Protein AF-A0A5E4BGQ8-F1 (afdb_monomer_lite)

Secondary structure (DSSP, 8-state):
-PPPPPP-TTT-----PPP-------------------------------------------------------------------------------------------HHHHHHHHHHHHHSPP---SS---EEEEEEETTTTEEEEEEE-SS---S--BSSHHHHHHHHGGGGTTTTTSS---------------------HHHHHHHSPP-TTHHHHHHHHHHHHHHHHHHHHHHHHHHHHHHHHHHTTS-HHHHHHHHHHHHHHHHHHHHHHHHHHHHHHHHHHHHHHHHHHHHHHHHHHHHHHHHHSSS--HHHHHHHHHHHHHHHHHHHHHHHHHHHHHHHH-HHHHHHHHHHHHHHHHHHHHHHHHHHHGGGGSHHHHHHHHHHH--

Sequence (395 aa):
MLLPCGIDKFRGVEFVCCPLAEESDSIDSADAEEDDSDVWWGGADTDYADGSEDKVVEVAEEEEVADVEEEEADDDEDVEDGDEGEEEAEEPYEEATERTTSIATTTTTTTESVEEVVREVCSEQAETGPCRAMISRWYFDVTEGKCAPFFYGGCGGNRNNFDSEEYCLAVCGSVMSQSLFKTTREPLPQDPVKIPTTAASTPDAVDKYLETPGDENEHAHFQKAKERLEAKHRERMSQVMREWEEAERQAKNLPKADKKAVIQHFQEKVESLEQEAANERQQLVETHMARVEAMLNDRRRLALENYITALQAVPPRPRHVFTMLKKYVRAEQKDRQHTLKHFEHVRMVDPKKAAQIRSQVMTHLRVIYERMNQSLSLLYNVPAVAEEIQDEVGK

Radius of gyration: 34.0 Å; chains: 1; bounding box: 89×80×83 Å

Organism: Marmota monax (NCBI:txid9995)

InterPro domains:
  IPR002223 Pancreatic trypsin inhibitor Kunitz domain [PF00014] (121-172)
  IPR002223 Pancreatic trypsin inhibitor Kunitz domain [PR00759] (119-133)
  IPR002223 Pancreatic trypsin inhibitor Kunitz domain [PR00759] (147-157)
  IPR002223 Pancreatic trypsin inhibitor Kunitz domain [PR00759] (157-172)
  IPR002223 Pancreatic trypsin inhibitor Kunitz domain [PS50279] (122-172)
  IPR002223 Pancreatic trypsin inhibitor Kunitz domain [SM00131] (120-173)
  IPR008154 Amyloidogenic glycoprotein, extracellular [PS51869] (1-20)
  IPR008155 Amyloidogenic glycoprotein [PR00203] (8-26)
  IPR008155 Amyloidogenic glycoprotein [PR00203] (213-236)
  IPR008155 Amyloidogenic glycoprotein [PTHR23103] (1-393)
  IPR011178 Amyloidogenic glycoprotein, copper-binding [PF12924] (1-19)
  IPR019744 Amyloidogenic glycoprotein, copper-binding domain conserved site [PS00319] (12-19)
  IPR020901 Proteinase inhibitor I2, Kunitz, conserved site [PS00280] (150-168)
  IPR024329 Amyloidogenic glycoprotein, E2 domain [PF12925] (198-379)
  IPR024329 Amyloidogenic glycoprotein, E2 domain [PS51870] (205-395)
  IPR036176 E2 domain superfamily [G3DSA:1.20.120.770] (194-395)
  IPR036176 E2 domain superfamily [SSF109843] (206-393)
  IPR036669 Amyloidogenic glycoprotein, copper-binding domain superfamily [G3DSA:3.30.1490.140] (1-20)
  IPR036669 Amyloidogenic glycoprotein, copper-binding domain superfamily [SSF89811] (1-19)
  IPR036880 Pancreatic trypsin inhibitor Kunitz domain superfamily [G3DSA:4.10.410.10] (108-179)

Structure (mmCIF, N/CA/C/O backbone):
data_AF-A0A5E4BGQ8-F1
#
_entry.id   AF-A0A5E4BGQ8-F1
#
loop_
_atom_site.group_PDB
_atom_site.id
_atom_site.type_symbol
_atom_site.label_atom_id
_atom_site.label_alt_id
_atom_site.label_comp_id
_atom_site.label_asym_id
_atom_site.label_entity_id
_atom_site.label_seq_id
_atom_site.pdbx_PDB_ins_code
_atom_site.Cartn_x
_atom_site.Cartn_y
_atom_site.Cartn_z
_atom_site.occupancy
_atom_site.B_iso_or_equiv
_atom_site.auth_seq_id
_atom_site.auth_comp_id
_atom_site.auth_asym_id
_atom_site.auth_atom_id
_atom_site.pdbx_PDB_model_num
ATOM 1 N N . MET A 1 1 ? 27.228 -48.451 -10.404 1.00 36.00 1 MET A N 1
ATOM 2 C CA . MET A 1 1 ? 25.841 -48.486 -9.902 1.00 36.00 1 MET A CA 1
ATOM 3 C C . MET A 1 1 ? 25.795 -47.482 -8.771 1.00 36.00 1 MET A C 1
ATOM 5 O O . MET A 1 1 ? 26.422 -47.729 -7.752 1.00 36.00 1 MET A O 1
ATOM 9 N N . LEU A 1 2 ? 25.242 -46.300 -9.030 1.00 33.12 2 LEU A N 1
ATOM 10 C CA . LEU A 1 2 ? 25.243 -45.179 -8.091 1.00 33.12 2 LEU A CA 1
ATOM 11 C C . LEU A 1 2 ? 23.911 -45.204 -7.338 1.00 33.12 2 LEU A C 1
ATOM 13 O O . LEU A 1 2 ? 22.858 -45.283 -7.967 1.00 33.12 2 LEU A O 1
ATOM 17 N N . LEU A 1 3 ? 23.987 -45.244 -6.009 1.00 39.06 3 LEU A N 1
ATOM 18 C CA . LEU A 1 3 ? 22.837 -45.244 -5.107 1.00 39.06 3 LEU A CA 1
ATOM 19 C C . LEU A 1 3 ? 22.325 -43.803 -4.919 1.00 39.06 3 LEU A C 1
ATOM 21 O O . LEU A 1 3 ? 23.148 -42.887 -4.871 1.00 39.06 3 LEU A O 1
ATOM 25 N N . PRO A 1 4 ? 21.005 -43.588 -4.798 1.00 42.09 4 PRO A N 1
ATOM 26 C CA . PRO A 1 4 ? 20.438 -42.266 -4.554 1.00 42.09 4 PRO A CA 1
ATOM 27 C C . PRO A 1 4 ? 20.708 -41.805 -3.113 1.00 42.09 4 PRO A C 1
ATOM 29 O O . PRO A 1 4 ? 20.345 -42.490 -2.157 1.00 42.09 4 PRO A O 1
ATOM 32 N N . CYS A 1 5 ? 21.319 -40.630 -2.954 1.00 49.31 5 CYS A N 1
ATOM 33 C CA . CYS A 1 5 ? 21.232 -39.848 -1.722 1.00 49.31 5 CYS A CA 1
ATOM 34 C C . CYS A 1 5 ? 19.892 -39.086 -1.711 1.00 49.31 5 CYS A C 1
ATOM 36 O O . CYS A 1 5 ? 19.361 -38.740 -2.763 1.00 49.31 5 CYS A O 1
ATOM 38 N N . GLY A 1 6 ? 19.298 -38.928 -0.527 1.00 45.50 6 GLY A N 1
ATOM 39 C CA . GLY A 1 6 ? 17.898 -38.537 -0.334 1.00 45.50 6 GLY A CA 1
ATOM 40 C C . GLY A 1 6 ? 17.442 -37.237 -1.015 1.00 45.50 6 GLY A C 1
ATOM 41 O O . GLY A 1 6 ? 18.224 -36.344 -1.325 1.00 45.50 6 GLY A O 1
ATOM 42 N N . ILE A 1 7 ? 16.126 -37.160 -1.225 1.00 43.09 7 ILE A N 1
ATOM 43 C CA . ILE A 1 7 ? 15.408 -36.089 -1.926 1.00 43.09 7 ILE A CA 1
ATOM 44 C C . ILE A 1 7 ? 15.270 -34.855 -1.021 1.00 43.09 7 ILE A C 1
ATOM 46 O O . ILE A 1 7 ? 14.636 -34.931 0.032 1.00 43.09 7 ILE A O 1
ATOM 50 N N . ASP A 1 8 ? 15.779 -33.705 -1.468 1.00 41.66 8 ASP A N 1
ATOM 51 C CA . ASP A 1 8 ? 15.462 -32.395 -0.889 1.00 41.66 8 ASP A CA 1
ATOM 52 C C . ASP A 1 8 ? 14.042 -31.969 -1.319 1.00 41.66 8 ASP A C 1
ATOM 54 O O . ASP A 1 8 ? 13.762 -31.704 -2.494 1.00 41.66 8 ASP A O 1
ATOM 58 N N . LYS A 1 9 ? 13.111 -31.943 -0.358 1.00 49.38 9 LYS A N 1
ATOM 59 C CA . LYS A 1 9 ? 11.667 -31.733 -0.569 1.00 49.38 9 LYS A CA 1
ATOM 60 C C . LYS A 1 9 ? 11.264 -30.304 -0.959 1.00 49.38 9 LYS A C 1
ATOM 62 O O . LYS A 1 9 ? 10.068 -30.046 -1.072 1.00 49.38 9 LYS A O 1
ATOM 67 N N . PHE A 1 10 ? 12.197 -29.383 -1.209 1.00 40.59 10 PHE A N 1
ATOM 68 C CA . PHE A 1 10 ? 11.840 -27.977 -1.449 1.00 40.59 10 PHE A CA 1
ATOM 69 C C . PHE A 1 10 ? 12.275 -27.359 -2.781 1.00 40.59 10 PHE A C 1
ATOM 71 O O . PHE A 1 10 ? 11.951 -26.193 -3.015 1.00 40.59 10 PHE A O 1
ATOM 78 N N . ARG A 1 11 ? 12.940 -28.087 -3.692 1.00 52.50 11 ARG A N 1
ATOM 79 C CA . ARG A 1 11 ? 13.394 -27.478 -4.966 1.00 52.50 11 ARG A CA 1
ATOM 80 C C . ARG A 1 11 ? 13.118 -28.243 -6.258 1.00 52.50 11 ARG A C 1
ATOM 82 O O . ARG A 1 11 ? 13.281 -27.648 -7.316 1.00 52.50 11 ARG A O 1
ATOM 89 N N . GLY A 1 12 ? 12.645 -29.490 -6.219 1.00 43.31 12 GLY A N 1
ATOM 90 C CA . GLY A 1 12 ? 12.194 -30.194 -7.433 1.00 43.31 12 GLY A CA 1
ATOM 91 C C . GLY A 1 12 ? 13.244 -30.321 -8.552 1.00 43.31 12 GLY A C 1
ATOM 92 O O . GLY A 1 12 ? 12.871 -30.424 -9.716 1.00 43.31 12 GLY A O 1
ATOM 93 N N . VAL A 1 13 ? 14.537 -30.305 -8.218 1.00 41.59 13 VAL A N 1
ATOM 94 C CA . VAL A 1 13 ? 15.643 -30.577 -9.149 1.00 41.59 13 VAL A CA 1
ATOM 95 C C . VAL A 1 13 ? 16.567 -31.630 -8.537 1.00 41.59 13 VAL A C 1
ATOM 97 O O . VAL A 1 13 ? 17.021 -31.476 -7.407 1.00 41.59 13 VAL A O 1
ATOM 100 N N . GLU A 1 14 ? 16.805 -32.719 -9.272 1.00 42.28 14 GLU A N 1
ATOM 101 C CA . GLU A 1 14 ? 17.726 -33.798 -8.894 1.00 42.28 14 GLU A CA 1
ATOM 102 C C . GLU A 1 14 ? 19.177 -33.327 -9.079 1.00 42.28 14 GLU A C 1
ATOM 104 O O . GLU A 1 14 ? 19.568 -32.924 -10.177 1.00 42.28 14 GLU A O 1
ATOM 109 N N . PHE A 1 15 ? 19.993 -33.380 -8.023 1.00 46.91 15 PHE A N 1
ATOM 110 C CA . PHE A 1 15 ? 21.430 -33.116 -8.116 1.00 46.91 15 PHE A CA 1
ATOM 111 C C . PHE A 1 15 ? 22.209 -34.432 -8.191 1.00 46.91 15 PHE A C 1
ATOM 113 O O . PHE A 1 15 ? 22.036 -35.320 -7.359 1.00 46.91 15 PHE A O 1
ATOM 120 N N . VAL A 1 16 ? 23.105 -34.538 -9.174 1.00 42.72 16 VAL A N 1
ATOM 121 C CA . VAL A 1 16 ? 24.110 -35.606 -9.257 1.00 42.72 16 VAL A CA 1
ATOM 122 C C . VAL A 1 16 ? 25.410 -35.064 -8.666 1.00 42.72 16 VAL A C 1
ATOM 124 O O . VAL A 1 16 ? 26.068 -34.230 -9.286 1.00 42.72 16 VAL A O 1
ATOM 127 N N . CYS A 1 17 ? 25.786 -35.515 -7.469 1.00 46.47 17 CYS A N 1
ATOM 128 C CA . CYS A 1 17 ? 27.054 -35.136 -6.843 1.00 46.47 17 CYS A CA 1
ATOM 129 C C . CYS A 1 17 ? 28.195 -36.066 -7.288 1.00 46.47 17 CYS A C 1
ATOM 131 O O . CYS A 1 17 ? 28.048 -37.289 -7.288 1.00 46.47 17 CYS A O 1
ATOM 133 N N . CYS A 1 18 ? 29.348 -35.484 -7.626 1.00 33.97 18 CYS A N 1
ATOM 134 C CA . CYS A 1 18 ? 30.615 -36.198 -7.805 1.00 33.97 18 CYS A CA 1
ATOM 135 C C . CYS A 1 18 ? 31.445 -36.040 -6.515 1.00 33.97 18 CYS A C 1
ATOM 137 O O . CYS A 1 18 ? 31.516 -34.917 -6.011 1.00 33.97 18 CYS A O 1
ATOM 139 N N . PRO A 1 19 ? 32.053 -37.102 -5.953 1.00 40.84 19 PRO A N 1
ATOM 140 C CA . PRO A 1 19 ? 32.795 -36.992 -4.704 1.00 40.84 19 PRO A CA 1
ATOM 141 C C . PRO A 1 19 ? 34.157 -36.343 -4.965 1.00 40.84 19 PRO A C 1
ATOM 143 O O . PRO A 1 19 ? 34.898 -36.792 -5.843 1.00 40.84 19 PRO A O 1
ATOM 146 N N . LEU A 1 20 ? 34.497 -35.309 -4.196 1.00 36.44 20 LEU A N 1
ATOM 147 C CA . LEU A 1 20 ? 35.867 -34.814 -4.109 1.00 36.44 20 LEU A CA 1
ATOM 148 C C . LEU A 1 20 ? 36.442 -35.094 -2.725 1.00 36.44 20 LEU A C 1
ATOM 150 O O . LEU A 1 20 ? 35.739 -35.068 -1.719 1.00 36.44 20 LEU A O 1
ATOM 154 N N . ALA A 1 21 ? 37.716 -35.463 -2.787 1.00 35.91 21 ALA A N 1
ATOM 155 C CA . ALA A 1 21 ? 38.532 -36.133 -1.798 1.00 35.91 21 ALA A CA 1
ATOM 156 C C . ALA A 1 21 ? 38.685 -35.377 -0.475 1.00 35.91 21 ALA A C 1
ATOM 158 O O . ALA A 1 21 ? 38.695 -34.149 -0.434 1.00 35.91 21 ALA A O 1
ATOM 159 N N . GLU A 1 22 ? 38.856 -36.176 0.574 1.00 43.31 22 GLU A N 1
ATOM 160 C CA . GLU A 1 22 ? 39.355 -35.785 1.886 1.00 43.31 22 GLU A CA 1
ATOM 161 C C . GLU A 1 22 ? 40.684 -35.034 1.763 1.00 43.31 22 GLU A C 1
ATOM 163 O O . GLU A 1 22 ? 41.605 -35.556 1.141 1.00 43.31 22 GLU A O 1
ATOM 168 N N . GLU A 1 23 ? 40.806 -33.885 2.425 1.00 35.41 23 GLU A N 1
ATOM 169 C CA . GLU A 1 23 ? 42.034 -33.523 3.134 1.00 35.41 23 GLU A CA 1
ATOM 170 C C . GLU A 1 23 ? 41.662 -32.857 4.462 1.00 35.41 23 GLU A C 1
ATOM 172 O O . GLU A 1 23 ? 40.690 -32.107 4.574 1.00 35.41 23 GLU A O 1
ATOM 177 N N . SER A 1 24 ? 42.411 -33.269 5.474 1.00 34.94 24 SER A N 1
ATOM 178 C CA . SER A 1 24 ? 42.235 -33.077 6.900 1.00 34.94 24 SER A CA 1
ATOM 179 C C . SER A 1 24 ? 42.974 -31.839 7.420 1.00 34.94 24 SER A C 1
ATOM 181 O O . SER A 1 24 ? 43.669 -31.152 6.677 1.00 34.94 24 SER A O 1
ATOM 183 N N . ASP A 1 25 ? 42.852 -31.658 8.738 1.00 31.17 25 ASP A N 1
ATOM 184 C CA . ASP A 1 25 ? 43.680 -30.852 9.650 1.00 31.17 25 ASP A CA 1
ATOM 185 C C . ASP A 1 25 ? 43.107 -29.452 9.944 1.00 31.17 25 ASP A C 1
ATOM 187 O O . ASP A 1 25 ? 43.221 -28.509 9.171 1.00 31.17 25 ASP A O 1
ATOM 191 N N . SER A 1 26 ? 42.277 -29.316 10.983 1.00 34.16 26 SER A N 1
ATOM 192 C CA . SER A 1 26 ? 42.630 -29.230 12.415 1.00 34.16 26 SER A CA 1
ATOM 193 C C . SER A 1 26 ? 43.251 -27.886 12.809 1.00 34.16 26 SER A C 1
ATOM 195 O O . SER A 1 26 ? 44.460 -27.695 12.692 1.00 34.16 26 SER A O 1
ATOM 197 N N . ILE A 1 27 ? 42.437 -27.001 13.387 1.00 33.19 27 ILE A N 1
ATOM 198 C CA . ILE A 1 27 ? 42.808 -26.283 14.609 1.00 33.19 27 ILE A CA 1
ATOM 199 C C . ILE A 1 27 ? 41.553 -25.813 15.345 1.00 33.19 27 ILE A C 1
ATOM 201 O O . ILE A 1 27 ? 40.497 -25.611 14.755 1.00 33.19 27 ILE A O 1
ATOM 205 N N . ASP A 1 28 ? 41.719 -25.773 16.655 1.00 31.06 28 ASP A N 1
ATOM 206 C CA . ASP A 1 28 ? 40.750 -26.001 17.711 1.00 31.06 28 ASP A CA 1
ATOM 207 C C . ASP A 1 28 ? 40.367 -24.697 18.430 1.00 31.06 28 ASP A C 1
ATOM 209 O O . ASP A 1 28 ? 41.135 -23.733 18.430 1.00 31.06 28 ASP A O 1
ATOM 213 N N . SER A 1 29 ? 39.247 -24.793 19.148 1.00 32.50 29 SER A N 1
ATOM 214 C CA . SER A 1 29 ? 38.906 -24.093 20.391 1.00 32.50 29 SER A CA 1
ATOM 215 C C . SER A 1 29 ? 38.140 -22.757 20.351 1.00 32.50 29 SER A C 1
ATOM 217 O O . SER A 1 29 ? 38.711 -21.718 20.041 1.00 32.50 29 SER A O 1
ATOM 219 N N . ALA A 1 30 ? 36.894 -22.862 20.856 1.00 34.12 30 ALA A N 1
ATOM 220 C CA . ALA A 1 30 ? 36.157 -21.973 21.781 1.00 34.12 30 ALA A CA 1
ATOM 221 C C . ALA A 1 30 ? 35.859 -20.522 21.315 1.00 34.12 30 ALA A C 1
ATOM 223 O O . ALA A 1 30 ? 36.729 -19.833 20.809 1.00 34.12 30 ALA A O 1
ATOM 224 N N . ASP A 1 31 ? 34.643 -19.978 21.398 1.00 31.62 31 ASP A N 1
ATOM 225 C CA . ASP A 1 31 ? 33.715 -19.943 22.530 1.00 31.62 31 ASP A CA 1
ATOM 226 C C . ASP A 1 31 ? 32.269 -19.625 22.075 1.00 31.62 31 ASP A C 1
ATOM 228 O O . ASP A 1 31 ? 32.004 -19.351 20.906 1.00 31.62 31 ASP A O 1
ATOM 232 N N . ALA A 1 32 ? 31.373 -19.723 23.055 1.00 35.25 32 ALA A N 1
ATOM 233 C CA . ALA A 1 32 ? 29.913 -19.668 23.087 1.00 35.25 32 ALA A CA 1
ATOM 234 C C . ALA A 1 32 ? 29.130 -18.724 22.142 1.00 35.25 32 ALA A C 1
ATOM 236 O O . ALA A 1 32 ? 29.510 -17.594 21.854 1.00 35.25 32 ALA A O 1
ATOM 237 N N . GLU A 1 33 ? 27.956 -19.248 21.778 1.00 40.81 33 GLU A N 1
ATOM 238 C CA . GLU A 1 33 ? 26.688 -18.606 21.408 1.00 40.81 33 GLU A CA 1
ATOM 239 C C . GLU A 1 33 ? 26.503 -17.153 21.901 1.00 40.81 33 GLU A C 1
ATOM 241 O O . GLU A 1 33 ? 26.445 -16.925 23.105 1.00 40.81 33 GLU A O 1
ATOM 246 N N . GLU A 1 34 ? 26.249 -16.225 20.971 1.00 32.72 34 GLU A N 1
ATOM 247 C CA . GLU A 1 34 ? 25.263 -15.150 21.144 1.00 32.72 34 GLU A CA 1
ATOM 248 C C . GLU A 1 34 ? 24.466 -14.988 19.835 1.00 32.72 34 GLU A C 1
ATOM 250 O O . GLU A 1 34 ? 24.994 -14.751 18.745 1.00 32.72 34 GLU A O 1
ATOM 255 N N . ASP A 1 35 ? 23.167 -15.226 19.979 1.00 40.03 35 ASP A N 1
ATOM 256 C CA . ASP A 1 35 ? 22.080 -15.043 19.029 1.00 40.03 35 ASP A CA 1
ATOM 257 C C . ASP A 1 35 ? 21.809 -13.542 18.840 1.00 40.03 35 ASP A C 1
ATOM 259 O O . ASP A 1 35 ? 21.082 -12.947 19.628 1.00 40.03 35 ASP A O 1
ATOM 263 N N . ASP A 1 36 ? 22.370 -12.931 17.792 1.00 33.00 36 ASP A N 1
ATOM 264 C CA . ASP A 1 36 ? 22.017 -11.567 17.373 1.00 33.00 36 ASP A CA 1
ATOM 265 C C . ASP A 1 36 ? 21.218 -11.592 16.066 1.00 33.00 36 ASP A C 1
ATOM 267 O O . ASP A 1 36 ? 21.704 -11.418 14.941 1.00 33.00 36 ASP A O 1
ATOM 271 N N . SER A 1 37 ? 19.916 -11.804 16.242 1.00 38.00 37 SER A N 1
ATOM 272 C CA . SER A 1 37 ? 18.874 -11.544 15.255 1.00 38.00 37 SER A CA 1
ATOM 273 C C . SER A 1 37 ? 18.657 -10.035 15.052 1.00 38.00 37 SER A C 1
ATOM 275 O O . SER A 1 37 ? 17.580 -9.490 15.293 1.00 38.00 37 SER A O 1
ATOM 277 N N . ASP A 1 38 ? 19.666 -9.344 14.521 1.00 30.58 38 ASP A N 1
ATOM 278 C CA . ASP A 1 38 ? 19.574 -7.916 14.213 1.00 30.58 38 ASP A CA 1
ATOM 279 C C . ASP A 1 38 ? 18.863 -7.661 12.877 1.00 30.58 38 ASP A C 1
ATOM 281 O O . ASP A 1 38 ? 19.432 -7.551 11.783 1.00 30.58 38 ASP A O 1
ATOM 285 N N . VAL A 1 39 ? 17.540 -7.537 12.987 1.00 38.78 39 VAL A N 1
ATOM 286 C CA . VAL A 1 39 ? 16.639 -7.005 11.965 1.00 38.78 39 VAL A CA 1
ATOM 287 C C . VAL A 1 39 ? 16.984 -5.531 11.712 1.00 38.78 39 VAL A C 1
ATOM 289 O O . VAL A 1 39 ? 16.407 -4.608 12.285 1.00 38.78 39 VAL A O 1
ATOM 292 N N . TRP A 1 40 ? 17.931 -5.318 10.800 1.00 35.72 40 TRP A N 1
ATOM 293 C CA . TRP A 1 40 ? 18.399 -4.009 10.349 1.00 35.72 40 TRP A CA 1
ATOM 294 C C . TRP A 1 40 ? 17.282 -3.190 9.673 1.00 35.72 40 TRP A C 1
ATOM 296 O O . TRP A 1 40 ? 16.975 -3.357 8.484 1.00 35.72 40 TRP A O 1
ATOM 306 N N . TRP A 1 41 ? 16.690 -2.252 10.416 1.00 35.88 41 TRP A N 1
ATOM 307 C CA . TRP A 1 41 ? 15.905 -1.140 9.875 1.00 35.88 41 TRP A CA 1
ATOM 308 C C . TRP A 1 41 ? 16.836 0.053 9.647 1.00 35.88 41 TRP A C 1
ATOM 310 O O . TRP A 1 41 ? 17.026 0.898 10.516 1.00 35.88 41 TRP A O 1
ATOM 320 N N . GLY A 1 42 ? 17.457 0.081 8.466 1.00 31.19 42 GLY A N 1
ATOM 321 C CA . GLY A 1 42 ? 18.442 1.089 8.083 1.00 31.19 42 GLY A CA 1
ATOM 322 C C . GLY A 1 42 ? 17.895 2.514 8.128 1.00 31.19 42 GLY A C 1
ATOM 323 O O . GLY A 1 42 ? 17.027 2.887 7.336 1.00 31.19 42 GLY A O 1
ATOM 324 N N . GLY A 1 43 ? 18.459 3.299 9.045 1.00 27.58 43 GLY A N 1
ATOM 325 C CA . GLY A 1 43 ? 18.489 4.750 8.982 1.00 27.58 43 GLY A CA 1
ATOM 326 C C . GLY A 1 43 ? 19.486 5.258 7.934 1.00 27.58 43 GLY A C 1
ATOM 327 O O . GLY A 1 43 ? 20.404 4.549 7.533 1.00 27.58 43 GLY A O 1
ATOM 328 N N . ALA A 1 44 ? 19.217 6.494 7.510 1.00 31.94 44 ALA A N 1
ATOM 329 C CA . ALA A 1 44 ? 20.051 7.471 6.811 1.00 31.94 44 ALA A CA 1
ATOM 330 C C . ALA A 1 44 ? 21.339 6.974 6.124 1.00 31.94 44 ALA A C 1
ATOM 332 O O . ALA A 1 44 ? 22.361 6.740 6.767 1.00 31.94 44 ALA A O 1
ATOM 333 N N . ASP A 1 45 ? 21.314 6.980 4.789 1.00 33.19 45 ASP A N 1
ATOM 334 C CA . ASP A 1 45 ? 22.516 7.109 3.970 1.00 33.19 45 ASP A CA 1
ATOM 335 C C . ASP A 1 45 ? 23.260 8.397 4.384 1.00 33.19 45 ASP A C 1
ATOM 337 O O . ASP A 1 45 ? 22.800 9.510 4.123 1.00 33.19 45 ASP A O 1
ATOM 341 N N . THR A 1 46 ? 24.401 8.265 5.063 1.00 34.06 46 THR A N 1
ATOM 342 C CA . THR A 1 46 ? 25.374 9.355 5.178 1.00 34.06 46 THR A CA 1
ATOM 343 C C . THR A 1 46 ? 26.273 9.314 3.955 1.00 34.06 46 THR A C 1
ATOM 345 O O . THR A 1 46 ? 27.087 8.401 3.795 1.00 34.06 46 THR A O 1
ATOM 348 N N . ASP A 1 47 ? 26.108 10.310 3.093 1.00 33.78 47 ASP A N 1
ATOM 349 C CA . ASP A 1 47 ? 26.997 10.562 1.974 1.00 33.78 47 ASP A CA 1
ATOM 350 C C . ASP A 1 47 ? 28.434 10.800 2.457 1.00 33.78 47 ASP A C 1
ATOM 352 O O . ASP A 1 47 ? 28.707 11.582 3.369 1.00 33.78 47 ASP A O 1
ATOM 356 N N . TYR A 1 48 ? 29.351 10.109 1.786 1.00 31.19 48 TYR A N 1
ATOM 357 C CA . TYR A 1 48 ? 30.791 10.316 1.824 1.00 31.19 48 TYR A CA 1
ATOM 358 C C . TYR A 1 48 ? 31.156 11.796 1.618 1.00 31.19 48 TYR A C 1
ATOM 360 O O . TYR A 1 48 ? 30.885 12.365 0.559 1.00 31.19 48 TYR A O 1
ATOM 368 N N . ALA A 1 49 ? 31.879 12.376 2.576 1.00 33.22 49 ALA A N 1
ATOM 369 C CA . ALA A 1 49 ? 32.736 13.533 2.350 1.00 33.22 49 ALA A CA 1
ATOM 370 C C . ALA A 1 49 ? 34.098 13.315 3.028 1.00 33.22 49 ALA A C 1
ATOM 372 O O . ALA A 1 49 ? 34.196 12.864 4.165 1.00 33.22 49 ALA A O 1
ATOM 373 N N . ASP A 1 50 ? 35.120 13.597 2.234 1.00 28.66 50 ASP A N 1
ATOM 374 C CA . ASP A 1 50 ? 36.552 13.343 2.361 1.00 28.66 50 ASP A CA 1
ATOM 375 C C . ASP A 1 50 ? 37.303 14.502 3.059 1.00 28.66 50 ASP A C 1
ATOM 377 O O . ASP A 1 50 ? 36.906 15.661 2.932 1.00 28.66 50 ASP A O 1
ATOM 381 N N . GLY A 1 51 ? 38.420 14.160 3.720 1.00 31.45 51 GLY A N 1
ATOM 382 C CA . GLY A 1 51 ? 39.463 15.041 4.278 1.00 31.45 51 GLY A CA 1
ATOM 383 C C . GLY A 1 51 ? 39.240 15.513 5.728 1.00 31.45 51 GLY A C 1
ATOM 384 O O . GLY A 1 51 ? 38.143 15.909 6.091 1.00 31.45 51 GLY A O 1
ATOM 385 N N . SER A 1 52 ? 40.211 15.581 6.642 1.00 29.31 52 SER A N 1
ATOM 386 C CA . SER A 1 52 ? 41.659 15.345 6.631 1.00 29.31 52 SER A CA 1
ATOM 387 C C . SER A 1 52 ? 42.197 15.614 8.060 1.00 29.31 52 SER A C 1
ATOM 389 O O . SER A 1 52 ? 41.650 16.466 8.754 1.00 29.31 52 SER A O 1
ATOM 391 N N . GLU A 1 53 ? 43.308 14.961 8.422 1.00 31.67 53 GLU A N 1
ATOM 392 C CA . GLU A 1 53 ? 44.318 15.343 9.444 1.00 31.67 53 GLU A CA 1
ATOM 393 C C . GLU A 1 53 ? 44.064 15.077 10.953 1.00 31.67 53 GLU A C 1
ATOM 395 O O . GLU A 1 53 ? 43.479 15.867 11.685 1.00 31.67 53 GLU A O 1
ATOM 400 N N . ASP A 1 54 ? 44.627 13.951 11.414 1.00 29.50 54 ASP A N 1
ATOM 401 C CA . ASP A 1 54 ? 45.779 13.863 12.339 1.00 29.50 54 ASP A CA 1
ATOM 402 C C . ASP A 1 54 ? 45.783 14.710 13.637 1.00 29.50 54 ASP A C 1
ATOM 404 O O . ASP A 1 54 ? 46.133 15.893 13.621 1.00 29.50 54 ASP A O 1
ATOM 408 N N . LYS A 1 55 ? 45.556 14.064 14.798 1.00 30.11 55 LYS A N 1
ATOM 409 C CA . LYS A 1 55 ? 46.462 14.202 15.957 1.00 30.11 55 LYS A CA 1
ATOM 410 C C . LYS A 1 55 ? 46.239 13.179 17.077 1.00 30.11 55 LYS A C 1
ATOM 412 O O . LYS A 1 55 ? 45.158 13.037 17.635 1.00 30.11 55 LYS A O 1
ATOM 417 N N . VAL A 1 56 ? 47.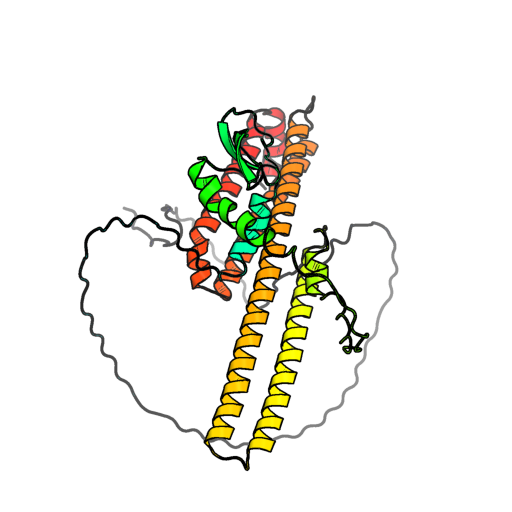360 12.555 17.407 1.00 28.38 56 VAL A N 1
ATOM 418 C CA . VAL A 1 56 ? 47.716 11.664 18.517 1.00 28.38 56 VAL A CA 1
ATOM 419 C C . VAL A 1 56 ? 47.511 12.325 19.894 1.00 28.38 56 VAL A C 1
ATOM 421 O O . VAL A 1 56 ? 47.688 13.540 19.998 1.00 28.38 56 VAL A O 1
ATOM 424 N N . VAL A 1 57 ? 47.211 11.524 20.933 1.00 28.86 57 VAL A N 1
ATOM 425 C CA . VAL A 1 57 ? 47.945 11.383 22.227 1.00 28.86 57 VAL A CA 1
ATOM 426 C C . VAL A 1 57 ? 47.093 10.597 23.253 1.00 28.86 57 VAL A C 1
ATOM 428 O O . VAL A 1 57 ? 45.992 11.016 23.589 1.00 28.86 57 VAL A O 1
ATOM 431 N N . GLU A 1 58 ? 47.636 9.430 23.640 1.00 28.61 58 GLU A N 1
ATOM 432 C CA . GLU A 1 58 ? 47.833 8.792 24.972 1.00 28.61 58 GLU A CA 1
ATOM 433 C C . GLU A 1 58 ? 47.033 9.245 26.219 1.00 28.61 58 GLU A C 1
ATOM 435 O O . GLU A 1 58 ? 46.621 10.394 26.286 1.00 28.61 58 GLU A O 1
ATOM 440 N N . VAL A 1 59 ? 46.887 8.535 27.354 1.00 26.73 59 VAL A N 1
ATOM 441 C CA . VAL A 1 59 ? 47.097 7.185 27.966 1.00 26.73 59 VAL A CA 1
ATOM 442 C C . VAL A 1 59 ? 46.529 7.345 29.413 1.00 26.73 59 VAL A C 1
ATOM 444 O O . VAL A 1 59 ? 46.361 8.480 29.863 1.00 26.73 59 VAL A O 1
ATOM 447 N N . ALA A 1 60 ? 46.342 6.230 30.137 1.00 30.14 60 ALA A N 1
ATOM 448 C CA . ALA A 1 60 ? 46.194 6.064 31.602 1.00 30.14 60 ALA A CA 1
ATOM 449 C C . ALA A 1 60 ? 44.742 6.075 32.112 1.00 30.14 60 ALA A C 1
ATOM 451 O O . ALA A 1 60 ? 44.053 7.084 32.007 1.00 30.14 60 ALA A O 1
ATOM 452 N N . GLU A 1 61 ? 44.149 4.932 32.472 1.00 29.84 61 GLU A N 1
ATOM 453 C CA . GLU A 1 61 ? 44.443 3.975 33.569 1.00 29.84 61 GLU A CA 1
ATOM 454 C C . GLU A 1 61 ? 43.959 4.426 34.960 1.00 29.84 61 GLU A C 1
ATOM 456 O O . GLU A 1 61 ? 44.081 5.588 35.341 1.00 29.84 61 GLU A O 1
ATOM 461 N N . GLU A 1 62 ? 43.495 3.399 35.684 1.00 31.23 62 GLU A N 1
ATOM 462 C CA . GLU A 1 62 ? 43.316 3.237 37.137 1.00 31.23 62 GLU A CA 1
ATOM 463 C C . GLU A 1 62 ? 41.897 3.393 37.729 1.00 31.23 62 GLU A C 1
ATOM 465 O O . GLU A 1 62 ? 41.399 4.477 38.021 1.00 31.23 62 GLU A O 1
ATOM 470 N N . GLU A 1 63 ? 41.260 2.216 37.834 1.00 34.22 63 GLU A N 1
ATOM 471 C CA . GLU A 1 63 ? 40.571 1.603 38.987 1.00 34.22 63 GLU A CA 1
ATOM 472 C C . GLU A 1 63 ? 40.268 2.432 40.249 1.00 34.22 63 GLU A C 1
ATOM 474 O O . GLU A 1 63 ? 41.130 3.134 40.756 1.00 34.22 63 GLU A O 1
ATOM 479 N N . GLU A 1 64 ? 39.099 2.170 40.856 1.00 33.53 64 GLU A N 1
ATOM 480 C CA . GLU A 1 64 ? 38.993 1.801 42.281 1.00 33.53 64 GLU A CA 1
ATOM 481 C C . GLU A 1 64 ? 37.730 0.954 42.559 1.00 33.53 64 GLU A C 1
ATOM 483 O O . GLU A 1 64 ? 36.684 1.094 41.924 1.00 33.53 64 GLU A O 1
ATOM 488 N N . VAL A 1 65 ? 37.901 0.060 43.531 1.00 32.06 65 VAL A N 1
ATOM 489 C CA . VAL A 1 65 ? 37.060 -1.039 44.029 1.00 32.06 65 VAL A CA 1
ATOM 490 C C . VAL A 1 65 ? 36.172 -0.625 45.216 1.00 32.06 65 VAL A C 1
ATOM 492 O O . VAL A 1 65 ? 36.551 0.268 45.968 1.00 32.06 65 VAL A O 1
ATOM 495 N N . ALA A 1 66 ? 35.059 -1.337 45.458 1.00 33.47 66 ALA A N 1
ATOM 496 C CA . ALA A 1 66 ? 34.556 -1.634 46.813 1.00 33.47 66 ALA A CA 1
ATOM 497 C C . ALA A 1 66 ? 33.453 -2.718 46.810 1.00 33.47 66 ALA A C 1
ATOM 499 O O . ALA A 1 66 ? 32.341 -2.483 46.338 1.00 33.47 66 ALA A O 1
ATOM 500 N N . ASP A 1 67 ? 33.793 -3.867 47.399 1.00 30.08 67 ASP A N 1
ATOM 501 C CA . ASP A 1 67 ? 32.928 -4.936 47.920 1.00 30.08 67 ASP A CA 1
ATOM 502 C C . ASP A 1 67 ? 31.864 -4.452 48.916 1.00 30.08 67 ASP A C 1
ATOM 504 O O . ASP A 1 67 ? 32.171 -3.594 49.744 1.00 30.08 67 ASP A O 1
ATOM 508 N N . VAL A 1 68 ? 30.698 -5.119 48.934 1.00 35.00 68 VAL A N 1
ATOM 509 C CA . VAL A 1 68 ? 30.058 -5.650 50.160 1.00 35.00 68 VAL A CA 1
ATOM 510 C C . VAL A 1 68 ? 29.247 -6.908 49.796 1.00 35.00 68 VAL A C 1
ATOM 512 O O . VAL A 1 68 ? 28.305 -6.837 49.008 1.00 35.00 68 VAL A O 1
ATOM 515 N N . GLU A 1 69 ? 29.632 -8.034 50.397 1.00 36.19 69 GLU A N 1
ATOM 516 C CA . GLU A 1 69 ? 28.932 -9.326 50.454 1.00 36.19 69 GLU A CA 1
ATOM 517 C C . GLU A 1 69 ? 27.703 -9.281 51.392 1.00 36.19 69 GLU A C 1
ATOM 519 O O . GLU A 1 69 ? 27.694 -8.509 52.350 1.00 36.19 69 GLU A O 1
ATOM 524 N N . GLU A 1 70 ? 26.686 -10.113 51.127 1.00 33.78 70 GLU A N 1
ATOM 525 C CA . GLU A 1 70 ? 26.135 -11.146 52.045 1.00 33.78 70 GLU A CA 1
ATOM 526 C C . GLU A 1 70 ? 24.784 -11.701 51.515 1.00 33.78 70 GLU A C 1
ATOM 528 O O . GLU A 1 70 ? 23.743 -11.053 51.604 1.00 33.78 70 GLU A O 1
ATOM 533 N N . GLU A 1 71 ? 24.857 -12.857 50.842 1.00 35.50 71 GLU A N 1
ATOM 534 C CA . GLU A 1 71 ? 24.376 -14.190 51.277 1.00 35.50 71 GLU A CA 1
ATOM 535 C C . GLU A 1 71 ? 22.956 -14.381 51.890 1.00 35.50 71 GLU A C 1
ATOM 537 O O . GLU A 1 71 ? 22.632 -13.890 52.970 1.00 35.50 71 GLU A O 1
ATOM 542 N N . GLU A 1 72 ? 22.214 -15.264 51.197 1.00 35.25 72 GLU A N 1
ATOM 543 C CA . GLU A 1 72 ? 21.371 -16.394 51.651 1.00 35.25 72 GLU A CA 1
ATOM 544 C C . GLU A 1 72 ? 20.024 -16.201 52.380 1.00 35.25 72 GLU A C 1
ATOM 546 O O . GLU A 1 72 ? 19.936 -15.677 53.492 1.00 35.25 72 GLU A O 1
ATOM 551 N N . ALA A 1 73 ? 18.974 -16.811 51.803 1.00 33.91 73 ALA A N 1
ATOM 552 C CA . ALA A 1 73 ? 18.285 -17.962 52.411 1.00 33.91 73 ALA A CA 1
ATOM 553 C C . ALA A 1 73 ? 17.229 -18.577 51.465 1.00 33.91 73 ALA A C 1
ATOM 555 O O . ALA A 1 73 ? 16.331 -17.886 50.975 1.00 33.91 73 ALA A O 1
ATOM 556 N N . ASP A 1 74 ? 17.365 -19.890 51.295 1.00 36.22 74 ASP A N 1
ATOM 557 C CA . ASP A 1 74 ? 16.498 -20.879 50.650 1.00 36.22 74 ASP A CA 1
ATOM 558 C C . ASP A 1 74 ? 15.038 -20.909 51.152 1.00 36.22 74 ASP A C 1
ATOM 560 O O . ASP A 1 74 ? 14.756 -20.569 52.302 1.00 36.22 74 ASP A O 1
ATOM 564 N N . ASP A 1 75 ? 14.120 -21.397 50.309 1.00 33.75 75 ASP A N 1
ATOM 565 C CA . ASP A 1 75 ? 13.397 -22.652 50.595 1.00 33.75 75 ASP A CA 1
ATOM 566 C C . ASP A 1 75 ? 12.604 -23.123 49.357 1.00 33.75 75 ASP A C 1
ATOM 568 O O . ASP A 1 75 ? 11.773 -22.397 48.797 1.00 33.75 75 ASP A O 1
ATOM 572 N N . ASP A 1 76 ? 12.903 -24.360 48.964 1.00 41.25 76 ASP A N 1
ATOM 573 C CA . ASP A 1 76 ? 12.211 -25.211 47.997 1.00 41.25 76 ASP A CA 1
ATOM 574 C C . ASP A 1 76 ? 10.797 -25.612 48.478 1.00 41.25 76 ASP A C 1
ATOM 576 O O . ASP A 1 76 ? 10.474 -25.522 49.659 1.00 41.25 76 ASP A O 1
ATOM 580 N N . GLU A 1 77 ? 9.945 -26.097 47.569 1.00 37.44 77 GLU A N 1
ATOM 581 C CA . GLU A 1 77 ? 9.462 -27.491 47.619 1.00 37.44 77 GLU A CA 1
ATOM 582 C C . GLU A 1 77 ? 8.639 -27.849 46.363 1.00 37.44 77 GLU A C 1
ATOM 584 O O . GLU A 1 77 ? 7.681 -27.173 45.971 1.00 37.44 77 GLU A O 1
ATOM 589 N N . ASP A 1 78 ? 9.059 -28.964 45.767 1.00 41.88 78 ASP A N 1
ATOM 590 C CA . ASP A 1 78 ? 8.522 -29.695 44.623 1.00 41.88 78 ASP A CA 1
ATOM 591 C C . ASP A 1 78 ? 7.175 -30.390 44.877 1.00 41.88 78 ASP A C 1
ATOM 593 O O . ASP A 1 78 ? 6.890 -30.830 45.990 1.00 41.88 78 ASP A O 1
ATOM 597 N N . VAL A 1 79 ? 6.425 -30.655 43.795 1.00 39.97 79 VAL A N 1
ATOM 598 C CA . VAL A 1 79 ? 5.558 -31.846 43.665 1.00 39.97 79 VAL A CA 1
ATOM 599 C C . VAL A 1 79 ? 5.560 -32.330 42.199 1.00 39.97 79 VAL A C 1
ATOM 601 O O . VAL A 1 79 ? 4.885 -31.743 41.352 1.00 39.97 79 VAL A O 1
ATOM 604 N N . GLU A 1 80 ? 6.296 -33.415 41.910 1.00 43.31 80 GLU A N 1
ATOM 605 C CA . GLU A 1 80 ? 6.022 -34.373 40.811 1.00 43.31 80 GLU A CA 1
ATOM 606 C C . GLU A 1 80 ? 4.782 -35.242 41.174 1.00 43.31 80 GLU A C 1
ATOM 608 O O . GLU A 1 80 ? 4.341 -35.232 42.320 1.00 43.31 80 GLU A O 1
ATOM 613 N N . ASP A 1 81 ? 4.123 -36.068 40.360 1.00 40.12 81 ASP A N 1
ATOM 614 C CA . ASP A 1 81 ? 4.400 -36.773 39.102 1.00 40.12 81 ASP A CA 1
ATOM 615 C C . ASP A 1 81 ? 3.052 -37.376 38.614 1.00 40.12 81 ASP A C 1
ATOM 617 O O . ASP A 1 81 ? 2.100 -37.457 39.404 1.00 40.12 81 ASP A O 1
ATOM 621 N N . GLY A 1 82 ? 2.985 -37.911 37.387 1.00 32.31 82 GLY A N 1
ATOM 622 C CA . GLY A 1 82 ? 2.123 -39.078 37.132 1.00 32.31 82 GLY A CA 1
ATOM 623 C C . GLY A 1 82 ? 1.409 -39.209 35.780 1.00 32.31 82 GLY A C 1
ATOM 624 O O . GLY A 1 82 ? 0.203 -38.985 35.707 1.00 32.31 82 GLY A O 1
ATOM 625 N N . ASP A 1 83 ? 2.152 -39.730 34.798 1.00 34.72 83 ASP A N 1
ATOM 626 C CA . ASP A 1 83 ? 1.846 -40.967 34.039 1.00 34.72 83 ASP A CA 1
ATOM 627 C C . ASP A 1 83 ? 0.893 -40.979 32.805 1.00 34.72 83 ASP A C 1
ATOM 629 O O . ASP A 1 83 ? -0.324 -40.822 32.888 1.00 34.72 83 ASP A O 1
ATOM 633 N N . GLU A 1 84 ? 1.562 -41.202 31.662 1.00 36.59 84 GLU A N 1
ATOM 634 C CA . GLU A 1 84 ? 1.349 -42.028 30.448 1.00 36.59 84 GLU A CA 1
ATOM 635 C C . GLU A 1 84 ? -0.036 -42.466 29.901 1.00 36.59 84 GLU A C 1
ATOM 637 O O . GLU A 1 84 ? -0.945 -42.899 30.606 1.00 36.59 84 GLU A O 1
ATOM 642 N N . GLY A 1 85 ? -0.114 -42.509 28.554 1.00 31.61 85 GLY A N 1
ATOM 643 C CA . GLY A 1 85 ? -1.048 -43.357 27.797 1.00 31.61 85 GLY A CA 1
ATOM 644 C C . GLY A 1 85 ? -1.329 -42.908 26.351 1.00 31.61 85 GLY A C 1
ATOM 645 O O . GLY A 1 85 ? -2.277 -42.164 26.113 1.00 31.61 85 GLY A O 1
ATOM 646 N N . GLU A 1 86 ? -0.531 -43.380 25.385 1.00 36.88 86 GLU A N 1
ATOM 647 C CA . GLU A 1 86 ? -0.838 -43.386 23.938 1.00 36.88 86 GLU A CA 1
ATOM 648 C C . GLU A 1 86 ? -2.097 -44.219 23.632 1.00 36.88 86 GLU A C 1
ATOM 650 O O . GLU A 1 86 ? -2.259 -45.242 24.279 1.00 36.88 86 GLU A O 1
ATOM 655 N N . GLU A 1 87 ? -2.900 -43.864 22.613 1.00 33.41 87 GLU A N 1
ATOM 656 C CA . GLU A 1 87 ? -3.408 -44.792 21.572 1.00 33.41 87 GLU A CA 1
ATOM 657 C C . GLU A 1 87 ? -3.887 -43.997 20.332 1.00 33.41 87 GLU A C 1
ATOM 659 O O . GLU A 1 87 ? -4.741 -43.110 20.416 1.00 33.41 87 GLU A O 1
ATOM 664 N N . GLU A 1 88 ? -3.321 -44.333 19.167 1.00 33.62 88 GLU A N 1
ATOM 665 C CA . GLU A 1 88 ? -3.827 -43.986 17.835 1.00 33.62 88 GLU A CA 1
ATOM 666 C C . GLU A 1 88 ? -5.154 -44.700 17.536 1.00 33.62 88 GLU A C 1
ATOM 668 O O . GLU A 1 88 ? -5.316 -45.887 17.818 1.00 33.62 88 GLU A O 1
ATOM 673 N N . ALA A 1 89 ? -6.047 -44.016 16.819 1.00 34.03 89 ALA A N 1
ATOM 674 C CA . ALA A 1 89 ? -7.037 -44.663 15.966 1.00 34.03 89 ALA A CA 1
ATOM 675 C C . ALA A 1 89 ? -7.271 -43.802 14.714 1.00 34.03 89 ALA A C 1
ATOM 677 O O . ALA A 1 89 ? -7.895 -42.740 14.773 1.00 34.03 89 ALA A O 1
ATOM 678 N N . GLU A 1 90 ? -6.739 -44.269 13.584 1.00 34.09 90 GLU A N 1
ATOM 679 C CA . GLU A 1 90 ? -7.185 -43.886 12.242 1.00 34.09 90 GLU A CA 1
ATOM 680 C C . GLU A 1 90 ? -8.644 -44.298 12.013 1.00 34.09 90 GLU A C 1
ATOM 682 O O . GLU A 1 90 ? -9.075 -45.267 12.626 1.00 34.09 90 GLU A O 1
ATOM 687 N N . GLU A 1 91 ? -9.362 -43.602 11.116 1.00 32.25 91 GLU A N 1
ATOM 688 C CA . GLU A 1 91 ? -10.532 -44.061 10.327 1.00 32.25 91 GLU A CA 1
ATOM 689 C C . GLU A 1 91 ? -10.963 -42.911 9.359 1.00 32.25 91 GLU A C 1
ATOM 691 O O . GLU A 1 91 ? -10.565 -41.760 9.555 1.00 32.25 91 GLU A O 1
ATOM 696 N N . PRO A 1 92 ? -11.670 -43.175 8.240 1.00 35.53 92 PRO A N 1
ATOM 697 C CA . PRO A 1 92 ? -11.063 -43.142 6.909 1.00 35.53 92 PRO A CA 1
ATOM 698 C C . PRO A 1 92 ? -11.627 -42.059 5.970 1.00 35.53 92 PRO A C 1
ATOM 700 O O . PRO A 1 92 ? -12.664 -41.437 6.192 1.00 35.53 92 PRO A O 1
ATOM 703 N N . TYR A 1 93 ? -10.910 -41.895 4.860 1.00 28.08 93 TYR A N 1
ATOM 704 C CA . TYR A 1 93 ? -11.262 -41.130 3.668 1.00 28.08 93 TYR A CA 1
ATOM 705 C C . TYR A 1 93 ? -12.578 -41.616 3.029 1.00 28.08 93 TYR A C 1
ATOM 707 O O . TYR A 1 93 ? -12.744 -42.805 2.781 1.00 28.08 93 TYR A O 1
ATOM 715 N N . GLU A 1 94 ? -13.462 -40.687 2.655 1.00 31.92 94 GLU A N 1
ATOM 716 C CA . GLU A 1 94 ? -14.450 -40.914 1.594 1.00 31.92 94 GLU A CA 1
ATOM 717 C C . GLU A 1 94 ? -14.389 -39.781 0.564 1.00 31.92 94 GLU A C 1
ATOM 719 O O . GLU A 1 94 ? -14.410 -38.586 0.868 1.00 31.92 94 GLU A O 1
ATOM 724 N N . GLU A 1 95 ? -14.263 -40.219 -0.681 1.00 32.56 95 GLU A N 1
ATOM 725 C CA . GLU A 1 95 ? -14.129 -39.463 -1.913 1.00 32.56 95 GLU A CA 1
ATOM 726 C C . GLU A 1 95 ? -15.500 -38.932 -2.360 1.00 32.56 95 GLU A C 1
ATOM 728 O O . GLU A 1 95 ? -16.438 -39.701 -2.565 1.00 32.56 95 GLU A O 1
ATOM 733 N N . ALA A 1 96 ? -15.627 -37.615 -2.546 1.00 31.66 96 ALA A N 1
ATOM 734 C CA . ALA A 1 96 ? -16.823 -37.004 -3.120 1.00 31.66 96 ALA A CA 1
ATOM 735 C C . ALA A 1 96 ? -16.464 -36.130 -4.329 1.00 31.66 96 ALA A C 1
ATOM 737 O O . ALA A 1 96 ? -15.957 -35.016 -4.228 1.00 31.66 96 ALA A O 1
ATOM 738 N N . THR A 1 97 ? -16.763 -36.726 -5.476 1.00 33.75 97 THR A N 1
ATOM 739 C CA . THR A 1 97 ? -16.941 -36.216 -6.836 1.00 33.75 97 THR A CA 1
ATOM 740 C C . THR A 1 97 ? -17.196 -34.715 -7.030 1.00 33.75 97 THR A C 1
ATOM 742 O O . THR A 1 97 ? -18.006 -34.088 -6.347 1.00 33.75 97 THR A O 1
ATOM 745 N N . GLU A 1 98 ? -16.574 -34.223 -8.101 1.00 42.38 98 GLU A N 1
ATOM 746 C CA . GLU A 1 98 ? -16.735 -32.955 -8.814 1.00 42.38 98 GLU A CA 1
ATOM 747 C C . GLU A 1 98 ? -18.123 -32.293 -8.709 1.00 42.38 98 GLU A C 1
ATOM 749 O O . GLU A 1 98 ? -19.143 -32.839 -9.136 1.00 42.38 98 GLU A O 1
ATOM 754 N N . ARG A 1 99 ? -18.147 -31.034 -8.248 1.00 34.06 99 ARG A N 1
ATOM 755 C CA . ARG A 1 99 ? -19.280 -30.129 -8.469 1.00 34.06 99 ARG A CA 1
ATOM 756 C C . ARG A 1 99 ? -18.795 -28.736 -8.847 1.00 34.06 99 ARG A C 1
ATOM 758 O O . ARG A 1 99 ? -18.362 -27.939 -8.018 1.00 34.06 99 ARG A O 1
ATOM 765 N N . THR A 1 100 ? -18.902 -28.457 -10.140 1.00 44.31 100 THR A N 1
ATOM 766 C CA . THR A 1 100 ? -18.810 -27.130 -10.748 1.00 44.31 100 THR A CA 1
ATOM 767 C C . THR A 1 100 ? -19.678 -26.137 -9.978 1.00 44.31 100 THR A C 1
ATOM 769 O O . THR A 1 100 ? -20.899 -26.301 -9.932 1.00 44.31 100 THR A O 1
ATOM 772 N N . THR A 1 101 ? -19.066 -25.104 -9.400 1.00 33.28 101 THR A N 1
ATOM 773 C CA . THR A 1 101 ? -19.802 -23.997 -8.783 1.00 33.28 101 THR A CA 1
ATOM 774 C C . THR A 1 101 ? -19.248 -22.681 -9.309 1.00 33.28 101 THR A C 1
ATOM 776 O O . THR A 1 101 ? -18.113 -22.294 -9.050 1.00 33.28 101 THR A O 1
ATOM 779 N N . SER A 1 102 ? -20.080 -22.042 -10.121 1.00 38.66 102 SER A N 1
ATOM 780 C CA . SER A 1 102 ? -19.998 -20.668 -10.592 1.00 38.66 102 SER A CA 1
ATOM 781 C C . SER A 1 102 ? -19.816 -19.690 -9.431 1.00 38.66 102 SER A C 1
ATOM 783 O O . SER A 1 102 ? -20.593 -19.699 -8.477 1.00 38.66 102 SER A O 1
ATOM 785 N N . ILE A 1 103 ? -18.801 -18.835 -9.545 1.00 34.53 103 ILE A N 1
ATOM 786 C CA . ILE A 1 103 ? -18.513 -17.750 -8.608 1.00 34.53 103 ILE A CA 1
ATOM 787 C C . ILE A 1 103 ? -19.580 -16.667 -8.801 1.00 34.53 103 ILE A C 1
ATOM 789 O O . ILE A 1 103 ? -19.566 -15.941 -9.792 1.00 34.53 103 ILE A O 1
ATOM 793 N N . ALA A 1 104 ? -20.514 -16.578 -7.856 1.00 35.69 104 ALA A N 1
ATOM 794 C CA . ALA A 1 104 ? -21.308 -15.382 -7.623 1.00 35.69 104 ALA A CA 1
ATOM 795 C C . ALA A 1 104 ? -20.608 -14.582 -6.519 1.00 35.69 104 ALA A C 1
ATOM 797 O O . ALA A 1 104 ? -20.523 -15.024 -5.374 1.00 35.69 104 ALA A O 1
ATOM 798 N N . THR A 1 105 ? -20.059 -13.428 -6.883 1.00 36.03 105 THR A N 1
ATOM 799 C CA . THR A 1 105 ? -19.410 -12.493 -5.964 1.00 36.03 105 THR A CA 1
ATOM 800 C C . THR A 1 105 ? -20.481 -11.820 -5.107 1.00 36.03 105 THR A C 1
ATOM 802 O O . THR A 1 105 ? -21.167 -10.912 -5.566 1.00 36.03 105 THR A O 1
ATOM 805 N N . THR A 1 106 ? -20.662 -12.268 -3.866 1.00 40.50 106 THR A N 1
ATOM 806 C CA . THR A 1 106 ? -21.490 -11.570 -2.874 1.00 40.50 106 THR A CA 1
ATOM 807 C C . THR A 1 106 ? -20.606 -10.658 -2.032 1.00 40.50 106 THR A C 1
ATOM 809 O O . THR A 1 106 ? -19.958 -11.110 -1.092 1.00 40.50 106 THR A O 1
ATOM 812 N N . THR A 1 107 ? -20.578 -9.370 -2.368 1.00 46.41 107 THR A N 1
ATOM 813 C CA . THR A 1 107 ? -20.111 -8.304 -1.473 1.00 46.41 107 THR A CA 1
ATOM 814 C C . THR A 1 107 ? -21.262 -7.886 -0.565 1.00 46.41 107 THR A C 1
ATOM 816 O O . THR A 1 107 ? -22.222 -7.257 -1.008 1.00 46.41 107 THR A O 1
ATOM 819 N N . THR A 1 108 ? -21.178 -8.260 0.708 1.00 41.44 108 THR A N 1
ATOM 820 C CA . THR A 1 108 ? -21.976 -7.691 1.796 1.00 41.44 108 THR A CA 1
ATOM 821 C C . THR A 1 108 ? -21.389 -6.338 2.185 1.00 41.44 108 THR A C 1
ATOM 823 O O . THR A 1 108 ? -20.377 -6.292 2.880 1.00 41.44 108 THR A O 1
ATOM 826 N N . THR A 1 109 ? -22.032 -5.251 1.760 1.00 42.50 109 THR A N 1
ATOM 827 C CA . THR A 1 109 ? -21.749 -3.896 2.250 1.00 42.50 109 THR A CA 1
ATOM 828 C C . THR A 1 109 ? -23.045 -3.295 2.785 1.00 42.50 109 THR A C 1
ATOM 830 O O . THR A 1 109 ? -24.102 -3.406 2.164 1.00 42.50 109 THR A O 1
ATOM 833 N N . THR A 1 110 ? -22.959 -2.715 3.978 1.00 44.03 110 THR A N 1
ATOM 834 C CA . THR A 1 110 ? -24.007 -1.970 4.682 1.00 44.03 110 THR A CA 1
ATOM 835 C C . THR A 1 110 ? -24.702 -0.960 3.760 1.00 44.03 110 THR A C 1
ATOM 837 O O . THR A 1 110 ? -24.066 -0.234 3.005 1.00 44.03 110 THR A O 1
ATOM 840 N N . THR A 1 111 ? -26.033 -0.915 3.808 1.00 55.19 111 THR A N 1
ATOM 841 C CA . THR A 1 111 ? -26.892 -0.219 2.830 1.00 55.19 111 THR A CA 1
ATOM 842 C C . THR A 1 111 ? -26.739 1.306 2.794 1.00 55.19 111 THR A C 1
ATOM 844 O O . THR A 1 111 ? -27.219 1.929 1.855 1.00 55.19 111 THR A O 1
ATOM 847 N N . GLU A 1 112 ? -26.067 1.912 3.775 1.00 51.88 112 GLU A N 1
ATOM 848 C CA . GLU A 1 112 ? -25.865 3.366 3.850 1.00 51.88 112 GLU A CA 1
ATOM 849 C C . GLU A 1 112 ? -24.655 3.840 3.020 1.00 51.88 112 GLU A C 1
ATOM 851 O O . GLU A 1 112 ? -24.709 4.903 2.409 1.00 51.88 112 GLU A O 1
ATOM 856 N N . SER A 1 113 ? -23.606 3.016 2.882 1.00 63.34 113 SER A N 1
ATOM 857 C CA . SER A 1 113 ? -22.420 3.346 2.071 1.00 63.34 113 SER A CA 1
ATOM 858 C C . SER A 1 113 ? -22.589 3.015 0.585 1.00 63.34 113 SER A C 1
ATOM 860 O O . SER A 1 113 ? -21.948 3.622 -0.270 1.00 63.34 113 SER A O 1
ATOM 862 N N . VAL A 1 114 ? -23.491 2.090 0.241 1.00 67.56 114 VAL A N 1
ATOM 863 C CA . VAL A 1 114 ? -23.751 1.715 -1.159 1.00 67.56 114 VAL A CA 1
ATOM 864 C C . VAL A 1 114 ? -24.441 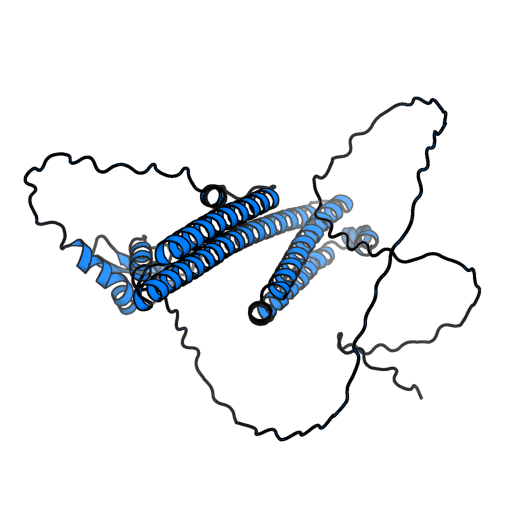2.852 -1.920 1.00 67.56 114 VAL A C 1
ATOM 866 O O . VAL A 1 114 ? -24.079 3.123 -3.061 1.00 67.56 114 VAL A O 1
ATOM 869 N N . GLU A 1 115 ? -25.391 3.560 -1.301 1.00 75.38 115 GLU A N 1
ATOM 870 C CA . GLU A 1 115 ? -26.090 4.670 -1.965 1.00 75.38 115 GLU A CA 1
ATOM 871 C C . GLU A 1 115 ? -25.183 5.880 -2.219 1.00 75.38 115 GLU A C 1
ATOM 873 O O . GLU A 1 115 ? -25.352 6.578 -3.220 1.00 75.38 115 GLU A O 1
ATOM 878 N N . GLU A 1 116 ? -24.218 6.138 -1.335 1.00 76.81 116 GLU A N 1
ATOM 879 C CA . GLU A 1 116 ? -23.260 7.232 -1.496 1.00 76.81 116 GLU A CA 1
ATOM 880 C C . GLU A 1 116 ? -22.260 6.949 -2.618 1.00 76.81 116 GLU A C 1
ATOM 882 O O . GLU A 1 116 ? -22.110 7.775 -3.516 1.00 76.81 116 GLU A O 1
ATOM 887 N N . VAL A 1 117 ? -21.695 5.740 -2.658 1.00 80.50 117 VAL A N 1
ATOM 888 C CA . VAL A 1 117 ? -20.796 5.314 -3.741 1.00 80.50 117 VAL A CA 1
ATOM 889 C C . VAL A 1 117 ? -21.516 5.309 -5.091 1.00 80.50 117 VAL A C 1
ATOM 891 O O . VAL A 1 117 ? -20.964 5.754 -6.096 1.00 80.50 117 VAL A O 1
ATOM 894 N N . VAL A 1 118 ? -22.767 4.842 -5.138 1.00 86.19 118 VAL A N 1
ATOM 895 C CA . VAL A 1 118 ? -23.572 4.880 -6.369 1.00 86.19 118 VAL A CA 1
ATOM 896 C C . VAL A 1 118 ? -23.832 6.324 -6.798 1.00 86.19 118 VAL A C 1
ATOM 898 O O . VAL A 1 118 ? -23.731 6.632 -7.981 1.00 86.19 118 VAL A O 1
ATOM 901 N N . ARG A 1 119 ? -24.111 7.235 -5.860 1.00 86.44 119 ARG A N 1
ATOM 902 C CA . ARG A 1 119 ? -24.300 8.658 -6.166 1.00 86.44 119 ARG A CA 1
ATOM 903 C C . ARG A 1 119 ? -23.038 9.292 -6.739 1.00 86.44 119 ARG A C 1
ATOM 905 O O . ARG A 1 119 ? -23.152 10.023 -7.716 1.00 86.44 119 ARG A O 1
ATOM 912 N N . GLU A 1 120 ? -21.872 9.002 -6.169 1.00 86.19 120 GLU A N 1
ATOM 913 C CA . GLU A 1 120 ? -20.588 9.485 -6.684 1.00 86.19 120 GLU A CA 1
ATOM 914 C C . GLU A 1 120 ? -20.367 9.000 -8.116 1.00 86.19 120 GLU A C 1
ATOM 916 O O . GLU A 1 120 ? -20.241 9.828 -9.015 1.00 86.19 120 GLU A O 1
ATOM 921 N N . VAL A 1 121 ? -20.465 7.688 -8.355 1.00 90.62 121 VAL A N 1
ATOM 922 C CA . VAL A 1 121 ? -20.288 7.080 -9.684 1.00 90.62 121 VAL A CA 1
ATOM 923 C C . VAL A 1 121 ? -21.264 7.653 -10.709 1.00 90.62 121 VAL A C 1
ATOM 925 O O . VAL A 1 121 ? -20.865 8.062 -11.793 1.00 90.62 121 VAL A O 1
ATOM 928 N N . CYS A 1 122 ? -22.549 7.717 -10.374 1.00 92.50 122 CYS A N 1
ATOM 929 C CA . CYS A 1 122 ? -23.583 8.186 -11.292 1.00 92.50 122 CYS A CA 1
ATOM 930 C C . CYS A 1 122 ? -23.539 9.703 -11.524 1.00 92.50 122 CYS A C 1
ATOM 932 O O . CYS A 1 122 ? -24.236 10.194 -12.408 1.00 92.50 122 CYS A O 1
ATOM 934 N N . SER A 1 123 ? -22.755 10.450 -10.737 1.00 90.94 123 SER A N 1
ATOM 935 C CA . SER A 1 123 ? -22.614 11.902 -10.874 1.00 90.94 123 SER A CA 1
ATOM 936 C C . SER A 1 123 ? -21.462 12.355 -11.773 1.00 90.94 123 SER A C 1
ATOM 938 O O . SER A 1 123 ? -21.398 13.530 -12.141 1.00 90.94 123 SER A O 1
ATOM 940 N N . GLU A 1 124 ? -20.569 11.441 -12.154 1.00 91.06 124 GLU A N 1
ATOM 941 C CA . GLU A 1 124 ? -19.415 11.756 -12.995 1.00 91.06 124 GLU A CA 1
ATOM 942 C C . GLU A 1 124 ? -19.801 11.942 -14.474 1.00 91.06 124 GLU A C 1
ATOM 944 O O . GLU A 1 124 ? -20.811 11.428 -14.946 1.00 91.06 124 GLU A O 1
ATOM 949 N N . GLN A 1 125 ? -18.987 12.662 -15.250 1.00 92.19 125 GLN A N 1
ATOM 950 C CA . GLN A 1 125 ? -19.175 12.781 -16.706 1.00 92.19 125 GLN A CA 1
ATOM 951 C C . GLN A 1 125 ? -18.606 11.563 -17.438 1.00 92.19 125 GLN A C 1
ATOM 953 O O . GLN A 1 125 ? -17.673 10.948 -16.947 1.00 92.19 125 GLN A O 1
ATOM 958 N N . ALA A 1 126 ? -19.091 11.232 -18.635 1.00 91.94 126 ALA A N 1
ATOM 959 C CA . ALA A 1 126 ? -18.531 10.120 -19.409 1.00 91.94 126 ALA A CA 1
ATOM 960 C C . ALA A 1 126 ? -17.045 10.345 -19.756 1.00 91.94 126 ALA A C 1
ATOM 962 O O . ALA A 1 126 ? -16.697 11.366 -20.354 1.00 91.94 126 ALA A O 1
ATOM 963 N N . GLU A 1 127 ? -16.176 9.374 -19.456 1.00 95.75 127 GLU A N 1
ATOM 964 C CA . GLU A 1 127 ? -14.746 9.462 -19.770 1.00 95.75 127 GLU A CA 1
ATOM 965 C C . GLU A 1 127 ? -14.310 8.391 -20.784 1.00 95.75 127 GLU A C 1
ATOM 967 O O . GLU A 1 127 ? -14.309 7.191 -20.507 1.00 95.75 127 GLU A O 1
ATOM 972 N N . THR A 1 128 ? -13.881 8.822 -21.977 1.00 94.19 128 THR A N 1
ATOM 973 C CA . THR A 1 128 ? -13.376 7.914 -23.024 1.00 94.19 128 THR A CA 1
ATOM 974 C C . THR A 1 128 ? -12.080 7.206 -22.611 1.00 94.19 128 THR A C 1
ATOM 976 O O . THR A 1 128 ? -11.843 6.079 -23.041 1.00 94.19 128 THR A O 1
ATOM 979 N N . GLY A 1 129 ? -11.258 7.815 -21.756 1.00 92.50 129 GLY A N 1
ATOM 980 C CA . GLY A 1 129 ? -9.952 7.282 -21.365 1.00 92.50 129 GLY A CA 1
ATOM 981 C C . GLY A 1 129 ? -8.867 7.446 -22.448 1.00 92.50 129 GLY A C 1
ATOM 982 O O . GLY A 1 129 ? -9.139 7.930 -23.549 1.00 92.50 129 GLY A O 1
ATOM 983 N N . PRO A 1 130 ? -7.605 7.079 -22.146 1.00 91.62 130 PRO A N 1
ATOM 984 C CA . PRO A 1 130 ? -6.449 7.370 -23.005 1.00 91.62 130 PRO A CA 1
ATOM 985 C C . PRO A 1 130 ? -6.293 6.431 -24.215 1.00 91.62 130 PRO A C 1
ATOM 987 O O . PRO A 1 130 ? -5.550 6.744 -25.150 1.00 91.62 130 PRO A O 1
ATOM 990 N N . CYS A 1 131 ? -6.961 5.276 -24.212 1.00 94.06 131 CYS A N 1
ATOM 991 C CA . CYS A 1 131 ? -6.942 4.348 -25.343 1.00 94.06 131 CYS A CA 1
ATOM 992 C C . CYS A 1 131 ? -7.874 4.807 -26.481 1.00 94.06 131 CYS A C 1
ATOM 994 O O . CYS A 1 131 ? -8.734 5.662 -26.304 1.00 94.06 131 CYS A O 1
ATOM 996 N N . ARG A 1 132 ? -7.682 4.259 -27.689 1.00 92.00 132 ARG A N 1
ATOM 997 C CA . ARG A 1 132 ? -8.342 4.730 -28.927 1.00 92.00 132 ARG A CA 1
ATOM 998 C C . ARG A 1 132 ? -9.290 3.710 -29.570 1.00 92.00 132 ARG A C 1
ATOM 1000 O O . ARG A 1 132 ? -9.547 3.795 -30.770 1.00 92.00 132 ARG A O 1
ATOM 1007 N N . ALA A 1 133 ? -9.780 2.728 -28.816 1.00 90.38 133 ALA A N 1
ATOM 1008 C CA . ALA A 1 133 ? -10.846 1.856 -29.305 1.00 90.38 133 ALA A CA 1
ATOM 1009 C C . ALA A 1 133 ? -12.180 2.626 -29.380 1.00 90.38 133 ALA A C 1
ATOM 1011 O O . ALA A 1 133 ? -12.385 3.602 -28.666 1.00 90.38 133 ALA A O 1
ATOM 1012 N N . MET A 1 134 ? -13.092 2.195 -30.251 1.00 92.00 134 MET A N 1
ATOM 1013 C CA . MET A 1 134 ? -14.457 2.729 -30.326 1.00 92.00 134 MET A CA 1
ATOM 1014 C C . MET A 1 134 ? -15.426 1.696 -29.758 1.00 92.00 134 MET A C 1
ATOM 1016 O O . MET A 1 134 ? -16.072 0.961 -30.503 1.00 92.00 134 MET A O 1
ATOM 1020 N N . ILE A 1 135 ? -15.484 1.595 -28.430 1.00 93.44 135 ILE A N 1
ATOM 1021 C CA . ILE A 1 135 ? -16.381 0.663 -27.740 1.00 93.44 135 ILE A CA 1
ATOM 1022 C C . ILE A 1 135 ? -17.627 1.433 -27.310 1.00 93.44 135 ILE A C 1
ATOM 1024 O O . ILE A 1 135 ? -17.525 2.363 -26.517 1.00 93.44 135 ILE A O 1
ATOM 1028 N N . SER A 1 136 ? -18.797 1.061 -27.831 1.00 95.19 136 SER A N 1
ATOM 1029 C CA . SER A 1 136 ? -20.067 1.663 -27.406 1.00 95.19 136 SER A CA 1
ATOM 1030 C C . SER A 1 136 ? -20.359 1.282 -25.956 1.00 95.19 136 SER A C 1
ATOM 1032 O O . SER A 1 136 ? -20.403 0.096 -25.628 1.00 95.19 136 SER A O 1
ATOM 1034 N N . ARG A 1 137 ? -20.545 2.284 -25.101 1.00 96.44 137 ARG A N 1
ATOM 1035 C CA . ARG A 1 137 ? -20.878 2.158 -23.678 1.00 96.44 137 ARG A CA 1
ATOM 1036 C C . ARG A 1 137 ? -21.971 3.155 -23.317 1.00 96.44 137 ARG A C 1
ATOM 1038 O O . ARG A 1 137 ? -22.317 4.007 -24.129 1.00 96.44 137 ARG A O 1
ATOM 1045 N N . TRP A 1 138 ? -22.506 3.042 -22.113 1.00 96.50 138 TRP A N 1
ATOM 1046 C CA . TRP A 1 138 ? -23.560 3.901 -21.584 1.00 96.50 138 TRP A CA 1
ATOM 1047 C C . TRP A 1 138 ? -23.066 4.622 -20.338 1.00 96.50 138 TRP A C 1
ATOM 1049 O O . TRP A 1 138 ? -22.365 4.027 -19.528 1.00 96.50 138 TRP A O 1
ATOM 1059 N N . TYR A 1 139 ? -23.421 5.889 -20.179 1.00 95.62 139 TYR A N 1
ATOM 1060 C CA . TYR A 1 139 ? -23.175 6.653 -18.957 1.00 95.62 139 TYR A CA 1
ATOM 1061 C C . TYR A 1 139 ? -24.480 7.301 -18.503 1.00 95.62 139 TYR A C 1
ATOM 1063 O O . TYR A 1 139 ? -25.370 7.548 -19.320 1.00 95.62 139 TYR A O 1
ATOM 1071 N N . PHE A 1 140 ? -24.607 7.573 -17.212 1.00 95.75 140 PHE A N 1
ATOM 1072 C CA . PHE A 1 140 ? -25.747 8.282 -16.656 1.00 95.75 140 PHE A CA 1
ATOM 1073 C C . PHE A 1 140 ? -25.533 9.792 -16.747 1.00 95.75 140 PHE A C 1
ATOM 1075 O O . PHE A 1 140 ? -24.574 10.321 -16.189 1.00 95.75 140 PHE A O 1
ATOM 1082 N N . ASP A 1 141 ? -26.435 10.490 -17.431 1.00 91.81 141 ASP A N 1
ATOM 1083 C CA . ASP A 1 141 ? -26.454 11.945 -17.463 1.00 91.81 141 ASP A CA 1
ATOM 1084 C C . ASP A 1 141 ? -27.363 12.469 -16.347 1.00 91.81 141 ASP A C 1
ATOM 1086 O O . ASP A 1 141 ? -28.589 12.354 -16.412 1.00 91.81 141 ASP A O 1
ATOM 1090 N N . VAL A 1 142 ? -26.762 13.070 -15.319 1.00 87.06 142 VAL A N 1
ATOM 1091 C CA . VAL A 1 142 ? -27.492 13.648 -14.178 1.00 87.06 142 VAL A CA 1
ATOM 1092 C C . VAL A 1 142 ? -28.403 14.798 -14.604 1.00 87.06 142 VAL A C 1
ATOM 1094 O O . VAL A 1 142 ? -29.446 15.018 -13.991 1.00 87.06 142 VAL A O 1
ATOM 1097 N N . THR A 1 143 ? -28.021 15.547 -15.642 1.00 84.38 143 THR A N 1
ATOM 1098 C CA . THR A 1 143 ? -28.774 16.726 -16.087 1.00 84.38 143 THR A CA 1
ATOM 1099 C C . THR A 1 143 ? -30.048 16.333 -16.821 1.00 84.38 143 THR A C 1
ATOM 1101 O O . THR A 1 143 ? -31.094 16.948 -16.612 1.00 84.38 143 THR A O 1
ATOM 1104 N N . GLU A 1 144 ? -29.981 15.275 -17.630 1.00 83.69 144 GLU A N 1
ATOM 1105 C CA . GLU A 1 144 ? -31.128 14.743 -18.371 1.00 83.69 144 GLU A CA 1
ATOM 1106 C C . GLU A 1 144 ? -31.856 13.617 -17.615 1.00 83.69 144 GLU A C 1
ATOM 1108 O O . GLU A 1 144 ? -32.954 13.221 -18.009 1.00 83.69 144 GLU A O 1
ATOM 1113 N N . GLY A 1 145 ? -31.269 13.116 -16.523 1.00 85.44 145 GLY A N 1
ATOM 1114 C CA . GLY A 1 145 ? -31.819 12.053 -15.681 1.00 85.44 145 GLY A CA 1
ATOM 1115 C C . GLY A 1 145 ? -31.962 10.710 -16.399 1.00 85.44 145 GLY A C 1
ATOM 1116 O O . GLY A 1 145 ? -32.856 9.933 -16.061 1.00 85.44 145 GLY A O 1
ATOM 1117 N N . LYS A 1 146 ? -31.137 10.447 -17.418 1.00 91.31 146 LYS A N 1
ATOM 1118 C CA . LYS A 1 146 ? -31.221 9.250 -18.268 1.00 91.31 146 LYS A CA 1
ATOM 1119 C C . LYS A 1 146 ? -29.834 8.747 -18.657 1.00 91.31 146 LYS A C 1
ATOM 1121 O O . LYS A 1 146 ? -28.857 9.489 -18.609 1.00 91.31 146 LYS A O 1
ATOM 1126 N N . CYS A 1 147 ? -29.767 7.496 -19.092 1.00 94.06 147 CYS A N 1
ATOM 1127 C CA . CYS A 1 147 ? -28.546 6.926 -19.643 1.00 94.06 147 CYS A CA 1
ATOM 1128 C C . CYS A 1 147 ? -28.384 7.308 -21.117 1.00 94.06 147 CYS A C 1
ATOM 1130 O O . CYS A 1 147 ? -29.342 7.255 -21.886 1.00 94.06 147 CYS A O 1
ATOM 1132 N N . ALA A 1 148 ? -27.173 7.695 -21.510 1.00 94.69 148 ALA A N 1
ATOM 1133 C CA . ALA A 1 148 ? -26.833 8.081 -22.874 1.00 94.69 148 ALA A CA 1
ATOM 1134 C C . ALA A 1 148 ? -25.616 7.285 -23.382 1.00 94.69 148 ALA A C 1
ATOM 1136 O O . ALA A 1 148 ? -24.731 6.936 -22.593 1.00 94.69 148 ALA A O 1
ATOM 1137 N N . PRO A 1 149 ? -25.550 6.970 -24.689 1.00 94.50 149 PRO A N 1
ATOM 1138 C CA . PRO A 1 149 ? -24.430 6.231 -25.249 1.00 94.50 149 PRO A CA 1
ATOM 1139 C C . PRO A 1 149 ? -23.202 7.133 -25.437 1.00 94.50 149 PRO A C 1
ATOM 1141 O O . PRO A 1 149 ? -23.314 8.285 -25.857 1.00 94.50 149 PRO A O 1
ATOM 1144 N N . PHE A 1 150 ? -22.013 6.585 -25.200 1.00 95.81 150 PHE A N 1
ATOM 1145 C CA . PHE A 1 150 ? -20.727 7.222 -25.481 1.00 95.81 150 PHE A CA 1
ATOM 1146 C C . PHE A 1 150 ? -19.697 6.203 -25.989 1.00 95.81 150 PHE A C 1
ATOM 1148 O O . PHE A 1 150 ? -19.894 4.989 -25.896 1.00 95.81 150 PHE A O 1
ATOM 1155 N N . PHE A 1 151 ? -18.584 6.693 -26.542 1.00 96.38 151 PHE A N 1
ATOM 1156 C CA . PHE A 1 151 ? -17.476 5.838 -26.970 1.00 96.38 151 PHE A CA 1
ATOM 1157 C C . PHE A 1 151 ? -16.394 5.767 -25.896 1.00 96.38 151 PHE A C 1
ATOM 1159 O O . PHE A 1 151 ? -15.777 6.775 -25.542 1.00 96.38 151 PHE A O 1
ATOM 1166 N N . TYR A 1 152 ? -16.136 4.550 -25.432 1.00 96.12 152 TYR A N 1
ATOM 1167 C CA . TYR A 1 152 ? -15.054 4.214 -24.527 1.00 96.12 152 TYR A CA 1
ATOM 1168 C C . TYR A 1 152 ? -13.824 3.719 -25.295 1.00 96.12 152 TYR A C 1
ATOM 1170 O O . TYR A 1 152 ? -13.913 2.846 -26.162 1.00 96.12 152 TYR A O 1
ATOM 1178 N N . GLY A 1 153 ? -12.667 4.257 -24.919 1.00 92.94 153 GLY A N 1
ATOM 1179 C CA . GLY A 1 153 ? -11.358 4.028 -25.518 1.00 92.94 153 GLY A CA 1
ATOM 1180 C C . GLY A 1 153 ? -10.790 2.631 -25.291 1.00 92.94 153 GLY A C 1
ATOM 1181 O O . GLY A 1 153 ? -9.824 2.260 -25.955 1.00 92.94 153 GLY A O 1
ATOM 1182 N N . GLY A 1 154 ? -11.374 1.844 -24.383 1.00 90.69 154 GLY A N 1
ATOM 1183 C CA . GLY A 1 154 ? -10.961 0.469 -24.081 1.00 90.69 154 GLY A CA 1
ATOM 1184 C C . GLY A 1 154 ? -9.936 0.327 -22.954 1.00 90.69 154 GLY A C 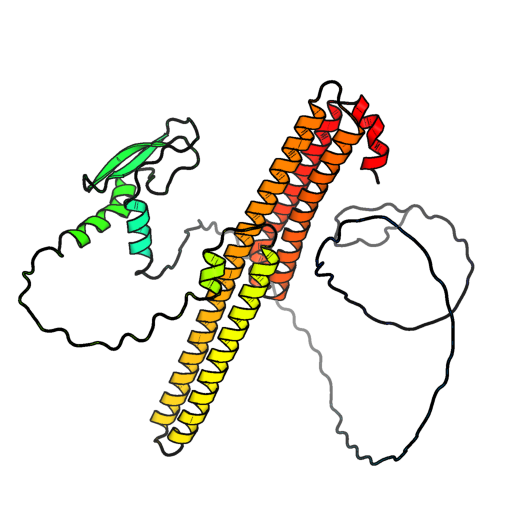1
ATOM 1185 O O . GLY A 1 154 ? -9.573 -0.797 -22.622 1.00 90.69 154 GLY A O 1
ATOM 1186 N N . CYS A 1 155 ? -9.484 1.429 -22.354 1.00 90.56 155 CYS A N 1
ATOM 1187 C CA . CYS A 1 155 ? -8.707 1.409 -21.116 1.00 90.56 155 CYS A CA 1
ATOM 1188 C C . CYS A 1 155 ? -8.904 2.705 -20.318 1.00 90.56 155 CYS A C 1
ATOM 1190 O O . CYS A 1 155 ? -9.199 3.751 -20.901 1.00 90.56 155 CYS A O 1
ATOM 1192 N N . GLY A 1 156 ? -8.709 2.637 -18.998 1.00 90.94 156 GLY A N 1
ATOM 1193 C CA . GLY A 1 156 ? -8.885 3.775 -18.090 1.00 90.94 156 GLY A CA 1
ATOM 1194 C C . GLY A 1 156 ? -10.339 4.238 -18.001 1.00 90.94 156 GLY A C 1
ATOM 1195 O O . GLY A 1 156 ? -11.248 3.412 -18.090 1.00 90.94 156 GLY A O 1
ATOM 1196 N N . GLY A 1 157 ? -10.539 5.550 -17.871 1.00 90.94 157 GLY A N 1
ATOM 1197 C CA . GLY A 1 157 ? -11.854 6.155 -17.686 1.00 90.94 157 GLY A CA 1
ATOM 1198 C C . GLY A 1 157 ? -12.380 5.997 -16.261 1.00 90.94 157 GLY A C 1
ATOM 1199 O O . GLY A 1 157 ? -11.754 5.360 -15.410 1.00 90.94 157 GLY A O 1
ATOM 1200 N N . ASN A 1 158 ? -13.554 6.562 -16.027 1.00 93.19 158 ASN A N 1
ATOM 1201 C CA . ASN A 1 158 ? -14.215 6.547 -14.735 1.00 93.19 158 ASN A CA 1
ATOM 1202 C C . ASN A 1 158 ? -15.335 5.497 -14.663 1.00 93.19 158 ASN A C 1
ATOM 1204 O O . ASN A 1 158 ? -15.532 4.696 -15.584 1.00 93.19 158 ASN A O 1
ATOM 1208 N N . ARG A 1 159 ? -16.029 5.445 -13.521 1.00 93.56 159 ARG A N 1
ATOM 1209 C CA . ARG A 1 159 ? -16.971 4.359 -13.211 1.00 93.56 159 ARG A CA 1
ATOM 1210 C C . ARG A 1 159 ? -18.369 4.588 -13.778 1.00 93.56 159 ARG A C 1
ATOM 1212 O O . ARG A 1 159 ? -19.151 3.638 -13.798 1.00 93.56 159 ARG A O 1
ATOM 1219 N N . ASN A 1 160 ? -18.672 5.785 -14.285 1.00 94.50 160 ASN A N 1
ATOM 1220 C CA . ASN A 1 160 ? -19.899 6.060 -15.035 1.00 94.50 160 ASN A CA 1
ATOM 1221 C C . ASN A 1 160 ? -19.822 5.478 -16.462 1.00 94.50 160 ASN A C 1
ATOM 1223 O O . ASN A 1 160 ? -19.848 6.190 -17.466 1.00 94.50 160 ASN A O 1
ATOM 1227 N N . ASN A 1 161 ? -19.629 4.162 -16.547 1.00 95.19 161 ASN A N 1
ATOM 1228 C CA . ASN A 1 161 ? -19.353 3.431 -17.775 1.00 95.19 161 ASN A CA 1
ATOM 1229 C C . ASN A 1 161 ? -19.967 2.030 -17.695 1.00 95.19 161 ASN A C 1
ATOM 1231 O O . ASN A 1 161 ? -19.426 1.123 -17.063 1.00 95.19 161 ASN A O 1
ATOM 1235 N N . PHE A 1 162 ? -21.092 1.861 -18.376 1.00 95.56 162 PHE A N 1
ATOM 1236 C CA . PHE A 1 162 ? -21.917 0.664 -18.363 1.00 95.56 162 PHE A CA 1
ATOM 1237 C C . PHE A 1 162 ? -21.947 0.007 -19.747 1.00 95.56 162 PHE A C 1
ATOM 1239 O O . PHE A 1 162 ? -21.801 0.654 -20.786 1.00 95.56 162 PHE A O 1
ATOM 1246 N N . ASP A 1 163 ? -22.120 -1.308 -19.772 1.00 92.12 163 ASP A N 1
ATOM 1247 C CA . ASP A 1 163 ? -22.187 -2.120 -20.989 1.00 92.12 163 ASP A CA 1
ATOM 1248 C C . ASP A 1 163 ? -23.556 -2.060 -21.689 1.00 92.12 163 ASP A C 1
ATOM 1250 O O . ASP A 1 163 ? -23.637 -2.282 -22.898 1.00 92.12 163 ASP A O 1
ATOM 1254 N N . SER A 1 164 ? -24.610 -1.706 -20.953 1.00 93.38 164 SER A N 1
ATOM 1255 C CA . SER A 1 164 ? -25.998 -1.641 -21.416 1.00 93.38 164 SER A CA 1
ATOM 1256 C C . SER A 1 164 ? -26.763 -0.464 -20.798 1.00 93.38 164 SER A C 1
ATOM 1258 O O . SER A 1 164 ? -26.432 0.015 -19.708 1.00 93.38 164 SER A O 1
ATOM 1260 N N . GLU A 1 165 ? -27.797 0.004 -21.503 1.00 92.00 165 GLU A N 1
ATOM 1261 C CA . GLU A 1 165 ? -28.677 1.084 -21.038 1.00 92.00 165 GLU A CA 1
ATOM 1262 C C . GLU A 1 165 ? -29.459 0.643 -19.796 1.00 92.00 165 GLU A C 1
ATOM 1264 O O . GLU A 1 165 ? -29.577 1.385 -18.821 1.00 92.00 165 GLU A O 1
ATOM 1269 N N . GLU A 1 166 ? -29.936 -0.603 -19.804 1.00 89.75 166 GLU A N 1
ATOM 1270 C CA . GLU A 1 166 ? -30.728 -1.191 -18.731 1.00 89.75 166 GLU A CA 1
ATOM 1271 C C . GLU A 1 166 ? -29.927 -1.294 -17.432 1.00 89.75 166 GLU A C 1
ATOM 1273 O O . GLU A 1 166 ? -30.448 -0.982 -16.360 1.00 89.75 166 GLU A O 1
ATOM 1278 N N . TYR A 1 167 ? -28.651 -1.685 -17.519 1.00 89.00 167 TYR A N 1
ATOM 1279 C CA . TYR A 1 167 ? -27.779 -1.767 -16.350 1.00 89.00 167 TYR A CA 1
ATOM 1280 C C . TYR A 1 167 ? -27.463 -0.379 -15.783 1.00 89.00 167 TYR A C 1
ATOM 1282 O O . TYR A 1 167 ? -27.554 -0.172 -14.574 1.00 89.00 167 TYR A O 1
ATOM 1290 N N . CYS A 1 168 ? -27.197 0.599 -16.652 1.00 92.81 168 CYS A N 1
ATOM 1291 C CA . CYS A 1 168 ? -27.010 1.990 -16.250 1.00 92.81 168 CYS A CA 1
ATOM 1292 C C . CYS A 1 168 ? -28.240 2.547 -15.502 1.00 92.81 168 CYS A C 1
ATOM 1294 O O . CYS A 1 168 ? -28.105 3.145 -14.432 1.00 92.81 168 CYS A O 1
ATOM 1296 N N . LEU A 1 169 ? -29.454 2.298 -16.008 1.00 90.38 169 LEU A N 1
ATOM 1297 C CA . LEU A 1 169 ? -30.694 2.743 -15.361 1.00 90.38 169 LEU A CA 1
ATOM 1298 C C . LEU A 1 169 ? -30.968 2.004 -14.047 1.00 90.38 169 LEU A C 1
ATOM 1300 O O . LEU A 1 169 ? -31.465 2.615 -13.102 1.00 90.38 169 LEU A O 1
ATOM 1304 N N . ALA A 1 170 ? -30.636 0.716 -13.958 1.00 87.69 170 ALA A N 1
ATOM 1305 C CA . ALA A 1 170 ? -30.795 -0.057 -12.730 1.00 87.69 170 ALA A CA 1
ATOM 1306 C C . ALA A 1 170 ? -29.879 0.447 -11.601 1.00 87.69 170 ALA A C 1
ATOM 1308 O O . ALA A 1 170 ? -30.300 0.484 -10.446 1.00 87.69 170 ALA A O 1
ATOM 1309 N N . VAL A 1 171 ? -28.652 0.862 -11.937 1.00 87.94 171 VAL A N 1
ATOM 1310 C CA . VAL A 1 171 ? -27.665 1.367 -10.971 1.00 87.94 171 VAL A CA 1
ATOM 1311 C C . VAL A 1 171 ? -27.948 2.825 -10.600 1.00 87.94 171 VAL A C 1
ATOM 1313 O O . VAL A 1 171 ? -28.005 3.160 -9.420 1.00 87.94 171 VAL A O 1
ATOM 1316 N N . CYS A 1 172 ? -28.183 3.695 -11.584 1.00 90.12 172 CYS A N 1
ATOM 1317 C CA . CYS A 1 172 ? -28.251 5.142 -11.367 1.00 90.12 172 CYS A CA 1
ATOM 1318 C C . CYS A 1 172 ? -29.671 5.719 -11.289 1.00 90.12 172 CYS A C 1
ATOM 1320 O O . CYS A 1 172 ? -29.868 6.819 -10.769 1.00 90.12 172 CYS A O 1
ATOM 1322 N N . GLY A 1 173 ? -30.690 4.992 -11.753 1.00 83.19 173 GLY A N 1
ATOM 1323 C CA . GLY A 1 173 ? -32.058 5.509 -11.867 1.00 83.19 173 GLY A CA 1
ATOM 1324 C C . GLY A 1 173 ? -32.717 5.873 -10.531 1.00 83.19 173 GLY A C 1
ATOM 1325 O O . GLY A 1 173 ? -33.543 6.783 -10.480 1.00 83.19 173 GLY A O 1
ATOM 1326 N N . SER A 1 174 ? -32.327 5.222 -9.428 1.00 73.94 174 SER A N 1
ATOM 1327 C CA . SER A 1 174 ? -32.884 5.488 -8.089 1.00 73.94 174 SER A CA 1
ATOM 1328 C C . SER A 1 174 ? -32.358 6.791 -7.459 1.00 73.94 174 SER A C 1
ATOM 1330 O O . SER A 1 174 ? -33.051 7.427 -6.659 1.00 73.94 174 SER A O 1
ATOM 1332 N N . VAL A 1 175 ? -31.169 7.252 -7.873 1.00 67.31 175 VAL A N 1
ATOM 1333 C CA . VAL A 1 175 ? -30.473 8.421 -7.297 1.00 67.31 175 VAL A CA 1
ATOM 1334 C C . VAL A 1 175 ? -31.276 9.722 -7.495 1.00 67.31 175 VAL A C 1
ATOM 1336 O O . VAL A 1 175 ? -31.230 10.623 -6.657 1.00 67.31 175 VAL A O 1
ATOM 1339 N N . MET A 1 176 ? -32.106 9.800 -8.543 1.00 62.69 176 MET A N 1
ATOM 1340 C CA . MET A 1 176 ? -32.952 10.968 -8.836 1.00 62.69 176 MET A CA 1
ATOM 1341 C C . MET A 1 176 ? -34.294 10.976 -8.085 1.00 62.69 176 MET A C 1
ATOM 1343 O O . MET A 1 176 ? -34.858 12.048 -7.854 1.00 62.69 176 MET A O 1
ATOM 1347 N N . SER A 1 177 ? -34.795 9.820 -7.630 1.00 57.44 177 SER A N 1
ATOM 1348 C CA . SER A 1 177 ? -36.075 9.747 -6.903 1.00 57.44 177 SER A CA 1
ATOM 1349 C C . SER A 1 177 ? -36.006 10.399 -5.517 1.00 57.44 177 SER A C 1
ATOM 1351 O O . SER A 1 177 ? -37.039 10.801 -4.979 1.00 57.44 177 SER A O 1
ATOM 1353 N N . GLN A 1 178 ? -34.811 10.514 -4.932 1.00 55.66 178 GLN A N 1
ATOM 1354 C CA . GLN A 1 178 ? -34.624 11.046 -3.579 1.00 55.66 178 GLN A CA 1
ATOM 1355 C C . GLN A 1 178 ? -34.302 12.556 -3.547 1.00 55.66 178 GLN A C 1
ATOM 1357 O O . GLN A 1 178 ? -34.492 13.202 -2.517 1.00 55.66 178 GLN A O 1
ATOM 1362 N N . SER A 1 179 ? -33.877 13.150 -4.671 1.00 54.78 179 SER A N 1
ATOM 1363 C CA . SER A 1 179 ? -33.509 14.577 -4.757 1.00 54.78 179 SER A CA 1
ATOM 1364 C C . SER A 1 179 ? -34.710 15.510 -5.010 1.00 54.78 179 SER A C 1
ATOM 1366 O O . SER A 1 179 ? -34.744 16.643 -4.533 1.00 54.78 179 SER A O 1
ATOM 1368 N N . LEU A 1 180 ? -35.767 15.023 -5.672 1.00 49.88 180 LEU A N 1
ATOM 1369 C CA . LEU A 1 180 ? -36.953 15.825 -6.023 1.00 49.88 180 LEU A CA 1
ATOM 1370 C C . LEU A 1 180 ? -37.979 16.027 -4.885 1.00 49.88 180 LEU A C 1
ATOM 1372 O O . LEU A 1 180 ? -38.902 16.822 -5.044 1.00 49.88 180 LEU A O 1
ATOM 1376 N N . PHE A 1 181 ? -37.829 15.365 -3.731 1.00 45.41 181 PHE A N 1
ATOM 1377 C CA . PHE A 1 181 ? -38.795 15.447 -2.618 1.00 45.41 181 PHE A CA 1
ATOM 1378 C C . PHE A 1 181 ? -38.425 16.427 -1.487 1.00 45.41 181 PHE A C 1
ATOM 1380 O O . PHE A 1 181 ? -39.219 16.609 -0.564 1.00 45.41 181 PHE A O 1
ATOM 1387 N N . LYS A 1 182 ? -37.263 17.098 -1.532 1.00 44.22 182 LYS A N 1
ATOM 1388 C CA . LYS A 1 182 ? -36.823 18.013 -0.453 1.00 44.22 182 LYS A CA 1
ATOM 1389 C C . LYS A 1 182 ? -37.161 19.501 -0.652 1.00 44.22 182 LYS A C 1
ATOM 1391 O O . LYS A 1 182 ? -36.886 20.287 0.249 1.00 44.22 182 LYS A O 1
ATOM 1396 N N . THR A 1 183 ? -37.807 19.912 -1.747 1.00 40.53 183 THR A N 1
ATOM 1397 C CA . THR A 1 183 ? -37.915 21.351 -2.100 1.00 40.53 183 THR A CA 1
ATOM 1398 C C . THR A 1 183 ? -39.247 22.039 -1.762 1.00 40.53 183 THR A C 1
ATOM 1400 O O . THR A 1 183 ? -39.461 23.181 -2.154 1.00 40.53 183 THR A O 1
ATOM 1403 N N . THR A 1 184 ? -40.146 21.422 -0.992 1.00 40.41 184 THR A N 1
ATOM 1404 C CA . THR A 1 184 ? -41.384 22.091 -0.535 1.00 40.41 184 THR A CA 1
ATOM 1405 C C . THR A 1 184 ? -41.564 21.990 0.972 1.00 40.41 184 THR A C 1
ATOM 1407 O O . THR A 1 184 ? -42.345 21.175 1.456 1.00 40.41 184 THR A O 1
ATOM 1410 N N . ARG A 1 185 ? -40.875 22.858 1.721 1.00 37.00 185 ARG A N 1
ATOM 1411 C CA . ARG A 1 185 ? -41.408 23.438 2.962 1.00 37.00 185 ARG A CA 1
ATOM 1412 C C . ARG A 1 185 ? -40.740 24.783 3.255 1.00 37.00 185 ARG A C 1
ATOM 1414 O O . ARG A 1 185 ? -39.527 24.896 3.361 1.00 37.00 185 ARG A O 1
ATOM 1421 N N . GLU A 1 186 ? -41.601 25.783 3.322 1.00 32.47 186 GLU A N 1
ATOM 1422 C CA . GLU A 1 186 ? -41.387 27.196 3.625 1.00 32.47 186 GLU A CA 1
ATOM 1423 C C . GLU A 1 186 ? -40.820 27.405 5.049 1.00 32.47 186 GLU A C 1
ATOM 1425 O O . GLU A 1 186 ? -41.259 26.702 5.965 1.00 32.47 186 GLU A O 1
ATOM 1430 N N . PRO A 1 187 ? -39.871 28.337 5.281 1.00 39.75 187 PRO A N 1
ATOM 1431 C CA . PRO A 1 187 ? -39.315 28.565 6.611 1.00 39.75 187 PRO A CA 1
ATOM 1432 C C . PRO A 1 187 ? -40.044 29.701 7.350 1.00 39.75 187 PRO A C 1
ATOM 1434 O O . PRO A 1 187 ? -40.114 30.832 6.871 1.00 39.75 187 PRO A O 1
ATOM 1437 N N . LEU A 1 188 ? -40.520 29.410 8.563 1.00 30.62 188 LEU A N 1
ATOM 1438 C CA . LEU A 1 188 ? -40.857 30.404 9.591 1.00 30.62 188 LEU A CA 1
ATOM 1439 C C . LEU A 1 188 ? -39.825 30.334 10.737 1.00 30.62 188 LEU A C 1
ATOM 1441 O O . LEU A 1 188 ? -39.241 29.274 10.968 1.00 30.62 188 LEU A O 1
ATOM 1445 N N . PRO A 1 189 ? -39.567 31.459 11.426 1.00 52.06 189 PRO A N 1
ATOM 1446 C CA . PRO A 1 189 ? -38.321 31.709 12.138 1.00 52.06 189 PRO A CA 1
ATOM 1447 C C . PRO A 1 189 ? -38.347 31.129 13.550 1.00 52.06 189 PRO A C 1
ATOM 1449 O O . PRO A 1 189 ? -39.325 31.315 14.274 1.00 52.06 189 PRO A O 1
ATOM 1452 N N . GLN A 1 190 ? -37.255 30.482 13.961 1.00 34.00 190 GLN A N 1
ATOM 1453 C CA . GLN A 1 190 ? -37.001 30.181 15.369 1.00 34.00 190 GLN A CA 1
ATOM 1454 C C . GLN A 1 190 ? -35.546 30.472 15.733 1.00 34.00 190 GLN A C 1
ATOM 1456 O O . GLN A 1 190 ? -34.618 30.215 14.968 1.00 34.00 190 GLN A O 1
ATOM 1461 N N . ASP A 1 191 ? -35.427 31.086 16.904 1.00 33.72 191 ASP A N 1
ATOM 1462 C CA . ASP A 1 191 ? -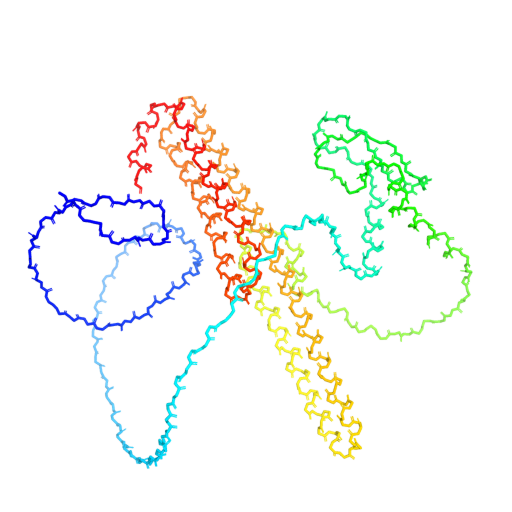34.254 31.690 17.517 1.00 33.72 191 ASP A CA 1
ATOM 1463 C C . ASP A 1 191 ? -33.039 30.753 17.656 1.00 33.72 191 ASP A C 1
ATOM 1465 O O . ASP A 1 191 ? -33.190 29.533 17.764 1.00 33.72 191 ASP A O 1
ATOM 1469 N N . PRO A 1 192 ? -31.812 31.307 17.723 1.00 38.53 192 PRO A N 1
ATOM 1470 C CA . PRO A 1 192 ? -30.600 30.514 17.853 1.00 38.53 192 PRO A CA 1
ATOM 1471 C C . PRO A 1 192 ? -30.484 29.933 19.266 1.00 38.53 192 PRO A C 1
ATOM 1473 O O . PRO A 1 192 ? -30.008 30.583 20.201 1.00 38.53 192 PRO A O 1
ATOM 1476 N N . VAL A 1 193 ? -30.870 28.667 19.418 1.00 32.66 193 VAL A N 1
ATOM 1477 C CA . VAL A 1 193 ? -30.460 27.857 20.567 1.00 32.66 193 VAL A CA 1
ATOM 1478 C C . VAL A 1 193 ? -29.010 27.438 20.345 1.00 32.66 193 VAL A C 1
ATOM 1480 O O . VAL A 1 193 ? -28.682 26.693 19.424 1.00 32.66 193 VAL A O 1
ATOM 1483 N N . LYS A 1 194 ? -28.132 27.957 21.205 1.00 41.88 194 LYS A N 1
ATOM 1484 C CA . LYS A 1 194 ? -26.729 27.559 21.323 1.00 41.88 194 LYS A CA 1
ATOM 1485 C C . LYS A 1 194 ? -26.654 26.067 21.645 1.00 41.88 194 LYS A C 1
ATOM 1487 O O . LYS A 1 194 ? -26.904 25.668 22.779 1.00 41.88 194 LYS A O 1
ATOM 1492 N N . ILE A 1 195 ? -26.277 25.269 20.657 1.00 30.80 195 ILE A N 1
ATOM 1493 C CA . ILE A 1 195 ? -25.736 23.930 20.882 1.00 30.80 195 ILE A CA 1
ATOM 1494 C C . ILE A 1 195 ? -24.254 24.126 21.234 1.00 30.80 195 ILE A C 1
ATOM 1496 O O . ILE A 1 195 ? -23.572 24.885 20.537 1.00 30.80 195 ILE A O 1
ATOM 1500 N N . PRO A 1 196 ? -23.740 23.519 22.316 1.00 32.16 196 PRO A N 1
ATOM 1501 C CA . PRO A 1 196 ? -22.320 23.560 22.603 1.00 32.16 196 PRO A CA 1
ATOM 1502 C C . PRO A 1 196 ? -21.588 22.824 21.483 1.00 32.16 196 PRO A C 1
ATOM 1504 O O . PRO A 1 196 ? -21.699 21.611 21.336 1.00 32.16 196 PRO A O 1
ATOM 1507 N N . THR A 1 197 ? -20.847 23.586 20.683 1.00 29.48 197 THR A N 1
ATOM 1508 C CA . THR A 1 197 ? -19.757 23.082 19.858 1.00 29.48 197 THR A CA 1
ATOM 1509 C C . THR A 1 197 ? -18.774 22.383 20.791 1.00 29.48 197 THR A C 1
ATOM 1511 O O . THR A 1 197 ? -17.913 23.020 21.396 1.00 29.48 197 THR A O 1
ATOM 1514 N N . THR A 1 198 ? -18.915 21.069 20.947 1.00 35.22 198 THR A N 1
ATOM 1515 C CA . THR A 1 198 ? -17.771 20.236 21.296 1.00 35.22 198 THR A CA 1
ATOM 1516 C C . THR A 1 198 ? -16.771 20.443 20.174 1.00 35.22 198 THR A C 1
ATOM 1518 O O . THR A 1 198 ? -17.091 20.239 19.003 1.00 35.22 198 THR A O 1
ATOM 1521 N N . ALA A 1 199 ? -15.625 20.999 20.551 1.00 29.02 199 ALA A N 1
ATOM 1522 C CA . ALA A 1 199 ? -14.550 21.400 19.673 1.00 29.02 199 ALA A CA 1
ATOM 1523 C C . ALA A 1 199 ? -14.324 20.372 18.560 1.00 29.02 199 ALA A C 1
ATOM 1525 O O . ALA A 1 199 ? -14.214 19.176 18.832 1.00 29.02 199 ALA A O 1
ATOM 1526 N N . ALA A 1 200 ? -14.230 20.863 17.323 1.00 32.78 200 ALA A N 1
ATOM 1527 C CA . ALA A 1 200 ? -13.564 20.136 16.260 1.00 32.78 200 ALA A CA 1
ATOM 1528 C C . ALA A 1 200 ? -12.235 19.640 16.834 1.00 32.78 200 ALA A C 1
ATOM 1530 O O . ALA A 1 200 ? -11.370 20.437 17.211 1.00 32.78 200 ALA A O 1
ATOM 1531 N N . SER A 1 201 ? -12.133 18.325 17.001 1.00 36.72 201 SER A N 1
ATOM 1532 C CA . SER A 1 201 ? -10.859 17.696 17.295 1.00 36.72 201 SER A CA 1
ATOM 1533 C C . SER A 1 201 ? -9.939 18.096 16.148 1.00 36.72 201 SER A C 1
ATOM 1535 O O . SER A 1 201 ? -10.344 18.081 14.987 1.00 36.72 201 SER A O 1
ATOM 1537 N N . THR A 1 202 ? -8.741 18.556 16.480 1.00 45.69 202 THR A N 1
ATOM 1538 C CA . THR A 1 202 ? -7.655 18.741 15.515 1.00 45.69 202 THR A CA 1
ATOM 1539 C C . THR A 1 202 ? -7.610 17.552 14.546 1.00 45.69 202 THR A C 1
ATOM 1541 O O . THR A 1 202 ? -7.825 16.440 15.036 1.00 45.69 202 THR A O 1
ATOM 1544 N N . PRO A 1 203 ? -7.332 17.755 13.239 1.00 51.75 203 PRO A N 1
ATOM 1545 C CA . PRO A 1 203 ? -7.319 16.659 12.272 1.00 51.75 203 PRO A CA 1
ATOM 1546 C C . PRO A 1 203 ? -6.462 15.525 12.820 1.00 51.75 203 PRO A C 1
ATOM 1548 O O . PRO A 1 203 ? -5.363 15.779 13.336 1.00 51.75 203 PRO A O 1
ATOM 1551 N N . ASP A 1 204 ? -7.013 14.314 12.801 1.00 67.25 204 ASP A N 1
ATOM 1552 C CA . ASP A 1 204 ? -6.375 13.161 13.408 1.00 67.25 204 ASP A CA 1
ATOM 1553 C C . ASP A 1 204 ? -4.984 12.976 12.791 1.00 67.25 204 ASP A C 1
ATOM 1555 O O . ASP A 1 204 ? -4.740 13.286 11.625 1.00 67.25 204 ASP A O 1
ATOM 1559 N N . ALA A 1 205 ? -4.007 12.504 13.560 1.00 55.00 205 ALA A N 1
ATOM 1560 C CA . ALA A 1 205 ? -2.660 12.328 13.011 1.00 55.00 205 ALA A CA 1
ATOM 1561 C C . ALA A 1 205 ? -2.635 11.281 11.876 1.00 55.00 205 ALA A C 1
ATOM 1563 O O . ALA A 1 205 ? -1.754 11.339 11.015 1.00 55.00 205 ALA A O 1
ATOM 1564 N N . VAL A 1 206 ? -3.608 10.363 11.883 1.00 63.81 206 VAL A N 1
ATOM 1565 C CA . VAL A 1 206 ? -3.903 9.427 10.795 1.00 63.81 206 VAL A CA 1
ATOM 1566 C C . VAL A 1 206 ? -4.483 10.172 9.594 1.00 63.81 206 VAL A C 1
ATOM 1568 O O . VAL A 1 206 ? -3.940 10.011 8.505 1.00 63.81 206 VAL A O 1
ATOM 1571 N N . ASP A 1 207 ? -5.453 11.077 9.788 1.00 68.75 207 ASP A N 1
ATOM 1572 C CA . ASP A 1 207 ? -5.967 11.959 8.721 1.00 68.75 207 ASP A CA 1
ATOM 1573 C C . ASP A 1 207 ? -4.831 12.726 8.051 1.00 68.75 207 ASP A C 1
ATOM 1575 O O . ASP A 1 207 ? -4.720 12.754 6.828 1.00 68.75 207 ASP A O 1
ATOM 1579 N N . LYS A 1 208 ? -3.899 13.259 8.848 1.00 77.50 208 LYS A N 1
ATOM 1580 C CA . LYS A 1 208 ? -2.738 13.963 8.308 1.00 77.50 208 LYS A CA 1
ATOM 1581 C C . LYS A 1 208 ? -1.898 13.062 7.406 1.00 77.50 208 LYS A C 1
ATOM 1583 O O . LYS A 1 208 ? -1.496 13.508 6.339 1.00 77.50 208 LYS A O 1
ATOM 1588 N N . TYR A 1 209 ? -1.632 11.816 7.804 1.00 79.25 209 TYR A N 1
ATOM 1589 C CA . TYR A 1 209 ? -0.887 10.873 6.967 1.00 79.25 209 TYR A CA 1
ATOM 1590 C C . TYR A 1 209 ? -1.647 10.525 5.680 1.00 79.25 209 TYR A C 1
ATOM 1592 O O . TYR A 1 209 ? -1.033 10.503 4.612 1.00 79.25 209 TYR A O 1
ATOM 1600 N N . LEU A 1 210 ? -2.965 10.321 5.761 1.00 79.00 210 LEU A N 1
ATOM 1601 C CA . LEU A 1 210 ? -3.828 10.032 4.612 1.00 79.00 210 LEU A CA 1
ATOM 1602 C C . LEU A 1 210 ? -3.892 11.206 3.616 1.00 79.00 210 LEU A C 1
ATOM 1604 O O . LEU A 1 210 ? -3.919 10.975 2.409 1.00 79.00 210 LEU A O 1
ATOM 1608 N N . GLU A 1 211 ? -3.828 12.446 4.101 1.00 79.06 211 GLU A N 1
ATOM 1609 C CA . GLU A 1 211 ? -3.860 13.665 3.282 1.00 79.06 211 GLU A CA 1
ATOM 1610 C C . GLU A 1 211 ? -2.498 14.047 2.678 1.00 79.06 211 GLU A C 1
ATOM 1612 O O . GLU A 1 211 ? -2.448 14.622 1.587 1.00 79.06 211 GLU A O 1
ATOM 1617 N N . THR A 1 212 ? -1.377 13.753 3.351 1.00 75.81 212 THR A N 1
ATOM 1618 C CA . THR A 1 212 ? -0.050 14.050 2.778 1.00 75.81 212 THR A CA 1
ATOM 1619 C C . THR A 1 212 ? 0.279 13.117 1.608 1.00 75.81 212 THR A C 1
ATOM 1621 O O . THR A 1 212 ? 0.192 11.899 1.770 1.00 75.81 212 THR A O 1
ATOM 1624 N N . PRO A 1 213 ? 0.707 13.645 0.446 1.00 73.00 213 PRO A N 1
ATOM 1625 C CA . PRO A 1 213 ? 1.202 12.816 -0.647 1.00 73.00 213 PRO A CA 1
ATOM 1626 C C . PRO A 1 213 ? 2.491 12.091 -0.242 1.00 73.00 213 PRO A C 1
ATOM 1628 O O . PRO A 1 213 ? 3.274 12.612 0.552 1.00 73.00 213 PRO A O 1
ATOM 1631 N N . GLY A 1 214 ? 2.707 10.901 -0.810 1.00 72.00 214 GLY A N 1
ATOM 1632 C CA . GLY A 1 214 ? 3.892 10.099 -0.514 1.00 72.00 214 GLY A CA 1
ATOM 1633 C C . GLY A 1 214 ? 5.181 10.780 -0.974 1.00 72.00 214 GLY A C 1
ATOM 1634 O O . GLY A 1 214 ? 5.269 11.256 -2.108 1.00 72.00 214 GLY A O 1
ATOM 1635 N N . ASP A 1 215 ? 6.172 10.825 -0.087 1.00 77.62 215 ASP A N 1
ATOM 1636 C CA . ASP A 1 215 ? 7.501 11.387 -0.329 1.00 77.62 215 ASP A CA 1
ATOM 1637 C C . ASP A 1 215 ? 8.598 10.319 -0.137 1.00 77.62 215 ASP A C 1
ATOM 1639 O O . ASP A 1 215 ? 8.328 9.153 0.155 1.00 77.62 215 ASP A O 1
ATOM 1643 N N . GLU A 1 216 ? 9.872 10.683 -0.309 1.00 73.50 216 GLU A N 1
ATOM 1644 C CA . GLU A 1 216 ? 10.977 9.725 -0.134 1.00 73.50 216 GLU A CA 1
ATOM 1645 C C . GLU A 1 216 ? 11.090 9.173 1.298 1.00 73.50 216 GLU A C 1
ATOM 1647 O O . GLU A 1 216 ? 11.711 8.126 1.498 1.00 73.50 216 GLU A O 1
ATOM 1652 N N . ASN A 1 217 ? 10.445 9.832 2.264 1.00 84.62 217 ASN A N 1
ATOM 1653 C CA . ASN A 1 217 ? 10.440 9.503 3.681 1.00 84.62 217 ASN A CA 1
ATOM 1654 C C . ASN A 1 217 ? 9.138 8.802 4.127 1.00 84.62 217 ASN A C 1
ATOM 1656 O O . ASN A 1 217 ? 8.875 8.685 5.326 1.00 84.62 217 ASN A O 1
ATOM 1660 N N . GLU A 1 218 ? 8.352 8.281 3.179 1.00 87.56 218 GLU A N 1
ATOM 1661 C CA . GLU A 1 218 ? 7.061 7.614 3.397 1.00 87.56 218 GLU A CA 1
ATOM 1662 C C . GLU A 1 218 ? 7.085 6.566 4.521 1.00 87.56 218 GLU A C 1
ATOM 1664 O O . GLU A 1 218 ? 6.155 6.488 5.320 1.00 87.56 218 GLU A O 1
ATOM 1669 N N . HIS A 1 219 ? 8.158 5.773 4.622 1.00 86.69 219 HIS A N 1
ATOM 1670 C CA . HIS A 1 219 ? 8.286 4.755 5.671 1.00 86.69 219 HIS A CA 1
ATOM 1671 C C . HIS A 1 219 ? 8.374 5.376 7.069 1.00 86.69 219 HIS A C 1
ATOM 1673 O O . HIS A 1 219 ? 7.757 4.869 8.002 1.00 86.69 219 HIS A O 1
ATOM 1679 N N . ALA A 1 220 ? 9.097 6.486 7.225 1.00 88.19 220 ALA A N 1
ATOM 1680 C CA . ALA A 1 220 ? 9.189 7.179 8.506 1.00 88.19 220 ALA A CA 1
ATOM 1681 C C . ALA A 1 220 ? 7.838 7.796 8.897 1.00 88.19 220 ALA A C 1
ATOM 1683 O O . ALA A 1 220 ? 7.434 7.724 10.060 1.00 88.19 220 ALA A O 1
ATOM 1684 N N . HIS A 1 221 ? 7.113 8.359 7.924 1.00 88.44 221 HIS A N 1
ATOM 1685 C CA . HIS A 1 221 ? 5.769 8.895 8.151 1.00 88.44 221 HIS A CA 1
ATOM 1686 C C . HIS A 1 221 ? 4.779 7.798 8.539 1.00 88.44 221 HIS A C 1
ATOM 1688 O O . HIS A 1 221 ? 4.031 7.980 9.499 1.00 88.44 221 HIS A O 1
ATOM 1694 N N . PHE A 1 222 ? 4.824 6.648 7.864 1.00 90.19 222 PHE A N 1
ATOM 1695 C CA . PHE A 1 222 ? 4.003 5.486 8.191 1.00 90.19 222 PHE A CA 1
ATOM 1696 C C . PHE A 1 222 ? 4.281 4.962 9.602 1.00 90.19 222 PHE A C 1
ATOM 1698 O O . PHE A 1 222 ? 3.341 4.785 10.372 1.00 90.19 222 PHE A O 1
ATOM 1705 N N . GLN A 1 223 ? 5.550 4.780 9.985 1.00 89.56 223 GLN A N 1
ATOM 1706 C CA . GLN A 1 223 ? 5.883 4.299 11.332 1.00 89.56 223 GLN A CA 1
ATOM 1707 C C . GLN A 1 223 ? 5.416 5.271 12.413 1.00 89.56 223 GLN A C 1
ATOM 1709 O O . GLN A 1 223 ? 4.806 4.868 13.400 1.00 89.56 223 GLN A O 1
ATOM 1714 N N . LYS A 1 224 ? 5.610 6.572 12.186 1.00 90.94 224 LYS A N 1
ATOM 1715 C CA . LYS A 1 224 ? 5.128 7.611 13.095 1.00 90.94 224 LYS A CA 1
ATOM 1716 C C . LYS A 1 224 ? 3.601 7.635 13.191 1.00 90.94 224 LYS A C 1
ATOM 1718 O O . LYS A 1 224 ? 3.066 7.858 14.274 1.00 90.94 224 LYS A O 1
ATOM 1723 N N . ALA A 1 225 ? 2.893 7.437 12.080 1.00 90.00 225 ALA A N 1
ATOM 1724 C CA . ALA A 1 225 ? 1.436 7.344 12.069 1.00 90.00 225 ALA A CA 1
ATOM 1725 C C . ALA A 1 225 ? 0.950 6.086 12.806 1.00 90.00 225 ALA A C 1
ATOM 1727 O O . ALA A 1 225 ? 0.035 6.177 13.622 1.00 90.00 225 ALA A O 1
ATOM 1728 N N . LYS A 1 226 ? 1.617 4.945 12.595 1.00 90.44 226 LYS A N 1
ATOM 1729 C CA . LYS A 1 226 ? 1.331 3.670 13.260 1.00 90.44 226 LYS A CA 1
ATOM 1730 C C . LYS A 1 226 ? 1.516 3.766 14.773 1.00 90.44 226 LYS A C 1
ATOM 1732 O O . LYS A 1 226 ? 0.592 3.451 15.516 1.00 90.44 226 LYS A O 1
ATOM 1737 N N . GLU A 1 227 ? 2.664 4.259 15.231 1.00 91.88 227 GLU A N 1
ATOM 1738 C CA . GLU A 1 227 ? 2.963 4.417 16.658 1.00 91.88 227 GLU A CA 1
ATOM 1739 C C . GLU A 1 227 ? 1.940 5.333 17.347 1.00 91.88 227 GLU A C 1
ATOM 1741 O O . GLU A 1 227 ? 1.457 5.040 18.442 1.00 91.88 227 GLU A O 1
ATOM 1746 N N . ARG A 1 228 ? 1.550 6.426 16.679 1.00 89.94 228 ARG A N 1
ATOM 1747 C CA . ARG A 1 228 ? 0.534 7.360 17.183 1.00 89.94 228 ARG A CA 1
ATOM 1748 C C . ARG A 1 228 ? -0.855 6.739 17.247 1.00 89.94 228 ARG A C 1
ATOM 1750 O O . ARG A 1 228 ? -1.546 6.944 18.243 1.00 89.94 228 ARG A O 1
ATOM 1757 N N . LEU A 1 229 ? -1.256 5.987 16.222 1.00 90.06 229 LEU A N 1
ATOM 1758 C CA . LEU A 1 229 ? -2.528 5.266 16.199 1.00 90.06 229 LEU A CA 1
ATOM 1759 C C . LEU A 1 229 ? -2.586 4.230 17.332 1.00 90.06 229 LEU A C 1
ATOM 1761 O O . LEU A 1 229 ? -3.564 4.162 18.074 1.00 90.06 229 LEU A O 1
ATOM 1765 N N . GLU A 1 230 ? -1.507 3.473 17.528 1.00 91.25 230 GLU A N 1
ATOM 1766 C CA . GLU A 1 230 ? -1.400 2.511 18.624 1.00 91.25 230 GLU A CA 1
ATOM 1767 C C . GLU A 1 230 ? -1.416 3.190 20.000 1.00 91.25 230 GLU A C 1
ATOM 1769 O O . GLU A 1 230 ? -2.091 2.706 20.908 1.00 91.25 230 GLU A O 1
ATOM 1774 N N . ALA A 1 231 ? -0.731 4.325 20.162 1.00 92.94 231 ALA A N 1
ATOM 1775 C CA . ALA A 1 231 ? -0.758 5.102 21.399 1.00 92.94 231 ALA A CA 1
ATOM 1776 C C . ALA A 1 231 ? -2.166 5.632 21.718 1.00 92.94 231 ALA A C 1
ATOM 1778 O O . ALA A 1 231 ? -2.640 5.463 22.842 1.00 92.94 231 ALA A O 1
ATOM 1779 N N . LYS A 1 232 ? -2.862 6.194 20.721 1.00 91.19 232 LYS A N 1
ATOM 1780 C CA . LYS A 1 232 ? -4.249 6.673 20.836 1.00 91.19 232 LYS A CA 1
ATOM 1781 C C . LYS A 1 232 ? -5.203 5.542 21.223 1.00 91.19 232 LYS A C 1
ATOM 1783 O O . LYS A 1 232 ? -6.047 5.721 22.100 1.00 91.19 232 LYS A O 1
ATOM 1788 N N . HIS A 1 233 ? -5.049 4.365 20.618 1.00 93.69 233 HIS A N 1
ATOM 1789 C CA . HIS A 1 233 ? -5.835 3.190 20.985 1.00 93.69 233 HIS A CA 1
ATOM 1790 C C . HIS A 1 233 ? -5.564 2.745 22.431 1.00 93.69 233 HIS A C 1
ATOM 1792 O O . HIS A 1 233 ? -6.515 2.527 23.180 1.00 93.69 233 HIS A O 1
ATOM 1798 N N . ARG A 1 234 ? -4.293 2.682 22.863 1.00 95.69 234 ARG A N 1
ATOM 1799 C CA . ARG A 1 234 ? -3.937 2.346 24.256 1.00 95.69 234 ARG A CA 1
ATOM 1800 C C . ARG A 1 234 ? -4.533 3.330 25.260 1.00 95.69 234 ARG A C 1
ATOM 1802 O O . ARG A 1 234 ? -5.022 2.904 26.305 1.00 95.69 234 ARG A O 1
ATOM 1809 N N . GLU A 1 235 ? -4.519 4.625 24.953 1.00 95.81 235 GLU A N 1
ATOM 1810 C CA . GLU A 1 235 ? -5.101 5.662 25.811 1.00 95.81 235 GLU A CA 1
ATOM 1811 C C . GLU A 1 235 ? -6.625 5.515 25.922 1.00 95.81 235 GLU A C 1
ATOM 1813 O O . GLU A 1 235 ? -7.154 5.457 27.035 1.00 95.81 235 GLU A O 1
ATOM 1818 N N . ARG A 1 236 ? -7.326 5.365 24.787 1.00 95.00 236 ARG A N 1
ATOM 1819 C CA . ARG A 1 236 ? -8.781 5.128 24.757 1.00 95.00 236 ARG A CA 1
ATOM 1820 C C . ARG A 1 236 ? -9.165 3.851 25.505 1.00 95.00 236 ARG A C 1
ATOM 1822 O O . ARG A 1 236 ? -10.098 3.878 26.305 1.00 95.00 236 ARG A O 1
ATOM 1829 N N . MET A 1 237 ? -8.426 2.760 25.301 1.00 96.81 237 MET A N 1
ATOM 1830 C CA . MET A 1 237 ? -8.658 1.495 26.002 1.00 96.81 237 MET A CA 1
ATOM 1831 C C . MET A 1 237 ? -8.453 1.660 27.512 1.00 96.81 237 MET A C 1
ATOM 1833 O O . MET A 1 237 ? -9.323 1.305 28.302 1.00 96.81 237 MET A O 1
ATOM 1837 N N . SER A 1 238 ? -7.358 2.304 27.925 1.00 97.25 238 SER A N 1
ATOM 1838 C CA . SER A 1 238 ? -7.079 2.586 29.341 1.00 97.25 238 SER A CA 1
ATOM 1839 C C . SER A 1 238 ? -8.160 3.461 29.983 1.00 97.25 238 SER A C 1
ATOM 1841 O O . SER A 1 238 ? -8.496 3.276 31.152 1.00 97.25 238 SER A O 1
ATOM 1843 N N . GLN A 1 239 ? -8.729 4.414 29.240 1.00 96.94 239 GLN A N 1
ATOM 1844 C CA . GLN A 1 239 ? -9.859 5.209 29.713 1.00 96.94 239 GLN A CA 1
ATOM 1845 C C . GLN A 1 239 ? -11.109 4.351 29.928 1.00 96.94 239 GLN A C 1
ATOM 1847 O O . GLN A 1 239 ? -11.715 4.443 30.994 1.00 96.94 239 GLN A O 1
ATOM 1852 N N . VAL A 1 240 ? -11.472 3.506 28.960 1.00 97.00 240 VAL A N 1
ATOM 1853 C CA . VAL A 1 240 ? -12.640 2.623 29.085 1.00 97.00 240 VAL A CA 1
ATOM 1854 C C . VAL A 1 240 ? -12.480 1.639 30.237 1.00 97.00 240 VAL A C 1
ATOM 1856 O O . VAL A 1 240 ? -13.431 1.446 30.988 1.00 97.00 240 VAL A O 1
ATOM 1859 N N . MET A 1 241 ? -11.282 1.093 30.448 1.00 96.38 241 MET A N 1
ATOM 1860 C CA . MET A 1 241 ? -11.020 0.197 31.577 1.00 96.38 241 MET A CA 1
ATOM 1861 C C . MET A 1 241 ? -11.165 0.901 32.934 1.00 96.38 241 MET A C 1
ATOM 1863 O O . MET A 1 241 ? -11.722 0.321 33.864 1.00 96.38 241 MET A O 1
ATOM 1867 N N . ARG A 1 242 ? -10.748 2.172 33.054 1.00 97.31 242 ARG A N 1
ATOM 1868 C CA . ARG A 1 242 ? -10.986 2.971 34.273 1.00 97.31 242 ARG A CA 1
ATOM 1869 C C . ARG A 1 242 ? -12.470 3.257 34.499 1.00 97.31 242 ARG A C 1
ATOM 1871 O O . ARG A 1 242 ? -12.956 3.110 35.617 1.00 97.31 242 ARG A O 1
ATOM 1878 N N . GLU A 1 243 ? -13.192 3.646 33.447 1.00 96.75 243 GLU A N 1
ATOM 1879 C CA . GLU A 1 243 ? -14.644 3.871 33.507 1.00 96.75 243 GLU A CA 1
ATOM 1880 C C . GLU A 1 243 ? -15.395 2.589 33.896 1.00 96.75 243 GLU A C 1
ATOM 1882 O O . GLU A 1 243 ? -16.339 2.647 34.685 1.00 96.75 243 GLU A O 1
ATOM 1887 N N . TRP A 1 244 ? -14.948 1.435 33.393 1.00 97.06 244 TRP A N 1
ATOM 1888 C CA . TRP A 1 244 ? -15.500 0.132 33.746 1.00 97.06 244 TRP A CA 1
ATOM 1889 C C . TRP A 1 244 ? -15.293 -0.154 35.236 1.00 97.06 244 TRP A C 1
ATOM 1891 O O . TRP A 1 244 ? -16.264 -0.407 35.950 1.00 97.06 244 TRP A O 1
ATOM 1901 N N . GLU A 1 245 ? -14.067 -0.032 35.749 1.00 96.19 245 GLU A N 1
ATOM 1902 C CA . GLU A 1 245 ? -13.782 -0.290 37.165 1.00 96.19 245 GLU A CA 1
ATOM 1903 C C . GLU A 1 245 ? -14.596 0.632 38.099 1.00 96.19 245 GLU A C 1
ATOM 1905 O O . GLU A 1 245 ? -15.120 0.210 39.137 1.00 96.19 245 GLU A O 1
ATOM 1910 N N . GLU A 1 246 ? -14.753 1.905 37.725 1.00 96.06 246 GLU A N 1
ATOM 1911 C CA . GLU A 1 246 ? -15.590 2.861 38.451 1.00 96.06 246 GLU A CA 1
ATOM 1912 C C . GLU A 1 246 ? -17.076 2.490 38.418 1.00 96.06 246 GLU A C 1
ATOM 1914 O O . GLU A 1 246 ? -17.736 2.512 39.465 1.00 96.06 246 GLU A O 1
ATOM 1919 N N . ALA A 1 247 ? -17.600 2.112 37.253 1.00 94.31 247 ALA A N 1
ATOM 1920 C CA . ALA A 1 247 ? -18.986 1.695 37.092 1.00 94.31 247 ALA A CA 1
ATOM 1921 C C . ALA A 1 247 ? -19.286 0.396 37.850 1.00 94.31 247 ALA A C 1
ATOM 1923 O O . ALA A 1 247 ? -20.322 0.291 38.508 1.00 94.31 247 ALA A O 1
ATOM 1924 N N . GLU A 1 248 ? -18.364 -0.568 37.853 1.00 93.62 248 GLU A N 1
ATOM 1925 C CA . GLU A 1 248 ? -18.479 -1.781 38.664 1.00 93.62 248 GLU A CA 1
ATOM 1926 C C . GLU A 1 248 ? -18.496 -1.468 40.157 1.00 93.62 248 GLU A C 1
ATOM 1928 O O . GLU A 1 248 ? -19.313 -2.019 40.905 1.00 93.62 248 GLU A O 1
ATOM 1933 N N . ARG A 1 249 ? -17.640 -0.541 40.605 1.00 93.69 249 ARG A N 1
ATOM 1934 C CA . ARG A 1 249 ? -17.607 -0.090 42.001 1.00 93.69 249 ARG A CA 1
ATOM 1935 C C . ARG A 1 249 ? -18.937 0.533 42.421 1.00 93.69 249 ARG A C 1
ATOM 1937 O O . ARG A 1 249 ? -19.415 0.232 43.516 1.00 93.69 249 ARG A O 1
ATOM 1944 N N . GLN A 1 250 ? -19.547 1.346 41.559 1.00 91.88 250 GLN A N 1
ATOM 1945 C CA . GLN A 1 250 ? -20.867 1.945 41.792 1.00 91.88 250 GLN A CA 1
ATOM 1946 C C . GLN A 1 250 ? -21.991 0.899 41.740 1.00 91.88 250 GLN A C 1
ATOM 1948 O O . GLN A 1 250 ? -22.916 0.930 42.554 1.00 91.88 250 GLN A O 1
ATOM 1953 N N . ALA A 1 251 ? -21.878 -0.084 40.846 1.00 92.25 251 ALA A N 1
ATOM 1954 C CA . ALA A 1 251 ? -22.866 -1.137 40.670 1.00 92.25 251 ALA A CA 1
ATOM 1955 C C . ALA A 1 251 ? -22.854 -2.195 41.786 1.00 92.25 251 ALA A C 1
ATOM 1957 O O . ALA A 1 251 ? -23.783 -3.001 41.856 1.00 92.25 251 ALA A O 1
ATOM 1958 N N . LYS A 1 252 ? -21.872 -2.199 42.707 1.00 91.31 252 LYS A N 1
ATOM 1959 C CA . LYS A 1 252 ? -21.768 -3.179 43.813 1.00 91.31 252 LYS A CA 1
ATOM 1960 C C . LYS A 1 252 ? -23.059 -3.349 44.619 1.00 91.31 252 LYS A C 1
ATOM 1962 O O . LYS A 1 252 ? -23.364 -4.475 45.019 1.00 91.31 252 LYS A O 1
ATOM 1967 N N . ASN A 1 253 ? -23.834 -2.282 44.798 1.00 90.75 253 ASN A N 1
ATOM 1968 C CA . ASN A 1 253 ? -25.077 -2.294 45.578 1.00 90.75 253 ASN A CA 1
ATOM 1969 C C . ASN A 1 253 ? -26.354 -2.463 44.732 1.00 90.75 253 ASN A C 1
ATOM 1971 O O . ASN A 1 253 ? -27.450 -2.467 45.287 1.00 90.75 253 ASN A O 1
ATOM 1975 N N . LEU A 1 254 ? -26.236 -2.612 43.409 1.00 92.50 254 LEU A N 1
ATOM 1976 C CA . LEU A 1 254 ? -27.376 -2.764 42.505 1.00 92.50 254 LEU A CA 1
ATOM 1977 C C . LEU A 1 254 ? -27.887 -4.220 42.422 1.00 92.50 254 LEU A C 1
ATOM 1979 O O . LEU A 1 254 ? -27.141 -5.169 42.711 1.00 92.50 254 LEU A O 1
ATOM 1983 N N . PRO A 1 255 ? -29.151 -4.422 41.996 1.00 94.81 255 PRO A N 1
ATOM 1984 C CA . PRO A 1 255 ? -29.682 -5.726 41.613 1.00 94.81 255 PRO A CA 1
ATOM 1985 C C . PRO A 1 255 ? -28.795 -6.460 40.594 1.00 94.81 255 PRO A C 1
ATOM 1987 O O . PRO A 1 255 ? -28.122 -5.855 39.762 1.00 94.81 255 PRO A O 1
ATOM 1990 N N . LYS A 1 256 ? -28.825 -7.800 40.618 1.00 92.38 256 LYS A N 1
ATOM 1991 C CA . LYS A 1 256 ? -28.008 -8.642 39.718 1.00 92.38 256 LYS A CA 1
ATOM 1992 C C . LYS A 1 256 ? -28.240 -8.354 38.228 1.00 92.38 256 LYS A C 1
ATOM 1994 O O . LYS A 1 256 ? -27.300 -8.470 37.450 1.00 92.38 256 LYS A O 1
ATOM 1999 N N . ALA A 1 257 ? -29.469 -8.003 37.844 1.00 94.44 257 ALA A N 1
ATOM 2000 C CA . ALA A 1 257 ? -29.809 -7.670 36.462 1.00 94.44 257 ALA A CA 1
ATOM 2001 C C . ALA A 1 257 ? -29.053 -6.420 35.983 1.00 94.44 257 ALA A C 1
ATOM 2003 O O . ALA A 1 257 ? -28.424 -6.458 34.929 1.00 94.44 257 ALA A O 1
ATOM 2004 N N . ASP A 1 258 ? -29.023 -5.371 36.806 1.00 92.94 258 ASP A N 1
ATOM 2005 C CA . ASP A 1 258 ? -28.357 -4.109 36.479 1.00 92.94 258 ASP A CA 1
ATOM 2006 C C . ASP A 1 258 ? -26.834 -4.275 36.448 1.00 92.94 258 ASP A C 1
ATOM 2008 O O . ASP A 1 258 ? -26.176 -3.773 35.544 1.00 92.94 258 ASP A O 1
ATOM 2012 N N . LYS A 1 259 ? -26.263 -5.069 37.367 1.00 92.81 259 LYS A N 1
ATOM 2013 C CA . LYS A 1 259 ? -24.834 -5.437 37.323 1.00 92.81 259 LYS A CA 1
ATOM 2014 C C . LYS A 1 259 ? -24.458 -6.125 36.012 1.00 92.81 259 LYS A C 1
ATOM 2016 O O . LYS A 1 259 ? -23.435 -5.797 35.420 1.00 92.81 259 LYS A O 1
ATOM 2021 N N . LYS A 1 260 ? -25.289 -7.069 35.554 1.00 94.62 260 LYS A N 1
ATOM 2022 C CA . LYS A 1 260 ? -25.070 -7.763 34.280 1.00 94.62 260 LYS A CA 1
ATOM 2023 C C . LYS A 1 260 ? -25.150 -6.790 33.100 1.00 94.62 260 LYS A C 1
ATOM 2025 O O . LYS A 1 260 ? -24.319 -6.882 32.206 1.00 94.62 260 LYS A O 1
ATOM 2030 N N . ALA A 1 261 ? -26.104 -5.858 33.120 1.00 95.06 261 ALA A N 1
ATOM 2031 C CA . ALA A 1 261 ? -26.238 -4.841 32.079 1.00 95.06 261 ALA A CA 1
ATOM 2032 C C . ALA A 1 261 ? -25.017 -3.906 32.013 1.00 95.06 261 ALA A C 1
ATOM 2034 O O . ALA A 1 261 ? -24.565 -3.585 30.920 1.00 95.06 261 ALA A O 1
ATOM 2035 N N . VAL A 1 262 ? -24.445 -3.521 33.163 1.00 94.44 262 VAL A N 1
ATOM 2036 C CA . VAL A 1 262 ? -23.209 -2.719 33.214 1.00 94.44 262 VAL A CA 1
ATOM 2037 C C . VAL A 1 262 ? -22.040 -3.477 32.585 1.00 94.44 262 VAL A C 1
ATOM 2039 O O . VAL A 1 262 ? -21.386 -2.937 31.701 1.00 94.44 262 VAL A O 1
ATOM 2042 N N . ILE A 1 263 ? -21.808 -4.732 32.983 1.00 93.94 263 ILE A N 1
ATOM 2043 C CA . ILE A 1 263 ? -20.719 -5.553 32.425 1.00 93.94 263 ILE A CA 1
ATOM 2044 C C . ILE A 1 263 ? -20.885 -5.709 30.909 1.00 93.94 263 ILE A C 1
ATOM 2046 O O . ILE A 1 263 ? -19.936 -5.490 30.164 1.00 93.94 263 ILE A O 1
ATOM 2050 N N . GLN A 1 264 ? -22.099 -6.028 30.452 1.00 96.44 264 GLN A N 1
ATOM 2051 C CA . GLN A 1 264 ? -22.386 -6.187 29.028 1.00 96.44 264 GLN A CA 1
ATOM 2052 C C . GLN A 1 264 ? -22.122 -4.894 28.242 1.00 96.44 264 GLN A C 1
ATOM 2054 O O . GLN A 1 264 ? -21.516 -4.942 27.178 1.00 96.44 264 GLN A O 1
ATOM 2059 N N . HIS A 1 265 ? -22.511 -3.735 28.779 1.00 96.12 265 HIS A N 1
ATOM 2060 C CA . HIS A 1 265 ? -22.259 -2.450 28.129 1.00 96.12 265 HIS A CA 1
ATOM 2061 C C . HIS A 1 265 ? -20.761 -2.182 27.916 1.00 96.12 265 HIS A C 1
ATOM 2063 O O . HIS A 1 265 ? -20.366 -1.721 26.847 1.00 96.12 265 HIS A O 1
ATOM 2069 N N . PHE A 1 266 ? -19.920 -2.473 28.914 1.00 97.12 266 PHE A N 1
ATOM 2070 C CA . PHE A 1 266 ? -18.473 -2.287 28.780 1.00 97.12 266 PHE A CA 1
ATOM 2071 C C . PHE A 1 266 ? -17.821 -3.338 27.881 1.00 97.12 266 PHE A C 1
ATOM 2073 O O . PHE A 1 266 ? -16.912 -2.982 27.137 1.00 97.12 266 PHE A O 1
ATOM 2080 N N . GLN A 1 267 ? -18.312 -4.581 27.876 1.00 96.88 267 GLN A N 1
ATOM 2081 C CA . GLN A 1 267 ? -17.884 -5.600 26.910 1.00 96.88 267 GLN A CA 1
ATOM 2082 C C . GLN A 1 267 ? -18.143 -5.140 25.471 1.00 96.88 267 GLN A C 1
ATOM 2084 O O . GLN A 1 267 ? -17.207 -5.064 24.682 1.00 96.88 267 GLN A O 1
ATOM 2089 N N . GLU A 1 268 ? -19.372 -4.717 25.163 1.00 97.00 268 GLU A N 1
ATOM 2090 C CA . GLU A 1 268 ? -19.734 -4.184 23.842 1.00 97.00 268 GLU A CA 1
ATOM 2091 C C . GLU A 1 268 ? -18.902 -2.936 23.485 1.00 97.00 268 GLU A C 1
ATOM 2093 O O . GLU A 1 268 ? -18.494 -2.752 22.337 1.00 97.00 268 GLU A O 1
ATOM 2098 N N . LYS A 1 269 ? -18.594 -2.081 24.472 1.00 96.25 269 LYS A N 1
ATOM 2099 C CA . LYS A 1 269 ? -17.746 -0.894 24.279 1.00 96.25 269 LYS A CA 1
ATOM 2100 C C . LYS A 1 269 ? -16.295 -1.261 23.946 1.00 96.25 269 LYS A C 1
ATOM 2102 O O . LYS A 1 269 ? -15.704 -0.618 23.081 1.00 96.25 269 LYS A O 1
ATOM 2107 N N . VAL A 1 270 ? -15.722 -2.266 24.610 1.00 97.69 270 VAL A N 1
ATOM 2108 C CA . VAL A 1 270 ? -14.361 -2.757 24.331 1.00 97.69 270 VAL A CA 1
ATOM 2109 C C . VAL A 1 270 ? -14.305 -3.409 22.954 1.00 97.69 270 VAL A C 1
ATOM 2111 O O . VAL A 1 270 ? -13.464 -3.016 22.150 1.00 97.69 270 VAL A O 1
ATOM 2114 N N . GLU A 1 271 ? -15.244 -4.303 22.639 1.00 96.38 271 GLU A N 1
ATOM 2115 C CA . GLU A 1 271 ? -15.340 -4.946 21.321 1.00 96.38 271 GLU A CA 1
ATOM 2116 C C . GLU A 1 271 ? -15.450 -3.906 20.194 1.00 96.38 271 GLU A C 1
ATOM 2118 O O . GLU A 1 271 ? -14.742 -3.982 19.189 1.00 96.38 271 GLU A O 1
ATOM 2123 N N . SER A 1 272 ? -16.277 -2.871 20.383 1.00 96.19 272 SER A N 1
ATOM 2124 C CA . SER A 1 272 ? -16.399 -1.771 19.422 1.00 96.19 272 SER A CA 1
ATOM 2125 C C . SER A 1 272 ? -15.086 -1.003 19.230 1.00 96.19 272 SER A C 1
ATOM 2127 O O . SER A 1 272 ? -14.764 -0.635 18.100 1.00 96.19 272 SER A O 1
ATOM 2129 N N . LEU A 1 273 ? -14.331 -0.740 20.303 1.00 95.00 273 LEU A N 1
ATOM 2130 C CA . LEU A 1 273 ? -13.053 -0.022 20.226 1.00 95.00 273 LEU A CA 1
ATOM 2131 C C . LEU A 1 273 ? -11.934 -0.864 19.605 1.00 95.00 273 LEU A C 1
ATOM 2133 O O . LEU A 1 273 ? -11.072 -0.323 18.911 1.00 95.00 273 LEU A O 1
ATOM 2137 N N . GLU A 1 274 ? -11.923 -2.173 19.854 1.00 94.44 274 GLU A N 1
ATOM 2138 C CA . GLU A 1 274 ? -10.996 -3.100 19.203 1.00 94.44 274 GLU A CA 1
ATOM 2139 C C . GLU A 1 274 ? -11.265 -3.179 17.699 1.00 94.44 274 GLU A C 1
ATOM 2141 O O . GLU A 1 274 ? -10.324 -3.105 16.904 1.00 94.44 274 GLU A O 1
ATOM 2146 N N . GLN A 1 275 ? -12.539 -3.239 17.302 1.00 93.88 275 GLN A N 1
ATOM 2147 C CA . GLN A 1 275 ? -12.929 -3.252 15.896 1.00 93.88 275 GLN A CA 1
ATOM 2148 C C . GLN A 1 275 ? -12.586 -1.933 15.184 1.00 93.88 275 GLN A C 1
ATOM 2150 O O . GLN A 1 275 ? -12.060 -1.966 14.071 1.00 93.88 275 GLN A O 1
ATOM 2155 N N . GLU A 1 276 ? -12.839 -0.777 15.812 1.00 91.50 276 GLU A N 1
ATOM 2156 C CA . GLU A 1 276 ? -12.446 0.539 15.277 1.00 91.50 276 GLU A CA 1
ATOM 2157 C C . GLU A 1 276 ? -10.931 0.592 15.034 1.00 91.50 276 GLU A C 1
ATOM 2159 O O . GLU A 1 276 ? -10.489 0.902 13.928 1.00 91.50 276 GLU A O 1
ATOM 2164 N N . ALA A 1 277 ? -10.131 0.176 16.019 1.00 90.31 277 ALA A N 1
ATOM 2165 C CA . ALA A 1 277 ? -8.677 0.176 15.900 1.00 90.31 277 ALA A CA 1
ATOM 2166 C C . ALA A 1 277 ? -8.149 -0.830 14.868 1.00 90.31 277 ALA A C 1
ATOM 2168 O O . ALA A 1 277 ? -7.136 -0.569 14.217 1.00 90.31 277 ALA A O 1
ATOM 2169 N N . ALA A 1 278 ? -8.804 -1.982 14.698 1.00 88.81 278 ALA A N 1
ATOM 2170 C CA . ALA A 1 278 ? -8.469 -2.927 13.637 1.00 88.81 278 ALA A CA 1
ATOM 2171 C C . ALA A 1 278 ? -8.701 -2.309 12.248 1.00 88.81 278 ALA A C 1
ATOM 2173 O O . ALA A 1 278 ? -7.824 -2.398 11.385 1.00 88.81 278 ALA A O 1
ATOM 2174 N N . ASN A 1 279 ? -9.831 -1.622 12.062 1.00 87.69 279 ASN A N 1
ATOM 2175 C CA . ASN A 1 279 ? -10.174 -0.958 10.806 1.00 87.69 279 ASN A CA 1
ATOM 2176 C C . ASN A 1 279 ? -9.214 0.207 10.494 1.00 87.69 279 ASN A C 1
ATOM 2178 O O . ASN A 1 279 ? -8.692 0.282 9.382 1.00 87.69 279 ASN A O 1
ATOM 2182 N N . GLU A 1 280 ? -8.916 1.074 11.471 1.00 88.38 280 GLU A N 1
ATOM 2183 C CA . GLU A 1 280 ? -7.969 2.192 11.304 1.00 88.38 280 GLU A CA 1
ATOM 2184 C C . GLU A 1 280 ? -6.557 1.688 10.955 1.00 88.38 280 GLU A C 1
ATOM 2186 O O . GLU A 1 280 ? -5.898 2.215 10.054 1.00 88.38 280 GLU A O 1
ATOM 2191 N N . ARG A 1 281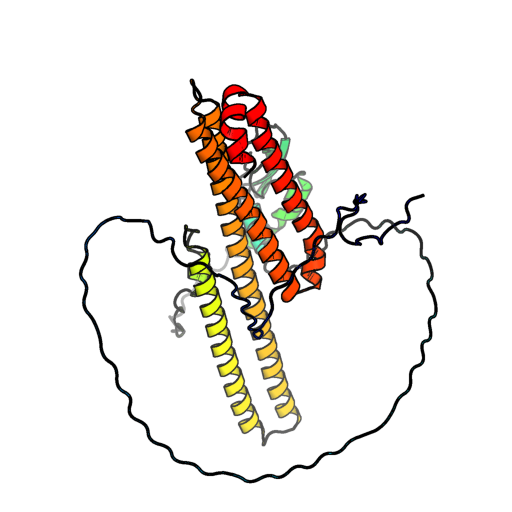 ? -6.088 0.620 11.622 1.00 88.50 281 ARG A N 1
ATOM 2192 C CA . ARG A 1 281 ? -4.794 -0.011 11.307 1.00 88.50 281 ARG A CA 1
ATOM 2193 C C . ARG A 1 281 ? -4.781 -0.576 9.893 1.00 88.50 281 ARG A C 1
ATOM 2195 O O . ARG A 1 281 ? -3.790 -0.406 9.185 1.00 88.50 281 ARG A O 1
ATOM 2202 N N . GLN A 1 282 ? -5.859 -1.240 9.479 1.00 87.50 282 GLN A N 1
ATOM 2203 C CA . GLN A 1 282 ? -5.965 -1.790 8.133 1.00 87.50 282 GLN A CA 1
ATOM 2204 C C . GLN A 1 282 ? -5.925 -0.682 7.075 1.00 87.50 282 GLN A C 1
ATOM 2206 O O . GLN A 1 282 ? -5.136 -0.779 6.138 1.00 87.50 282 GLN A O 1
ATOM 2211 N N . GLN A 1 283 ? -6.689 0.395 7.259 1.00 88.38 283 GLN A N 1
ATOM 2212 C CA . GLN A 1 283 ? -6.688 1.544 6.352 1.00 88.38 283 GLN A CA 1
ATOM 2213 C C . GLN A 1 283 ? -5.295 2.180 6.226 1.00 88.38 283 GLN A C 1
ATOM 2215 O O . GLN A 1 283 ? -4.857 2.524 5.122 1.00 88.38 283 GLN A O 1
ATOM 2220 N N . LEU A 1 284 ? -4.578 2.311 7.348 1.00 88.44 284 LEU A N 1
ATOM 2221 C CA . LEU A 1 284 ? -3.215 2.838 7.372 1.00 88.44 284 LEU A CA 1
ATOM 2222 C C . LEU A 1 284 ? -2.253 1.953 6.565 1.00 88.44 284 LEU A C 1
ATOM 2224 O O . LEU A 1 284 ? -1.488 2.461 5.744 1.00 88.44 284 LEU A O 1
ATOM 2228 N N . VAL A 1 285 ? -2.308 0.633 6.774 1.00 87.31 285 VAL A N 1
ATOM 2229 C CA . VAL A 1 285 ? -1.469 -0.339 6.057 1.00 87.31 285 VAL A CA 1
ATOM 2230 C C . VAL A 1 285 ? -1.800 -0.354 4.567 1.00 87.31 285 VAL A C 1
ATOM 2232 O O . VAL A 1 285 ? -0.887 -0.300 3.752 1.00 87.31 285 VAL A O 1
ATOM 2235 N N . GLU A 1 286 ? -3.076 -0.382 4.186 1.00 86.94 286 GLU A N 1
ATOM 2236 C CA . GLU A 1 286 ? -3.485 -0.404 2.775 1.00 86.94 286 GLU A CA 1
ATOM 2237 C C . GLU A 1 286 ? -3.044 0.861 2.032 1.00 86.94 286 GLU A C 1
ATOM 2239 O O . GLU A 1 286 ? -2.516 0.778 0.921 1.00 86.94 286 GLU A O 1
ATOM 2244 N N . THR A 1 287 ? -3.173 2.028 2.668 1.00 89.12 287 THR A N 1
ATOM 2245 C CA . THR A 1 287 ? -2.715 3.298 2.088 1.00 89.12 287 THR A CA 1
ATOM 2246 C C . THR A 1 287 ? -1.198 3.318 1.917 1.00 89.12 287 THR A C 1
ATOM 2248 O O . THR A 1 287 ? -0.696 3.702 0.858 1.00 89.12 287 THR A O 1
ATOM 2251 N N . HIS A 1 288 ? -0.463 2.871 2.937 1.00 88.75 288 HIS A N 1
ATOM 2252 C CA . HIS A 1 288 ? 0.990 2.761 2.878 1.00 88.75 288 HIS A CA 1
ATOM 2253 C C . HIS A 1 288 ? 1.443 1.822 1.759 1.00 88.75 288 HIS A C 1
ATOM 2255 O O . HIS A 1 288 ? 2.280 2.198 0.940 1.00 88.75 288 HIS A O 1
ATOM 2261 N N . MET A 1 289 ? 0.847 0.630 1.683 1.00 85.69 289 MET A N 1
ATOM 2262 C CA . MET A 1 289 ? 1.159 -0.365 0.660 1.00 85.69 289 MET A CA 1
ATOM 2263 C C . MET A 1 289 ? 0.929 0.195 -0.745 1.00 85.69 289 MET A C 1
ATOM 2265 O O . MET A 1 289 ? 1.832 0.125 -1.576 1.00 85.69 289 MET A O 1
ATOM 2269 N N . ALA A 1 290 ? -0.212 0.845 -0.993 1.00 88.50 290 ALA A N 1
ATOM 2270 C CA . ALA A 1 290 ? -0.505 1.452 -2.290 1.00 88.50 290 ALA A CA 1
ATOM 2271 C C . ALA A 1 290 ? 0.512 2.544 -2.676 1.00 88.50 290 ALA A C 1
ATOM 2273 O O . ALA A 1 290 ? 0.957 2.614 -3.826 1.00 88.50 290 ALA A O 1
ATOM 2274 N N . ARG A 1 291 ? 0.930 3.383 -1.718 1.00 89.81 291 ARG A N 1
ATOM 2275 C CA . ARG A 1 291 ? 1.949 4.422 -1.948 1.00 89.81 291 ARG A CA 1
ATOM 2276 C C . ARG A 1 291 ? 3.322 3.824 -2.220 1.00 89.81 291 ARG A C 1
ATOM 2278 O O . ARG A 1 291 ? 4.001 4.255 -3.151 1.00 89.81 291 ARG A O 1
ATOM 2285 N N . VAL A 1 292 ? 3.735 2.824 -1.441 1.00 88.44 292 VAL A N 1
ATOM 2286 C CA . VAL A 1 292 ? 5.023 2.147 -1.629 1.00 88.44 292 VAL A CA 1
ATOM 2287 C C . VAL A 1 292 ? 5.064 1.422 -2.968 1.00 88.44 292 VAL A C 1
ATOM 2289 O O . VAL A 1 292 ? 6.045 1.566 -3.697 1.00 88.44 292 VAL A O 1
ATOM 2292 N N . GLU A 1 293 ? 3.994 0.731 -3.349 1.00 86.56 293 GLU A N 1
ATOM 2293 C CA . GLU A 1 293 ? 3.870 0.105 -4.666 1.00 86.56 293 GLU A CA 1
ATOM 2294 C C . GLU A 1 293 ? 3.965 1.135 -5.797 1.00 86.56 293 GLU A C 1
ATOM 2296 O O . GLU A 1 293 ? 4.703 0.918 -6.761 1.00 86.56 293 GLU A O 1
ATOM 2301 N N . ALA A 1 294 ? 3.290 2.283 -5.685 1.00 90.00 294 ALA A N 1
ATOM 2302 C CA . ALA A 1 294 ? 3.396 3.358 -6.671 1.00 90.00 294 ALA A CA 1
ATOM 2303 C C . ALA A 1 294 ? 4.839 3.885 -6.790 1.00 90.00 294 ALA A C 1
ATOM 2305 O O . ALA A 1 294 ? 5.392 3.935 -7.891 1.00 90.00 294 ALA A O 1
ATOM 2306 N N . MET A 1 295 ? 5.495 4.175 -5.662 1.00 88.56 295 MET A N 1
ATOM 2307 C CA . MET A 1 295 ? 6.886 4.643 -5.642 1.00 88.56 295 MET A CA 1
ATOM 2308 C C . MET A 1 295 ? 7.873 3.612 -6.202 1.00 88.56 295 MET A C 1
ATOM 2310 O O . MET A 1 295 ? 8.811 3.976 -6.915 1.00 88.56 295 MET A O 1
ATOM 2314 N N . LEU A 1 296 ? 7.696 2.325 -5.887 1.00 90.12 296 LEU A N 1
ATOM 2315 C CA . LEU A 1 296 ? 8.523 1.240 -6.421 1.00 90.12 296 LEU A CA 1
ATOM 2316 C C . LEU A 1 296 ? 8.339 1.110 -7.935 1.00 90.12 296 LEU A C 1
ATOM 2318 O O . LEU A 1 296 ? 9.326 1.022 -8.670 1.00 90.12 296 LEU A O 1
ATOM 2322 N N . ASN A 1 297 ? 7.094 1.178 -8.411 1.00 90.88 297 ASN A N 1
ATOM 2323 C CA . ASN A 1 297 ? 6.769 1.153 -9.834 1.00 90.88 297 ASN A CA 1
ATOM 2324 C C . ASN A 1 297 ? 7.378 2.346 -10.590 1.00 90.88 297 ASN A C 1
ATOM 2326 O O . ASN A 1 297 ? 7.951 2.150 -11.666 1.00 90.88 297 ASN A O 1
ATOM 2330 N N . ASP A 1 298 ? 7.310 3.556 -10.029 1.00 91.50 298 ASP A N 1
ATOM 2331 C CA . ASP A 1 298 ? 7.900 4.765 -10.616 1.00 91.50 298 ASP A CA 1
ATOM 2332 C C . ASP A 1 298 ? 9.430 4.703 -10.653 1.00 91.50 298 ASP A C 1
ATOM 2334 O O . ASP A 1 298 ? 10.032 4.920 -11.708 1.00 91.50 298 ASP A O 1
ATOM 2338 N N . ARG A 1 299 ? 10.073 4.335 -9.535 1.00 91.56 299 ARG A N 1
ATOM 2339 C CA . ARG A 1 299 ? 11.536 4.171 -9.457 1.00 91.56 299 ARG A CA 1
ATOM 2340 C C . ARG A 1 299 ? 12.035 3.129 -10.453 1.00 91.56 299 ARG A C 1
ATOM 2342 O O . ARG A 1 299 ? 13.028 3.365 -11.141 1.00 91.56 299 ARG A O 1
ATOM 2349 N N . ARG A 1 300 ? 11.330 2.001 -10.570 1.00 94.12 300 ARG A N 1
ATOM 2350 C CA . ARG A 1 300 ? 11.631 0.954 -11.551 1.00 94.12 300 ARG A CA 1
ATOM 2351 C C . ARG A 1 300 ? 11.495 1.469 -12.982 1.00 94.12 300 ARG A C 1
ATOM 2353 O O . ARG A 1 300 ? 12.409 1.257 -13.776 1.00 94.12 300 ARG A O 1
ATOM 2360 N N . ARG A 1 301 ? 10.382 2.138 -13.316 1.00 95.00 301 ARG A N 1
ATOM 2361 C CA . ARG A 1 301 ? 10.131 2.677 -14.664 1.00 95.00 301 ARG A CA 1
ATOM 2362 C C . ARG A 1 301 ? 11.224 3.663 -15.069 1.00 95.00 301 ARG A C 1
ATOM 2364 O O . ARG A 1 301 ? 11.834 3.484 -16.117 1.00 95.00 301 ARG A O 1
ATOM 2371 N N . LEU A 1 302 ? 11.531 4.632 -14.208 1.00 95.44 302 LEU A N 1
ATOM 2372 C CA . LEU A 1 302 ? 12.575 5.628 -14.459 1.00 95.44 302 LEU A CA 1
ATOM 2373 C C . LEU A 1 302 ? 13.962 4.988 -14.606 1.00 95.44 302 LEU A C 1
ATOM 2375 O O . LEU A 1 302 ? 14.742 5.375 -15.475 1.00 95.44 302 LEU A O 1
ATOM 2379 N N . ALA A 1 303 ? 14.297 3.994 -13.778 1.00 95.94 303 ALA A N 1
ATOM 2380 C CA . ALA A 1 303 ? 15.572 3.290 -13.894 1.00 95.94 303 ALA A CA 1
ATOM 2381 C C . ALA A 1 303 ? 15.679 2.497 -15.209 1.00 95.94 303 ALA A C 1
ATOM 2383 O O . ALA A 1 303 ? 16.734 2.514 -15.845 1.00 95.94 303 ALA A O 1
ATOM 2384 N N . LEU A 1 304 ? 14.586 1.859 -15.641 1.00 95.94 304 LEU A N 1
ATOM 2385 C CA . LEU A 1 304 ? 14.514 1.142 -16.914 1.00 95.94 304 LEU A CA 1
ATOM 2386 C C . LEU A 1 304 ? 14.641 2.095 -18.112 1.00 95.94 304 LEU A C 1
ATOM 2388 O O . LEU A 1 304 ? 15.421 1.827 -19.021 1.00 95.94 304 LEU A O 1
ATOM 2392 N N . GLU A 1 305 ? 13.934 3.226 -18.099 1.00 96.31 305 GLU A N 1
ATOM 2393 C CA . GLU A 1 305 ? 14.021 4.259 -19.142 1.00 96.31 305 GLU A CA 1
ATOM 2394 C C . GLU A 1 305 ? 15.446 4.813 -19.278 1.00 96.31 305 GLU A C 1
ATOM 2396 O O . GLU A 1 305 ? 15.973 4.919 -20.389 1.00 96.31 305 GLU A O 1
ATOM 2401 N N . ASN A 1 306 ? 16.110 5.096 -18.154 1.00 96.50 306 ASN A N 1
ATOM 2402 C CA . ASN A 1 306 ? 17.503 5.548 -18.142 1.00 96.50 306 ASN A CA 1
ATOM 2403 C C . ASN A 1 306 ? 18.465 4.483 -18.689 1.00 96.50 306 ASN A C 1
ATOM 2405 O O . ASN A 1 306 ? 19.390 4.809 -19.434 1.00 96.50 306 ASN A O 1
ATOM 2409 N N . TYR A 1 307 ? 18.245 3.210 -18.355 1.00 96.19 307 TYR A N 1
ATOM 2410 C CA . TYR A 1 307 ? 19.031 2.096 -18.887 1.00 96.19 307 TYR A CA 1
ATOM 2411 C C . TYR A 1 307 ? 18.848 1.928 -20.401 1.00 96.19 307 TYR A C 1
ATOM 2413 O O . TYR A 1 307 ? 19.838 1.859 -21.131 1.00 96.19 307 TYR A O 1
ATOM 2421 N N . ILE A 1 308 ? 17.606 1.949 -20.894 1.00 95.12 308 ILE A N 1
ATOM 2422 C CA . ILE A 1 308 ? 17.309 1.878 -22.332 1.00 95.12 308 ILE A CA 1
ATOM 2423 C C . ILE A 1 308 ? 17.931 3.072 -23.066 1.00 95.12 308 ILE A C 1
ATOM 2425 O O . ILE A 1 308 ? 18.549 2.898 -24.114 1.00 95.12 308 ILE A O 1
ATOM 2429 N N . THR A 1 309 ? 17.839 4.273 -22.492 1.00 96.00 309 THR A N 1
ATOM 2430 C CA . THR A 1 309 ? 18.451 5.484 -23.061 1.00 96.00 309 THR A CA 1
ATOM 2431 C C . THR A 1 309 ? 19.973 5.352 -23.152 1.00 96.00 309 THR A C 1
ATOM 2433 O O . THR A 1 309 ? 20.564 5.699 -24.175 1.00 96.00 309 THR A O 1
ATOM 2436 N N . ALA A 1 310 ? 20.622 4.804 -22.119 1.00 94.94 310 ALA A N 1
ATOM 2437 C CA . ALA A 1 310 ? 22.061 4.550 -22.127 1.00 94.94 310 ALA A CA 1
ATOM 2438 C C . ALA A 1 310 ? 22.471 3.513 -23.189 1.00 94.94 310 ALA A C 1
ATOM 2440 O O . ALA A 1 310 ? 23.526 3.668 -23.807 1.00 94.94 310 ALA A O 1
ATOM 2441 N N . LEU A 1 311 ? 21.643 2.488 -23.426 1.00 93.31 311 LEU A N 1
ATOM 2442 C CA . LEU A 1 311 ? 21.861 1.488 -24.478 1.00 93.31 311 LEU A CA 1
ATOM 2443 C C . LEU A 1 311 ? 21.709 2.057 -25.891 1.00 93.31 311 LEU A C 1
ATOM 2445 O O . LEU A 1 311 ? 22.443 1.661 -26.792 1.00 93.31 311 LEU A O 1
ATOM 2449 N N . GLN A 1 312 ? 20.761 2.972 -26.089 1.00 93.81 312 GLN A N 1
ATOM 2450 C CA . GLN A 1 312 ? 20.476 3.590 -27.387 1.00 93.81 312 GLN A CA 1
ATOM 2451 C C . GLN A 1 312 ? 21.421 4.753 -27.730 1.00 93.81 312 GLN A C 1
ATOM 2453 O O . GLN A 1 312 ? 21.363 5.286 -28.840 1.00 93.81 312 GLN A O 1
ATOM 2458 N N . ALA A 1 313 ? 22.291 5.164 -26.802 1.00 93.94 313 ALA A N 1
ATOM 2459 C CA . ALA A 1 313 ? 23.276 6.209 -27.044 1.00 93.94 313 ALA A CA 1
ATOM 2460 C C . ALA A 1 313 ? 24.271 5.800 -28.145 1.00 93.94 313 ALA A C 1
ATOM 2462 O O . ALA A 1 313 ? 24.700 4.651 -28.221 1.00 93.94 313 ALA A O 1
ATOM 2463 N N . VAL A 1 314 ? 24.686 6.758 -28.980 1.00 92.88 314 VAL A N 1
ATOM 2464 C CA . VAL A 1 314 ? 25.656 6.531 -30.063 1.00 92.88 314 VAL A CA 1
ATOM 2465 C C . VAL A 1 314 ? 26.878 7.441 -29.861 1.00 92.88 314 VAL A C 1
ATOM 2467 O O . VAL A 1 314 ? 26.738 8.658 -30.000 1.00 92.88 314 VAL A O 1
ATOM 2470 N N . PRO A 1 315 ? 28.079 6.902 -29.561 1.00 88.94 315 PRO A N 1
ATOM 2471 C CA . PRO A 1 315 ? 28.374 5.501 -29.239 1.00 88.94 315 PRO A CA 1
ATOM 2472 C C . PRO A 1 315 ? 27.904 5.114 -27.820 1.00 88.94 315 PRO A C 1
ATOM 2474 O O . PRO A 1 315 ? 27.955 5.954 -26.912 1.00 88.94 315 PRO A O 1
ATOM 2477 N N . PRO A 1 316 ? 27.493 3.852 -27.596 1.00 90.06 316 PRO A N 1
ATOM 2478 C CA . PRO A 1 316 ? 27.084 3.394 -26.275 1.00 90.06 316 PRO A CA 1
ATOM 2479 C C . PRO A 1 316 ? 28.309 3.313 -25.358 1.00 90.06 316 PRO A C 1
ATOM 2481 O O . PRO A 1 316 ? 29.380 2.870 -25.768 1.00 90.06 316 PRO A O 1
ATOM 2484 N N . ARG A 1 317 ? 28.167 3.780 -24.112 1.00 93.38 317 ARG A N 1
ATOM 2485 C CA . ARG A 1 317 ? 29.259 3.838 -23.125 1.00 93.38 317 ARG A CA 1
ATOM 2486 C C . ARG A 1 317 ? 29.115 2.693 -22.110 1.00 93.38 317 ARG A C 1
ATOM 2488 O O . ARG A 1 317 ? 28.240 2.807 -21.248 1.00 93.38 317 ARG A O 1
ATOM 2495 N N . PRO A 1 318 ? 29.974 1.656 -22.128 1.00 92.44 318 PRO A N 1
ATOM 2496 C CA . PRO A 1 318 ? 29.805 0.448 -21.309 1.00 92.44 318 PRO A CA 1
ATOM 2497 C C . PRO A 1 318 ? 29.658 0.713 -19.805 1.00 92.44 318 PRO A C 1
ATOM 2499 O O . PRO A 1 318 ? 28.663 0.321 -19.200 1.00 92.44 318 PRO A O 1
ATOM 2502 N N . ARG A 1 319 ? 30.551 1.523 -19.216 1.00 91.81 319 ARG A N 1
ATOM 2503 C CA . ARG A 1 319 ? 30.467 1.929 -17.795 1.00 91.81 319 ARG A CA 1
ATOM 2504 C C . ARG A 1 319 ? 29.160 2.636 -17.426 1.00 91.81 319 ARG A C 1
ATOM 2506 O O . ARG A 1 319 ? 28.642 2.471 -16.321 1.00 91.81 319 ARG A O 1
ATOM 2513 N N . HIS A 1 320 ? 28.629 3.454 -18.335 1.00 93.56 320 HIS A N 1
ATOM 2514 C CA . HIS A 1 320 ? 27.383 4.178 -18.096 1.00 93.56 320 HIS A CA 1
ATOM 2515 C C . HIS A 1 320 ? 26.173 3.242 -18.178 1.00 93.56 320 HIS A C 1
ATOM 2517 O O . HIS A 1 320 ? 25.303 3.302 -17.310 1.00 93.56 320 HIS A O 1
ATOM 2523 N N . VAL A 1 321 ? 26.162 2.336 -19.164 1.00 93.62 321 VAL A N 1
ATOM 2524 C CA . VAL A 1 321 ? 25.148 1.280 -19.303 1.00 93.62 321 VAL A CA 1
ATOM 2525 C C . VAL A 1 321 ? 25.124 0.397 -18.057 1.00 93.62 321 VAL A C 1
ATOM 2527 O O . VAL A 1 321 ? 24.056 0.219 -17.477 1.00 93.62 321 VAL A O 1
ATOM 2530 N N . PHE A 1 322 ? 26.284 -0.068 -17.583 1.00 93.25 322 PHE A N 1
ATOM 2531 C CA . PHE A 1 322 ? 26.380 -0.861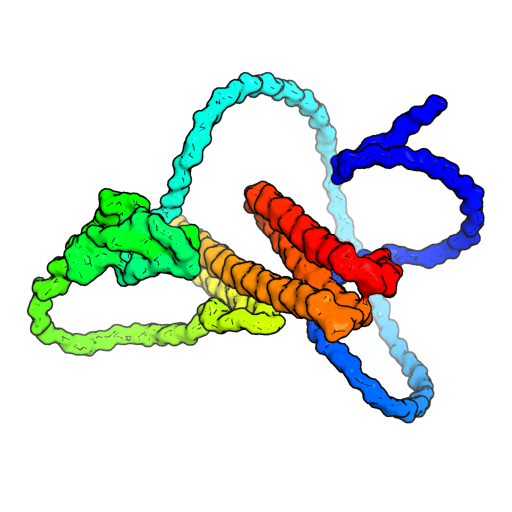 -16.356 1.00 93.25 322 PHE A CA 1
ATOM 2532 C C . PHE A 1 322 ? 25.848 -0.105 -15.132 1.00 93.25 322 PHE A C 1
ATOM 2534 O O . PHE A 1 322 ? 25.063 -0.643 -14.355 1.00 93.25 322 PHE A O 1
ATOM 2541 N N . THR A 1 323 ? 26.199 1.177 -14.983 1.00 94.81 323 THR A N 1
ATOM 2542 C CA . THR A 1 323 ? 25.706 2.008 -13.872 1.00 94.81 323 THR A CA 1
ATOM 2543 C C . THR A 1 323 ? 24.178 2.121 -13.876 1.00 94.81 323 THR A C 1
ATOM 2545 O O . THR A 1 323 ? 23.551 2.017 -12.819 1.00 94.81 323 THR A O 1
ATOM 2548 N N . MET A 1 324 ? 23.562 2.320 -15.046 1.00 95.81 324 MET A N 1
ATOM 2549 C CA . MET A 1 324 ? 22.101 2.404 -15.163 1.00 95.81 324 MET A CA 1
ATOM 2550 C C . MET A 1 324 ? 21.426 1.045 -14.975 1.00 95.81 324 MET A C 1
ATOM 2552 O O . MET A 1 324 ? 20.427 0.961 -14.262 1.00 95.81 324 MET A O 1
ATOM 2556 N N . LEU A 1 325 ? 22.015 -0.025 -15.511 1.00 94.12 325 LEU A N 1
ATOM 2557 C CA . LEU A 1 325 ? 21.556 -1.392 -15.283 1.00 94.12 325 LEU A CA 1
ATOM 2558 C C . LEU A 1 325 ? 21.573 -1.738 -13.789 1.00 94.12 325 LEU A C 1
ATOM 2560 O O . LEU A 1 325 ? 20.579 -2.220 -13.255 1.00 94.12 325 LEU A O 1
ATOM 2564 N N . LYS A 1 326 ? 22.658 -1.408 -13.082 1.00 93.88 326 LYS A N 1
ATOM 2565 C CA . LYS A 1 326 ? 22.788 -1.610 -11.635 1.00 93.88 326 LYS A CA 1
ATOM 2566 C C . LYS A 1 326 ? 21.693 -0.882 -10.854 1.00 93.88 326 LYS A C 1
ATOM 2568 O O . LYS A 1 326 ? 21.153 -1.435 -9.899 1.00 93.88 326 LYS A O 1
ATOM 2573 N N . LYS A 1 327 ? 21.335 0.347 -11.250 1.00 95.06 327 LYS A N 1
ATOM 2574 C CA . LYS A 1 327 ? 20.214 1.088 -10.642 1.00 95.06 327 LYS A CA 1
ATOM 2575 C C . LYS A 1 327 ? 18.872 0.393 -10.885 1.00 95.06 327 LYS A C 1
ATOM 2577 O O . LYS A 1 327 ? 18.089 0.275 -9.947 1.00 95.06 327 LYS A O 1
ATOM 2582 N N . TYR A 1 328 ? 18.629 -0.090 -12.101 1.00 96.00 328 TYR A N 1
ATOM 2583 C CA . TYR A 1 328 ? 17.411 -0.827 -12.445 1.00 96.00 328 TYR A CA 1
ATOM 2584 C C . TYR A 1 328 ? 17.293 -2.150 -11.675 1.00 96.00 328 TYR A C 1
ATOM 2586 O O . TYR A 1 328 ? 16.276 -2.388 -11.028 1.00 96.00 328 TYR A O 1
ATOM 2594 N N . VAL A 1 329 ? 18.353 -2.963 -11.649 1.00 94.38 329 VAL A N 1
ATOM 2595 C CA . VAL A 1 329 ? 18.379 -4.233 -10.906 1.00 94.38 329 VAL A CA 1
ATOM 2596 C C . VAL A 1 329 ? 18.150 -3.997 -9.412 1.00 94.38 329 VAL A C 1
ATOM 2598 O O . VAL A 1 329 ? 17.359 -4.703 -8.794 1.00 94.38 329 VAL A O 1
ATOM 2601 N N . ARG A 1 330 ? 18.758 -2.956 -8.826 1.00 94.19 330 ARG A N 1
ATOM 2602 C CA . ARG A 1 330 ? 18.490 -2.567 -7.431 1.00 94.19 330 ARG A CA 1
ATOM 2603 C C . ARG A 1 330 ? 17.029 -2.175 -7.196 1.00 94.19 330 ARG A C 1
ATOM 2605 O O . ARG A 1 330 ? 16.494 -2.481 -6.135 1.00 94.19 330 ARG A O 1
ATOM 2612 N N . ALA A 1 331 ? 16.381 -1.505 -8.151 1.00 93.81 331 ALA A N 1
ATOM 2613 C CA . ALA A 1 331 ? 14.964 -1.161 -8.043 1.00 93.81 331 ALA A CA 1
ATOM 2614 C C . ALA A 1 331 ? 14.068 -2.415 -8.065 1.00 93.81 331 ALA A C 1
ATOM 2616 O O . ALA A 1 331 ? 13.194 -2.543 -7.212 1.00 93.81 331 ALA A O 1
ATOM 2617 N N . GLU A 1 332 ? 14.336 -3.374 -8.958 1.00 94.62 332 GLU A N 1
ATOM 2618 C CA . GLU A 1 332 ? 13.633 -4.671 -9.000 1.00 94.62 332 GLU A CA 1
ATOM 2619 C C . GLU A 1 332 ? 13.863 -5.500 -7.725 1.00 94.62 332 GLU A C 1
ATOM 2621 O O . GLU A 1 332 ? 12.943 -6.109 -7.180 1.00 94.62 332 GLU A O 1
ATOM 2626 N N . GLN A 1 333 ? 15.089 -5.497 -7.196 1.00 94.19 333 GLN A N 1
ATOM 2627 C CA . GLN A 1 333 ? 15.410 -6.182 -5.943 1.00 94.19 333 GLN A CA 1
ATOM 2628 C C . GLN A 1 333 ? 14.682 -5.568 -4.742 1.00 94.19 333 GLN A C 1
ATOM 2630 O O . GLN A 1 333 ? 14.230 -6.316 -3.873 1.00 94.19 333 GLN A O 1
ATOM 2635 N N . LYS A 1 334 ? 14.522 -4.236 -4.701 1.00 91.69 334 LYS A N 1
ATOM 2636 C CA . LYS A 1 334 ? 13.711 -3.560 -3.675 1.00 91.69 334 LYS A CA 1
ATOM 2637 C C . LYS A 1 334 ? 12.238 -3.973 -3.759 1.00 91.69 334 LYS A C 1
ATOM 2639 O O . LYS A 1 334 ? 11.649 -4.266 -2.724 1.00 91.69 334 LYS A O 1
ATOM 2644 N N . ASP A 1 335 ? 11.675 -4.067 -4.964 1.00 92.19 335 ASP A N 1
ATOM 2645 C CA . ASP A 1 335 ? 10.297 -4.533 -5.199 1.00 92.19 335 ASP A CA 1
ATOM 2646 C C . ASP A 1 335 ? 10.091 -5.984 -4.712 1.00 92.19 335 ASP A C 1
ATOM 2648 O O . ASP A 1 335 ? 9.174 -6.303 -3.946 1.00 92.19 335 ASP A O 1
ATOM 2652 N N . ARG A 1 336 ? 11.048 -6.861 -5.040 1.00 94.19 336 ARG A N 1
ATOM 2653 C CA . ARG A 1 336 ? 11.081 -8.248 -4.557 1.00 94.19 336 ARG A CA 1
ATOM 2654 C C . ARG A 1 336 ? 11.158 -8.333 -3.031 1.00 94.19 336 ARG A C 1
ATOM 2656 O O . ARG A 1 336 ? 10.410 -9.099 -2.428 1.00 94.19 336 ARG A O 1
ATOM 2663 N N . GLN A 1 337 ? 12.074 -7.592 -2.406 1.00 92.75 337 GLN A N 1
ATOM 2664 C CA . GLN A 1 337 ? 12.240 -7.597 -0.948 1.00 92.75 337 GLN A CA 1
ATOM 2665 C C . GLN A 1 337 ? 10.994 -7.073 -0.235 1.00 92.75 337 GLN A C 1
ATOM 2667 O O . GLN A 1 337 ? 10.564 -7.677 0.742 1.00 92.75 337 GLN A O 1
ATOM 2672 N N . HIS A 1 338 ? 10.396 -5.992 -0.738 1.00 89.62 338 HIS A N 1
ATOM 2673 C CA . HIS A 1 338 ? 9.154 -5.446 -0.200 1.00 89.62 338 HIS A CA 1
ATOM 2674 C C . HIS A 1 338 ? 8.020 -6.480 -0.244 1.00 89.62 338 HIS A C 1
ATOM 2676 O O . HIS A 1 338 ? 7.386 -6.749 0.775 1.00 89.62 338 HIS A O 1
ATOM 2682 N N . THR A 1 339 ? 7.841 -7.137 -1.394 1.00 91.50 339 THR A N 1
ATOM 2683 C CA . THR A 1 339 ? 6.835 -8.194 -1.580 1.00 91.50 339 THR A CA 1
ATOM 2684 C C . THR A 1 339 ? 7.006 -9.340 -0.572 1.00 91.50 339 THR A C 1
ATOM 2686 O O . THR A 1 339 ? 6.026 -9.811 0.006 1.00 91.50 339 THR A O 1
ATOM 2689 N N . LEU A 1 340 ? 8.246 -9.784 -0.336 1.00 94.06 340 LEU A N 1
ATOM 2690 C CA . LEU A 1 340 ? 8.545 -10.867 0.607 1.00 94.06 340 LEU A CA 1
ATOM 2691 C C . LEU A 1 340 ? 8.322 -10.451 2.064 1.00 94.06 340 LEU A C 1
ATOM 2693 O O . LEU A 1 340 ? 7.620 -11.157 2.782 1.00 94.06 340 LEU A O 1
ATOM 2697 N N . LYS A 1 341 ? 8.844 -9.290 2.479 1.00 90.50 341 LYS A N 1
ATOM 2698 C CA . LYS A 1 341 ? 8.682 -8.780 3.850 1.00 90.50 341 LYS A CA 1
ATOM 2699 C C . LYS A 1 341 ? 7.212 -8.561 4.208 1.00 90.50 341 LYS A C 1
ATOM 2701 O O . LYS A 1 341 ? 6.787 -8.908 5.307 1.00 90.50 341 LYS A O 1
ATOM 2706 N N . HIS A 1 342 ? 6.418 -8.034 3.274 1.00 88.12 342 HIS A N 1
ATOM 2707 C CA . HIS A 1 342 ? 4.975 -7.897 3.464 1.00 88.12 342 HIS A CA 1
ATOM 2708 C C . HIS A 1 342 ? 4.308 -9.264 3.669 1.00 88.12 342 HIS A C 1
ATOM 2710 O O . HIS A 1 342 ? 3.543 -9.445 4.613 1.00 88.12 342 HIS A O 1
ATOM 2716 N N . PHE A 1 343 ? 4.638 -10.256 2.836 1.00 92.62 343 PHE A N 1
ATOM 2717 C CA . PHE A 1 343 ? 4.092 -11.604 2.984 1.00 92.62 343 PHE A CA 1
ATOM 2718 C C . PHE A 1 343 ? 4.509 -12.276 4.301 1.00 92.62 343 PHE A C 1
ATOM 2720 O O . PHE A 1 343 ? 3.685 -12.925 4.942 1.00 92.62 343 PHE A O 1
ATOM 2727 N N . GLU A 1 344 ? 5.760 -12.105 4.731 1.00 93.44 344 GLU A N 1
ATOM 2728 C CA . GLU A 1 344 ? 6.260 -12.600 6.018 1.00 93.44 344 GLU A CA 1
ATOM 2729 C C . GLU A 1 344 ? 5.499 -11.984 7.191 1.00 93.44 344 GLU A C 1
ATOM 2731 O O . GLU A 1 344 ? 5.060 -12.717 8.078 1.00 93.44 344 GLU A O 1
ATOM 2736 N N . HIS A 1 345 ? 5.269 -10.669 7.162 1.00 87.25 345 HIS A N 1
ATOM 2737 C CA . HIS A 1 345 ? 4.470 -9.984 8.173 1.00 87.25 345 HIS A CA 1
ATOM 2738 C C . HIS A 1 345 ? 3.030 -10.507 8.211 1.00 87.25 345 HIS A C 1
ATOM 2740 O O . HIS A 1 345 ? 2.549 -10.895 9.275 1.00 87.25 345 HIS A O 1
ATOM 2746 N N . VAL A 1 346 ? 2.357 -10.593 7.056 1.00 88.75 346 VAL A N 1
ATOM 2747 C CA . VAL A 1 346 ? 0.988 -11.128 6.985 1.00 88.75 346 VAL A CA 1
ATOM 2748 C C . VAL A 1 346 ? 0.945 -12.569 7.485 1.00 88.75 346 VAL A C 1
ATOM 2750 O O . VAL A 1 346 ? 0.022 -12.929 8.198 1.00 88.75 346 VAL A O 1
ATOM 2753 N N . ARG A 1 347 ? 1.957 -13.390 7.190 1.00 93.38 347 ARG A N 1
ATOM 2754 C CA . ARG A 1 347 ? 2.048 -14.766 7.695 1.00 93.38 347 ARG A CA 1
ATOM 2755 C C . ARG A 1 347 ? 2.186 -14.838 9.216 1.00 93.38 347 ARG A C 1
ATOM 2757 O O . ARG A 1 347 ? 1.632 -15.763 9.799 1.00 93.38 347 ARG A O 1
ATOM 2764 N N . MET A 1 348 ? 2.913 -13.909 9.837 1.00 90.81 348 MET A N 1
ATOM 2765 C CA . MET A 1 348 ? 3.061 -13.860 11.296 1.00 90.81 348 MET A CA 1
ATOM 2766 C C . MET A 1 348 ? 1.791 -13.367 12.001 1.00 90.81 348 MET A C 1
ATOM 2768 O O . MET A 1 348 ? 1.468 -13.872 13.069 1.00 90.81 348 MET A O 1
ATOM 2772 N N . VAL A 1 349 ? 1.068 -12.409 11.411 1.00 87.69 349 VAL A N 1
ATOM 2773 C CA . VAL A 1 349 ? -0.127 -11.803 12.031 1.00 87.69 349 VAL A CA 1
ATOM 2774 C C . VAL A 1 349 ? -1.411 -12.575 11.711 1.00 87.69 349 VAL A C 1
ATOM 2776 O O . VAL A 1 349 ? -2.258 -12.749 12.580 1.00 87.69 349 VAL A O 1
ATOM 2779 N N . ASP A 1 350 ? -1.566 -13.049 10.473 1.00 88.69 350 ASP A N 1
ATOM 2780 C CA . ASP A 1 350 ? -2.752 -13.766 9.998 1.00 88.69 350 ASP A CA 1
ATOM 2781 C C . ASP A 1 350 ? -2.380 -14.876 8.987 1.00 88.69 350 ASP A C 1
ATOM 2783 O O . ASP A 1 350 ? -2.346 -14.664 7.764 1.00 88.69 350 ASP A O 1
ATOM 2787 N N . PRO A 1 351 ? -2.160 -16.113 9.474 1.00 93.88 351 PRO A N 1
ATOM 2788 C CA . PRO A 1 351 ? -1.842 -17.256 8.624 1.00 93.88 351 PRO A CA 1
ATOM 2789 C C . PRO A 1 351 ? -2.921 -17.576 7.578 1.00 93.88 351 PRO A C 1
ATOM 2791 O O . PRO A 1 351 ? -2.603 -18.081 6.496 1.00 93.88 351 PRO A O 1
ATOM 2794 N N . LYS A 1 352 ? -4.199 -17.281 7.862 1.00 95.19 352 LYS A N 1
ATOM 2795 C CA . LYS A 1 352 ? -5.311 -17.562 6.940 1.00 95.19 352 LYS A CA 1
ATOM 2796 C C . LYS A 1 352 ? -5.302 -16.574 5.781 1.00 95.19 352 LYS A C 1
ATOM 2798 O O . LYS A 1 352 ? -5.382 -16.993 4.625 1.00 95.19 352 LYS A O 1
ATOM 2803 N N . LYS A 1 353 ? -5.134 -15.281 6.067 1.00 89.56 353 LYS A N 1
ATOM 2804 C CA . LYS A 1 353 ? -4.964 -14.250 5.034 1.00 89.56 353 LYS A CA 1
ATOM 2805 C C . LYS A 1 353 ? -3.699 -14.492 4.216 1.00 89.56 353 LYS A C 1
ATOM 2807 O O . LYS A 1 353 ? -3.744 -14.387 2.991 1.00 89.56 353 LYS A O 1
ATOM 2812 N N . ALA A 1 354 ? -2.605 -14.918 4.850 1.00 92.81 354 ALA A N 1
ATOM 2813 C CA . ALA A 1 354 ? -1.382 -15.301 4.145 1.00 92.81 354 ALA A CA 1
ATOM 2814 C C . ALA A 1 354 ? -1.625 -16.435 3.135 1.00 92.81 354 ALA A C 1
ATOM 2816 O O . ALA A 1 354 ? -1.165 -16.359 1.996 1.00 92.81 354 ALA A O 1
ATOM 2817 N N . ALA A 1 355 ? -2.396 -17.462 3.504 1.00 95.94 355 ALA A N 1
ATOM 2818 C CA . ALA A 1 355 ? -2.761 -18.534 2.580 1.00 95.94 355 ALA A CA 1
ATOM 2819 C C . ALA A 1 355 ? -3.564 -18.018 1.369 1.00 95.94 355 ALA A C 1
ATOM 2821 O O . ALA A 1 355 ? -3.312 -18.458 0.246 1.00 95.94 355 ALA A O 1
ATOM 2822 N N . GLN A 1 356 ? -4.467 -17.052 1.577 1.00 95.38 356 GLN A N 1
ATOM 2823 C CA . GLN A 1 356 ? -5.271 -16.448 0.506 1.00 95.38 356 GLN A CA 1
ATOM 2824 C C . GLN A 1 356 ? -4.422 -15.638 -0.485 1.00 95.38 356 GLN A C 1
ATOM 2826 O O . GLN A 1 356 ? -4.602 -15.767 -1.695 1.00 95.38 356 GLN A O 1
ATOM 2831 N N . ILE A 1 357 ? -3.467 -14.838 0.003 1.00 92.12 357 ILE A N 1
ATOM 2832 C CA . ILE A 1 357 ? -2.642 -13.967 -0.856 1.00 92.12 357 ILE A CA 1
ATOM 2833 C C . ILE A 1 357 ? -1.416 -14.675 -1.456 1.00 92.12 357 ILE A C 1
ATOM 2835 O O . ILE A 1 357 ? -0.765 -14.136 -2.352 1.00 92.12 357 ILE A O 1
ATOM 2839 N N . ARG A 1 358 ? -1.081 -15.893 -1.004 1.00 95.06 358 ARG A N 1
ATOM 2840 C CA . ARG A 1 358 ? 0.133 -16.625 -1.417 1.00 95.06 358 ARG A CA 1
ATOM 2841 C C . ARG A 1 358 ? 0.272 -16.768 -2.934 1.00 95.06 358 ARG A C 1
ATOM 2843 O O . ARG A 1 358 ? 1.369 -16.609 -3.466 1.00 95.06 358 ARG A O 1
ATOM 2850 N N . SER A 1 359 ? -0.815 -17.081 -3.639 1.00 96.44 359 SER A N 1
ATOM 2851 C CA . SER A 1 359 ? -0.801 -17.251 -5.100 1.00 96.44 359 SER A CA 1
ATOM 2852 C C . SER A 1 359 ? -0.509 -15.936 -5.831 1.00 96.44 359 SER A C 1
ATOM 2854 O O . SER A 1 359 ? 0.268 -15.919 -6.790 1.00 96.44 359 SER A O 1
ATOM 2856 N N . GLN A 1 360 ? -1.072 -14.828 -5.345 1.00 94.31 360 GLN A N 1
ATOM 2857 C CA . GLN A 1 360 ? -0.838 -13.485 -5.876 1.00 94.31 360 GLN A CA 1
ATOM 2858 C C . GLN A 1 360 ? 0.620 -13.068 -5.663 1.00 94.31 360 GLN A C 1
ATOM 2860 O O . GLN A 1 360 ? 1.279 -12.648 -6.612 1.00 94.31 360 GLN A O 1
ATOM 2865 N N . VAL A 1 361 ? 1.161 -13.292 -4.461 1.00 94.94 361 VAL A N 1
ATOM 2866 C CA . VAL A 1 361 ? 2.569 -13.014 -4.130 1.00 94.94 361 VAL A CA 1
ATOM 2867 C C . VAL A 1 361 ? 3.520 -13.796 -5.038 1.00 94.94 361 VAL A C 1
ATOM 2869 O O . VAL A 1 361 ? 4.429 -13.217 -5.628 1.00 94.94 361 VAL A O 1
ATOM 2872 N N . MET A 1 362 ? 3.290 -15.098 -5.223 1.00 95.56 362 MET A N 1
ATOM 2873 C CA . MET A 1 362 ? 4.122 -15.923 -6.111 1.00 95.56 362 MET A CA 1
ATOM 2874 C C . MET A 1 362 ? 4.056 -15.466 -7.570 1.00 95.56 362 MET A C 1
ATOM 2876 O O . MET A 1 362 ? 5.068 -15.482 -8.273 1.00 95.56 362 MET A O 1
ATOM 2880 N N . THR A 1 363 ? 2.880 -15.028 -8.021 1.00 96.44 363 THR A N 1
ATOM 2881 C CA . THR A 1 363 ? 2.705 -14.461 -9.363 1.00 96.44 363 THR A CA 1
ATOM 2882 C C . THR A 1 363 ? 3.494 -13.163 -9.507 1.00 96.44 363 THR A C 1
ATOM 2884 O O . THR A 1 363 ? 4.226 -13.007 -10.481 1.00 96.44 363 THR A O 1
ATOM 2887 N N . HIS A 1 364 ? 3.421 -12.266 -8.520 1.00 93.62 364 HIS A N 1
ATOM 2888 C CA . HIS A 1 364 ? 4.163 -11.007 -8.545 1.00 93.62 364 HIS A CA 1
ATOM 2889 C C . HIS A 1 364 ? 5.680 -11.234 -8.591 1.00 93.62 364 HIS A C 1
ATOM 2891 O O . HIS A 1 364 ? 6.367 -10.667 -9.439 1.00 93.62 364 HIS A O 1
ATOM 2897 N N . LEU A 1 365 ? 6.195 -12.143 -7.755 1.00 95.94 365 LEU A N 1
ATOM 2898 C CA . LEU A 1 365 ? 7.611 -12.515 -7.763 1.00 95.94 365 LEU A CA 1
ATOM 2899 C C . LEU A 1 365 ? 8.049 -13.057 -9.127 1.00 95.94 365 LEU A C 1
ATOM 2901 O O . LEU A 1 365 ? 9.100 -12.663 -9.629 1.00 95.94 365 LEU A O 1
ATOM 2905 N N . ARG A 1 366 ? 7.239 -13.914 -9.760 1.00 96.56 366 ARG A N 1
ATOM 2906 C CA . ARG A 1 366 ? 7.528 -14.421 -11.107 1.00 96.56 366 ARG A CA 1
ATOM 2907 C C . ARG A 1 366 ? 7.606 -13.289 -12.131 1.00 96.56 366 ARG A C 1
ATOM 2909 O O . ARG A 1 366 ? 8.566 -13.245 -12.893 1.00 96.56 366 ARG A O 1
ATOM 2916 N N . VAL A 1 367 ? 6.656 -12.355 -12.103 1.00 95.88 367 VAL A N 1
ATOM 2917 C CA . VAL A 1 367 ? 6.643 -11.186 -12.998 1.00 95.88 367 VAL A CA 1
ATOM 2918 C C . VAL A 1 367 ? 7.898 -10.328 -12.818 1.00 95.88 367 VAL A C 1
ATOM 2920 O O . VAL A 1 367 ? 8.479 -9.899 -13.813 1.00 95.88 367 VAL A O 1
ATOM 2923 N N . ILE A 1 368 ? 8.354 -10.110 -11.578 1.00 93.69 368 ILE A N 1
ATOM 2924 C CA . ILE A 1 368 ? 9.604 -9.383 -11.295 1.00 93.69 368 ILE A CA 1
ATOM 2925 C C . ILE A 1 368 ? 10.794 -10.084 -11.964 1.00 93.69 368 ILE A C 1
ATOM 2927 O O . ILE A 1 368 ? 11.559 -9.450 -12.692 1.00 93.69 368 ILE A O 1
ATOM 2931 N N . TYR A 1 369 ? 10.934 -11.398 -11.764 1.00 93.69 369 TYR A N 1
ATOM 2932 C CA . TYR A 1 369 ? 12.025 -12.175 -12.359 1.00 93.69 369 TYR A CA 1
ATOM 2933 C C . TYR A 1 369 ? 11.982 -12.176 -13.893 1.00 93.69 369 TYR A C 1
ATOM 2935 O O . TYR A 1 369 ? 13.005 -11.945 -14.538 1.00 93.69 369 TYR A O 1
ATOM 2943 N N . GLU A 1 370 ? 10.813 -12.414 -14.487 1.00 95.19 370 GLU A N 1
ATOM 2944 C CA . GLU A 1 370 ? 10.640 -12.440 -15.943 1.00 95.19 370 GLU A CA 1
ATOM 2945 C C . GLU A 1 370 ? 10.965 -11.082 -16.570 1.00 95.19 370 GLU A C 1
ATOM 2947 O O . GLU A 1 370 ? 11.727 -11.015 -17.536 1.00 95.19 370 GLU A O 1
ATOM 2952 N N . ARG A 1 371 ? 10.456 -9.993 -15.987 1.00 94.62 371 ARG A N 1
ATOM 2953 C CA . ARG A 1 371 ? 10.723 -8.626 -16.444 1.00 94.62 371 ARG A CA 1
ATOM 2954 C C . ARG A 1 371 ? 12.202 -8.264 -16.329 1.00 94.62 371 ARG A C 1
ATOM 2956 O O . ARG A 1 371 ? 12.763 -7.700 -17.267 1.00 94.62 371 ARG A O 1
ATOM 2963 N N . MET A 1 372 ? 12.850 -8.617 -15.220 1.00 93.75 372 MET A N 1
ATOM 2964 C CA . MET A 1 372 ? 14.284 -8.385 -15.037 1.00 93.75 372 MET A CA 1
ATOM 2965 C C . MET A 1 372 ? 15.111 -9.126 -16.098 1.00 93.75 372 MET A C 1
ATOM 2967 O O . MET A 1 372 ? 15.992 -8.529 -16.715 1.00 93.75 372 MET A O 1
ATOM 2971 N N . ASN A 1 373 ? 14.785 -10.392 -16.379 1.00 92.12 373 ASN A N 1
ATOM 2972 C CA . ASN A 1 373 ? 15.461 -11.182 -17.411 1.00 92.12 373 ASN A CA 1
ATOM 2973 C C . ASN A 1 373 ? 15.229 -10.625 -18.824 1.00 92.12 373 ASN A C 1
ATOM 2975 O O . ASN A 1 373 ? 16.163 -10.574 -19.626 1.00 92.12 373 ASN A O 1
ATOM 2979 N N . GLN A 1 374 ? 14.016 -10.156 -19.131 1.00 93.75 374 GLN A N 1
ATOM 2980 C CA . GLN A 1 374 ? 13.725 -9.471 -20.395 1.00 93.75 374 GLN A CA 1
ATOM 2981 C C . GLN A 1 374 ? 14.579 -8.205 -20.550 1.00 93.75 374 GLN A C 1
ATOM 2983 O O . GLN A 1 374 ? 15.187 -8.001 -21.599 1.00 93.75 374 GLN A O 1
ATOM 2988 N N . SER A 1 375 ? 14.705 -7.396 -19.498 1.00 92.75 375 SER A N 1
ATOM 2989 C CA . SER A 1 375 ? 15.555 -6.198 -19.499 1.00 92.75 375 SER A CA 1
ATOM 2990 C C . SER A 1 375 ? 17.044 -6.527 -19.667 1.00 92.75 375 SER A C 1
ATOM 2992 O O . SER A 1 375 ? 17.751 -5.828 -20.396 1.00 92.75 375 SER A O 1
ATOM 2994 N N . LEU A 1 376 ? 17.530 -7.610 -19.050 1.00 90.75 376 LEU A N 1
ATOM 2995 C CA . LEU A 1 376 ? 18.905 -8.091 -19.233 1.00 90.75 376 LEU A CA 1
ATOM 2996 C C . LEU A 1 376 ? 19.155 -8.583 -20.663 1.00 90.75 376 LEU A C 1
ATOM 2998 O O . LEU A 1 376 ? 20.217 -8.320 -21.225 1.00 90.75 376 LEU A O 1
ATOM 3002 N N . SER A 1 377 ? 18.161 -9.214 -21.295 1.00 91.62 377 SER A N 1
ATOM 3003 C CA . SER A 1 377 ? 18.276 -9.688 -22.680 1.00 91.62 377 SER A CA 1
ATOM 3004 C C . SER A 1 377 ? 18.513 -8.562 -23.697 1.00 91.62 377 SER A C 1
ATOM 3006 O O . SER A 1 377 ? 19.062 -8.808 -24.770 1.00 91.62 377 SER A O 1
ATOM 3008 N N . LEU A 1 378 ? 18.189 -7.306 -23.353 1.00 91.62 378 LEU A N 1
ATOM 3009 C CA . LEU A 1 378 ? 18.473 -6.146 -24.204 1.00 91.62 378 LEU A CA 1
ATOM 3010 C C . LEU A 1 378 ? 19.975 -5.936 -24.447 1.00 91.62 378 LEU A C 1
ATOM 3012 O O . LEU A 1 378 ? 20.335 -5.367 -25.478 1.00 91.62 378 LEU A O 1
ATOM 3016 N N . LEU A 1 379 ? 20.847 -6.431 -23.558 1.00 89.25 379 LEU A N 1
ATOM 3017 C CA . LEU A 1 379 ? 22.301 -6.389 -23.747 1.00 89.25 379 LEU A CA 1
ATOM 3018 C C . LEU A 1 379 ? 22.753 -7.173 -24.985 1.00 89.25 379 LEU A C 1
ATOM 3020 O O . LEU A 1 379 ? 23.717 -6.770 -25.633 1.00 89.25 379 LEU A O 1
ATOM 3024 N N . TYR A 1 380 ? 22.035 -8.233 -25.379 1.00 88.56 380 TYR A N 1
ATOM 3025 C CA . TYR A 1 380 ? 22.366 -9.009 -26.581 1.00 88.56 380 TYR A CA 1
ATOM 3026 C C . TYR A 1 380 ? 22.258 -8.190 -27.874 1.00 88.56 380 TYR A C 1
ATOM 3028 O O . TYR A 1 380 ? 22.893 -8.529 -28.870 1.00 88.56 380 TYR A O 1
ATOM 3036 N N . ASN A 1 381 ? 21.509 -7.083 -27.858 1.00 87.75 381 ASN A N 1
ATOM 3037 C CA . ASN A 1 381 ? 21.408 -6.176 -29.001 1.00 87.75 381 ASN A CA 1
ATOM 3038 C C . ASN A 1 381 ? 22.648 -5.277 -29.159 1.00 87.75 381 ASN A C 1
ATOM 3040 O O . ASN A 1 381 ? 22.811 -4.646 -30.202 1.00 87.75 381 ASN A O 1
ATOM 3044 N N . VAL A 1 382 ? 23.521 -5.208 -28.144 1.00 90.56 382 VAL A N 1
ATOM 3045 C CA . VAL A 1 382 ? 24.741 -4.386 -28.134 1.00 90.56 382 VAL A CA 1
ATOM 3046 C C . VAL A 1 382 ? 25.939 -5.238 -27.672 1.00 90.56 382 VAL A C 1
ATOM 3048 O O . VAL A 1 382 ? 26.469 -5.030 -26.578 1.00 90.56 382 VAL A O 1
ATOM 3051 N N . PRO A 1 383 ? 26.398 -6.204 -28.494 1.00 88.94 383 PRO A N 1
ATOM 3052 C CA . PRO A 1 383 ? 27.354 -7.234 -28.072 1.00 88.94 383 PRO A CA 1
ATOM 3053 C C . PRO A 1 383 ? 28.695 -6.675 -27.577 1.00 88.94 383 PRO A C 1
ATOM 3055 O O . PRO A 1 383 ? 29.249 -7.201 -26.621 1.00 88.94 383 PRO A O 1
ATOM 3058 N N . ALA A 1 384 ? 29.174 -5.567 -28.153 1.00 87.69 384 ALA A N 1
ATOM 3059 C CA . ALA A 1 384 ? 30.415 -4.917 -27.719 1.00 87.69 384 ALA A CA 1
ATOM 3060 C C . ALA A 1 384 ? 30.342 -4.384 -26.276 1.00 87.69 384 ALA A C 1
ATOM 3062 O O . ALA A 1 384 ? 31.315 -4.449 -25.536 1.00 87.69 384 ALA A O 1
ATOM 3063 N N . VAL A 1 385 ? 29.180 -3.865 -25.867 1.00 87.56 385 VAL A N 1
ATOM 3064 C CA . VAL A 1 385 ? 28.961 -3.420 -24.484 1.00 87.56 385 VAL A CA 1
ATOM 3065 C C . VAL A 1 385 ? 28.800 -4.626 -23.567 1.00 87.56 385 VAL A C 1
ATOM 3067 O O . VAL A 1 385 ? 29.334 -4.613 -22.465 1.00 87.56 385 VAL A O 1
ATOM 3070 N N . ALA A 1 386 ? 28.069 -5.651 -24.019 1.00 87.69 386 ALA A N 1
ATOM 3071 C CA . ALA A 1 386 ? 27.805 -6.855 -23.241 1.00 87.69 386 ALA A CA 1
ATOM 3072 C C . ALA A 1 386 ? 29.097 -7.588 -22.850 1.00 87.69 386 ALA A C 1
ATOM 3074 O O . ALA A 1 386 ? 29.224 -7.975 -21.695 1.00 87.69 386 ALA A O 1
ATOM 3075 N N . GLU A 1 387 ? 30.053 -7.721 -23.774 1.00 88.06 387 GLU A N 1
ATOM 3076 C CA . GLU A 1 387 ? 31.349 -8.366 -23.524 1.00 88.06 387 GLU A CA 1
ATOM 3077 C C . GLU A 1 387 ? 32.185 -7.597 -22.485 1.00 88.06 387 GLU A C 1
ATOM 3079 O O . GLU A 1 387 ? 32.744 -8.205 -21.578 1.00 88.06 387 GLU A O 1
ATOM 3084 N N . GLU A 1 388 ? 32.203 -6.259 -22.543 1.00 87.38 388 GLU A N 1
ATOM 3085 C CA . GLU A 1 388 ? 32.944 -5.436 -21.572 1.00 87.38 388 GLU A CA 1
ATOM 3086 C C . GLU A 1 388 ? 32.366 -5.482 -20.151 1.00 87.38 388 GLU A C 1
ATOM 3088 O O . GLU A 1 388 ? 33.114 -5.341 -19.186 1.00 87.38 388 GLU A O 1
ATOM 3093 N N . ILE A 1 389 ? 31.047 -5.645 -20.002 1.00 86.44 389 ILE A N 1
ATOM 3094 C CA . ILE A 1 389 ? 30.384 -5.608 -18.686 1.00 86.44 389 ILE A CA 1
ATOM 3095 C C . ILE A 1 389 ? 30.074 -7.002 -18.124 1.00 86.44 389 ILE A C 1
ATOM 3097 O O . ILE A 1 389 ? 29.586 -7.102 -17.001 1.00 86.44 389 ILE A O 1
ATOM 3101 N N . GLN A 1 390 ? 30.337 -8.079 -18.872 1.00 83.69 390 GLN A N 1
ATOM 3102 C CA . GLN A 1 390 ? 29.947 -9.446 -18.508 1.00 83.69 390 GLN A CA 1
ATOM 3103 C C . GLN A 1 390 ? 30.516 -9.884 -17.149 1.00 83.69 390 GLN A C 1
ATOM 3105 O O . GLN A 1 390 ? 29.781 -10.421 -16.318 1.00 83.69 390 GLN A O 1
ATOM 3110 N N . ASP A 1 391 ? 31.790 -9.579 -16.892 1.00 81.56 391 ASP A N 1
ATOM 3111 C CA . ASP A 1 391 ? 32.472 -9.898 -15.630 1.00 81.56 391 ASP A CA 1
ATOM 3112 C C . ASP A 1 391 ? 31.949 -9.082 -14.440 1.00 81.56 391 ASP A C 1
ATOM 3114 O O . ASP A 1 391 ? 32.087 -9.502 -13.291 1.00 81.56 391 ASP A O 1
ATOM 3118 N N . GLU A 1 392 ? 31.375 -7.903 -14.690 1.00 80.69 392 GLU A N 1
ATOM 3119 C CA . GLU A 1 392 ? 30.772 -7.051 -13.659 1.00 80.69 392 GLU A CA 1
ATOM 3120 C C . GLU A 1 392 ? 29.306 -7.420 -13.389 1.00 80.69 392 GLU A C 1
ATOM 3122 O O . GLU A 1 392 ? 28.809 -7.159 -12.299 1.00 80.69 392 GLU A O 1
ATOM 3127 N N . VAL A 1 393 ? 28.614 -8.021 -14.362 1.00 74.75 393 VAL A N 1
ATOM 3128 C CA . VAL A 1 393 ? 27.223 -8.496 -14.234 1.00 74.75 393 VAL A CA 1
ATOM 3129 C C . VAL A 1 393 ? 27.148 -9.882 -13.581 1.00 74.75 393 VAL A C 1
ATOM 3131 O O . VAL A 1 393 ? 26.144 -10.198 -12.947 1.00 74.75 393 VAL A O 1
ATOM 3134 N N . GLY A 1 394 ? 28.185 -10.713 -13.735 1.00 64.69 394 GLY A N 1
ATOM 3135 C CA . GLY A 1 394 ? 28.271 -12.039 -13.109 1.00 64.69 394 GLY A CA 1
ATOM 3136 C C . GLY A 1 394 ? 28.736 -12.044 -11.645 1.00 64.69 394 GLY A C 1
ATOM 3137 O O . GLY A 1 394 ? 28.654 -13.090 -11.002 1.00 64.69 394 GLY A O 1
ATOM 3138 N N . LYS A 1 395 ? 29.228 -10.907 -11.141 1.00 56.19 395 LYS A N 1
ATOM 3139 C CA . LYS A 1 395 ? 29.585 -10.670 -9.732 1.00 56.19 395 LYS A CA 1
ATOM 3140 C C . LYS A 1 395 ? 28.404 -10.062 -8.988 1.00 56.19 395 LYS A C 1
ATOM 3142 O O . LYS A 1 395 ? 28.221 -10.434 -7.810 1.00 56.19 395 LYS A O 1
#

pLDDT: mean 71.51, std 26.34, range [26.73, 97.69]

Foldseek 3Di:
DDDDDDDDPPDPDDDDDDDDDDDDDDDDDDDDDDDDPDPDPDDDDDDDDDDDDDDDDDDDDDDDDDDDDDDDDDDDDDDDDDDDDDDDDDDDDDDDDDDDDDDDDDDDDDPVVLLVVLLVQLDDDWDQDDAQDFQWWWFHDPVVLAIDIDGHRPDDTGNRTHNDRVVNCVSNNVNVVVPVPPPDDDDDDDDDDDDDPPDDDDQQLLNVLLPDADDPCLVVSLVVSVVSLVVVLVVVLVVLVVVLVVVLVVCVPPDPVVNVVSVVVSVVVNVVSVVVSVVSNVVSVVSSVVNVVVVLVVQLVVLLVQLVVLLPDVVRDLVSNVVSLVSNVVSLVVVLVVLVVVLVVCCVVPVPVSVVCVVVSVVVNVVSVVVNVVSVCVVVVVVVSCVVCVVVVVD